Protein AF-A0A524LNR1-F1 (afdb_monomer)

Radius of gyration: 28.52 Å; Cα contacts (8 Å, |Δi|>4): 1617; chains: 1; bounding box: 68×61×90 Å

Solvent-accessible surface area (backbone atoms only — not comparable to full-atom values): 33304 Å² total; per-residue (Å²): 140,83,80,88,74,76,80,76,77,84,28,64,59,52,80,48,80,46,76,63,70,77,85,75,93,80,91,83,89,86,81,85,84,84,79,83,75,76,81,79,84,77,72,87,64,70,67,72,49,35,34,35,24,54,42,47,34,18,66,78,46,41,44,51,60,32,58,34,49,32,19,64,44,33,39,50,38,43,73,66,54,34,46,67,39,60,36,68,69,65,76,61,34,71,70,68,55,68,78,40,43,29,44,36,42,50,32,31,53,43,66,74,50,75,66,29,46,51,31,51,52,50,42,23,38,73,40,21,11,37,41,39,27,23,23,11,52,75,35,82,62,65,43,30,13,50,47,47,30,84,53,38,45,82,44,23,33,36,53,37,56,47,73,38,76,54,73,39,68,68,75,52,94,48,68,47,45,51,89,44,60,35,45,54,31,49,27,84,79,40,20,9,7,35,43,51,72,34,80,80,21,45,73,51,35,60,52,103,88,36,27,39,27,36,39,28,73,43,81,64,12,29,36,40,40,30,19,29,52,23,44,51,48,26,50,51,46,95,22,72,95,26,9,71,19,14,48,25,29,47,47,25,46,51,30,55,38,66,70,30,70,85,74,84,66,70,78,71,84,66,43,74,39,50,37,57,61,57,79,96,63,54,75,77,60,54,67,56,36,46,60,42,35,22,42,39,47,33,39,24,54,49,45,81,12,64,11,47,51,69,46,47,52,48,41,39,57,73,55,50,25,46,33,36,38,28,23,16,47,19,42,52,58,95,66,99,58,19,10,36,53,45,20,51,55,33,32,50,54,29,61,78,57,71,53,83,44,45,56,31,30,12,20,20,35,56,46,39,78,42,28,38,27,38,55,45,90,67,73,58,60,42,64,46,68,51,61,43,40,52,49,27,45,75,62,75,18,47,31,30,42,42,46,53,82,80,43,54,87,30,25,67,56,64,71,41,30,74,79,54,60,51,57,27,36,36,35,26,39,61,52,52,53,42,11,32,40,51,47,47,69,82,41,26,54,47,31,18,24,68,36,48,50,53,78,69,85,58,25,26,33,39,31,46,39,64,75,46,80,22,76,89,70,33,54,32,66,64,50,54,50,51,15,34,74,65,50,31,35,27,29,40,26,74,63,50,35,29,42,39,26,18,37,55,49,44,54,48,51,53,50,41,36,57,48,22,56,54,45,47,57,54,46,53,53,50,54,51,53,39,48,76,71,70,51,44,39,46,45,16,51,54,26,40,52,51,12,54,53,18,39,78,52,75,24,25,49,56,10,38,45,22,36,52,41,25,70,26,80,90,29,52,37,26,32,57,47,76,49,61,75,57,66,54,60,50,66,36,76,49,62,34,37,44,38,40,34,33,64,43,90,57,64,48,70,36,39,51,42,71,75,46,69,45,43,55,51,66,79,93,60,88,45,69,43,76,35,53,36,65,35,73,40,71,48,78,44,65,38,30,31,28,92,74,18,38,42,38,43,33,35,42,44,75

Mean predicted aligned error: 8.3 Å

pLDDT: mean 87.03, std 17.82, range [23.22, 98.88]

Nearest PDB structures (foldseek):
  2gk3-assembly1_C  TM=6.401E-01  e=1.946E-07  Salmonella enterica subsp. enterica serovar Typhimurium str. LT2
  7ad7-assembly1_A  TM=7.558E-01  e=9.650E-03  Homo sapiens
  7e1y-assembly1_H  TM=3.972E-01  e=3.000E-04  Staphylothermus marinus F1
  7s64-assembly1_A  TM=7.544E-01  e=1.860E-01  Xenopus laevis
  5mhl-assembly1_A  TM=6.922E-01  e=7.289E-01  Homo sapiens

Foldseek 3Di:
DDDDPPPPPFFFEDEAAFEDFQDDDDDDDDDDDDDDDPDPPPPPFDDAWEEEEEQLLAQLQCLLFGAACLAPLVLLSVQVRYHYHYDNHDQQALVVLVRGQEYEYELGQHAHDPRNLVRVLVSQLVAHFYEQEAWACPFQLNRGSQSCQVNVVVFQKGADNHFDADKFQDWADDLLQVPARIDGQDQDSTGFTAMGGDPPKDATTADPVHGQWIKGHHNNFIYIYGRHCNLRHPQFPPCPVRNLNSSLSSVSSVCVRVVGGRDRRDDDPAREGAQAQADDDDPVRLSLWFKFKEADAEEAPLAQAPHHLLLQLVVCSLLVGQEYEYAFEDEQDDDPGTAQVSLVVNVVLCVVQVHRYHRAGWYFHPLDQTKIKTNDPDDDHRNDLLSRQVVSVVRVIAIEREPCVPGSVSSVCVVCVVVSPHQFYECAEQNPHRSSSNRQNPHQYDHHPNHRYSDDDGKMKIAIARQAPDPSSGHDRVRVVVRRSSQRIWIQGPRNSYIYGHNSNSVVLVVLLVVLVVLLVVLVVVLVVCVVVVAAQQQLVVLSVVLVSNSVSSNSSSSVSSSCCSPDPQRGRKHWDWDDDRGDDAFDKDKIKIKIFAQAQAKDWWFFFKSDWDQKDWDRDGDIDIGGHRGMDMDITIMTGHRSRYIYIYTHTD

Sequence (654 aa):
MKQNTVLKYLALVFLTVLLIPAVSTIDYSAVEPVTQTLNRNEIAAFTPKSILFDESHCDGGSSLWAPGNASMFSWMLGENGYSSSTNFNESLDSGILADYDILVIFFPYDALTAGEISAVTTFVDNGGGLLLVGADGTNLWQFRGTNLNPIASTYGITFQTDALYDTVTTFGSHNITYGVTILNAQGDDLRSCSLSVSTPAISVVDTPSGSIVAVSESGLGRVVCVGGPGPFYMYRRNAGSAGSSHFQFSLNVIDWLAENPTRTANVPEEAIITVGPGPLLSPAEVENYGMFTGAIHEHTTMSDGGGTTAEMVDKGLRLGYEFFVMTDHSRNTAGSGGGVTAALLMQDIVNANNLDLPMIVGAEISAIKHTIGFPLTENVYTADQQEAVDGIHAQGAIAILSHPTIGSDYAQVYEDRDLYGYDGVEVNNDGFFFGGGEDGFFDNFIGAADTHTAISEGIRNAIFVENPSGPNGRVSEMDVVDAILNKKIVIIDPFNNMLYGQQVWVDRYIEIRDQAESAIEASQTLIQSLKDAGEDVRLSEFYLDEAMNSLDKLNPGRALKMVQNATSEAVLGIDISITTPTILDPLTEYESSIVLKNNHTYGLEINSTMFIHGGVTFNPKDYKLEIPGETTSAIIRDFTTNDYGLMVYSLNLY

Structure (mmCIF, N/CA/C/O backbone):
data_AF-A0A524LNR1-F1
#
_entry.id   AF-A0A524LNR1-F1
#
loop_
_atom_site.group_PDB
_atom_site.id
_atom_site.type_symbol
_atom_site.label_atom_id
_atom_site.label_alt_id
_atom_site.label_comp_id
_atom_site.label_asym_id
_atom_site.label_entity_id
_atom_site.label_seq_id
_atom_site.pdbx_PDB_ins_code
_atom_site.Cartn_x
_atom_site.Cartn_y
_atom_site.Cartn_z
_atom_site.occupancy
_atom_site.B_iso_or_equiv
_atom_site.auth_seq_id
_atom_site.auth_comp_id
_atom_site.auth_asym_id
_atom_site.auth_atom_id
_atom_site.pdbx_PDB_model_num
ATOM 1 N N . MET A 1 1 ? 28.137 12.453 56.097 1.00 32.25 1 MET A N 1
ATOM 2 C CA . MET A 1 1 ? 28.713 12.602 54.738 1.00 32.25 1 MET A CA 1
ATOM 3 C C . MET A 1 1 ? 29.427 11.297 54.415 1.00 32.25 1 MET A C 1
ATOM 5 O O . MET A 1 1 ? 30.350 10.987 55.145 1.00 32.25 1 MET A O 1
ATOM 9 N N . LYS A 1 2 ? 29.034 10.449 53.462 1.00 26.19 2 LYS A N 1
ATOM 10 C CA . LYS A 1 2 ? 28.236 10.610 52.233 1.00 26.19 2 LYS A CA 1
ATOM 11 C C . LYS A 1 2 ? 27.316 9.380 52.062 1.00 2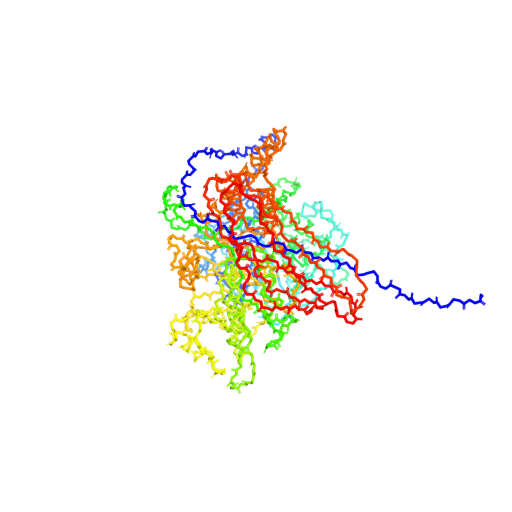6.19 2 LYS A C 1
ATOM 13 O O . LYS A 1 2 ? 27.770 8.263 52.249 1.00 26.19 2 LYS A O 1
ATOM 18 N N . GLN A 1 3 ? 26.007 9.626 52.001 1.00 25.97 3 GLN A N 1
ATOM 19 C CA . GLN A 1 3 ? 25.122 9.375 50.845 1.00 25.97 3 GLN A CA 1
ATOM 20 C C . GLN A 1 3 ? 24.756 7.898 50.623 1.00 25.97 3 GLN A C 1
ATOM 22 O O . GLN A 1 3 ? 25.295 7.221 49.757 1.00 25.97 3 GLN A O 1
ATOM 27 N N . ASN A 1 4 ? 23.748 7.465 51.392 1.00 29.19 4 ASN A N 1
ATOM 28 C CA . ASN A 1 4 ? 22.672 6.634 50.859 1.00 29.19 4 ASN A CA 1
ATOM 29 C C . ASN A 1 4 ? 22.013 7.424 49.725 1.00 29.19 4 AS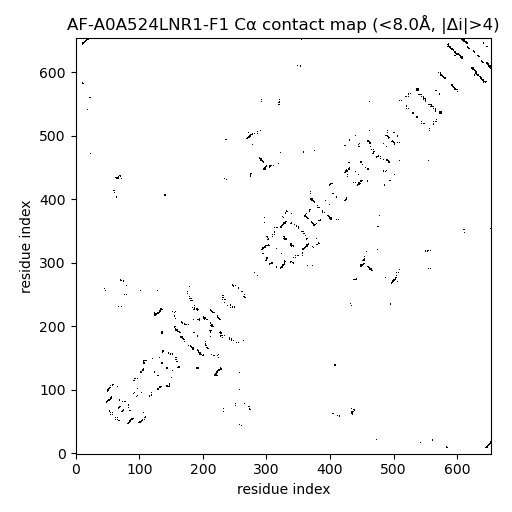N A C 1
ATOM 31 O O . ASN A 1 4 ? 21.298 8.390 49.992 1.00 29.19 4 ASN A O 1
ATOM 35 N N . THR A 1 5 ? 22.257 7.024 48.486 1.00 26.39 5 THR A N 1
ATOM 36 C CA . THR A 1 5 ? 21.402 7.414 47.367 1.00 26.39 5 THR A CA 1
ATOM 37 C C . THR A 1 5 ? 20.591 6.178 47.017 1.00 26.39 5 THR A C 1
ATOM 39 O O . THR A 1 5 ? 20.962 5.399 46.148 1.00 26.39 5 THR A O 1
ATOM 42 N N . VAL A 1 6 ? 19.504 5.962 47.764 1.00 28.20 6 VAL A N 1
ATOM 43 C CA . VAL A 1 6 ? 18.372 5.201 47.235 1.00 28.20 6 VAL A CA 1
ATOM 44 C C . VAL A 1 6 ? 17.903 6.026 46.045 1.00 28.20 6 VAL A C 1
ATOM 46 O O . VAL A 1 6 ? 17.429 7.149 46.228 1.00 28.20 6 VAL A O 1
ATOM 49 N N . LEU A 1 7 ? 18.142 5.528 44.834 1.00 24.89 7 LEU A N 1
ATOM 50 C CA . LEU A 1 7 ? 17.496 6.051 43.641 1.00 24.89 7 LEU A CA 1
ATOM 51 C C . LEU A 1 7 ? 15.993 5.836 43.873 1.00 24.89 7 LEU A C 1
ATOM 53 O O . LEU A 1 7 ? 15.496 4.720 43.762 1.00 24.89 7 LEU A O 1
ATOM 57 N N . LYS A 1 8 ? 15.293 6.881 44.322 1.00 26.45 8 LYS A N 1
ATOM 58 C CA . LYS A 1 8 ? 13.834 6.917 44.301 1.00 26.45 8 LYS A CA 1
ATOM 59 C C . LYS A 1 8 ? 13.447 6.968 42.829 1.00 26.45 8 LYS A C 1
ATOM 61 O O . LYS A 1 8 ? 13.590 8.015 42.202 1.00 26.45 8 LYS A O 1
ATOM 66 N N . TYR A 1 9 ? 13.052 5.830 42.275 1.00 25.80 9 TYR A N 1
ATOM 67 C CA . TYR A 1 9 ? 12.396 5.796 40.979 1.00 25.80 9 TYR A CA 1
ATOM 68 C C . TYR A 1 9 ? 11.065 6.543 41.135 1.00 25.80 9 TYR A C 1
ATOM 70 O O . TYR A 1 9 ? 10.229 6.161 41.948 1.00 25.80 9 TYR A O 1
ATOM 78 N N . LEU A 1 10 ? 10.926 7.674 40.439 1.00 23.22 10 LEU A N 1
ATOM 79 C CA . LEU A 1 10 ? 9.645 8.354 40.270 1.00 23.22 10 LEU A CA 1
ATOM 80 C C . LEU A 1 10 ? 8.788 7.443 39.381 1.00 23.22 10 LEU A C 1
ATOM 82 O O . LEU A 1 10 ? 9.123 7.257 38.213 1.00 23.22 10 LEU A O 1
ATOM 86 N N . ALA A 1 11 ? 7.728 6.856 39.928 1.00 24.38 11 ALA A N 1
ATOM 87 C CA . ALA A 1 11 ? 6.725 6.161 39.134 1.00 24.38 11 ALA A CA 1
ATOM 88 C C . ALA A 1 11 ? 5.738 7.186 38.550 1.00 24.38 11 ALA A C 1
ATOM 90 O O . ALA A 1 11 ? 5.270 8.068 39.272 1.00 24.38 11 ALA A O 1
ATOM 91 N N . LEU A 1 12 ? 5.462 7.084 37.248 1.00 23.62 12 LEU A N 1
ATOM 92 C CA . LEU A 1 12 ? 4.403 7.819 36.554 1.00 23.62 12 LEU A CA 1
ATOM 93 C C . LEU A 1 12 ? 3.154 6.934 36.490 1.00 23.62 12 LEU A C 1
ATOM 95 O O . LEU A 1 12 ? 3.256 5.763 36.129 1.00 23.62 12 LEU A O 1
ATOM 99 N N . VAL A 1 13 ? 1.986 7.504 36.781 1.00 27.06 13 VAL A N 1
ATOM 100 C CA . VAL A 1 13 ? 0.692 6.875 36.484 1.00 27.06 13 VAL A CA 1
ATOM 101 C C . VAL A 1 13 ? 0.245 7.298 35.089 1.00 27.06 13 VAL A C 1
ATOM 103 O O . VAL A 1 13 ? 0.068 8.488 34.833 1.00 27.06 13 VAL A O 1
ATOM 106 N N . PHE A 1 14 ? 0.044 6.320 34.207 1.00 26.53 14 PHE A N 1
ATOM 107 C CA . PHE A 1 14 ? -0.625 6.507 32.921 1.00 26.53 14 PHE A CA 1
ATOM 108 C C . PHE A 1 14 ? -2.038 5.929 33.024 1.00 26.53 14 PHE A C 1
ATOM 110 O O . PHE A 1 14 ? -2.212 4.713 33.085 1.00 26.53 14 PHE A O 1
ATOM 117 N N . LEU A 1 15 ? -3.036 6.813 33.073 1.00 34.59 15 LEU A N 1
ATOM 118 C CA . LEU A 1 15 ? -4.445 6.457 32.931 1.00 34.59 15 LEU A CA 1
ATOM 119 C C . LEU A 1 15 ? -4.831 6.635 31.462 1.00 34.59 15 LEU A C 1
ATOM 121 O O . LEU A 1 15 ? -4.717 7.738 30.933 1.00 34.59 15 LEU A O 1
ATOM 125 N N . THR A 1 16 ? -5.288 5.567 30.813 1.00 37.09 16 THR A N 1
ATOM 126 C CA . THR A 1 16 ? -5.926 5.648 29.492 1.00 37.09 16 THR A CA 1
ATOM 127 C C . THR A 1 16 ? -7.415 5.351 29.673 1.00 37.09 16 THR A C 1
ATOM 129 O O . THR A 1 16 ? -7.784 4.323 30.238 1.00 37.09 16 THR A O 1
ATOM 132 N N . VAL A 1 17 ? -8.279 6.278 29.266 1.00 39.03 17 VAL A N 1
ATOM 133 C CA . VAL A 1 17 ? -9.737 6.106 29.306 1.00 39.03 17 VAL A CA 1
ATOM 134 C C . VAL A 1 17 ? -10.179 5.757 27.893 1.00 39.03 17 VAL A C 1
ATOM 136 O O . VAL A 1 17 ? -9.938 6.543 26.988 1.00 39.03 17 VAL A O 1
ATOM 139 N N . LEU A 1 18 ? -10.783 4.585 27.702 1.00 35.81 18 LEU A N 1
ATOM 140 C CA . LEU A 1 18 ? -11.359 4.178 26.421 1.00 35.81 18 LEU A CA 1
ATOM 141 C C . LEU A 1 18 ? -12.869 4.347 26.486 1.00 35.81 18 LEU A C 1
ATOM 143 O O . LEU A 1 18 ? -13.520 3.795 27.375 1.00 35.81 18 LEU A O 1
ATOM 147 N N . LEU A 1 19 ? -13.401 5.112 25.541 1.00 37.69 19 LEU A N 1
ATOM 148 C CA . LEU A 1 19 ? -14.828 5.348 25.390 1.00 37.69 19 LEU A CA 1
ATOM 149 C C . LEU A 1 19 ? -15.348 4.566 24.181 1.00 37.69 19 LEU A C 1
ATOM 151 O O . LEU A 1 19 ? -14.720 4.556 23.118 1.00 37.69 19 LEU A O 1
ATOM 155 N N . ILE A 1 20 ? -16.490 3.906 24.353 1.00 38.81 20 ILE A N 1
ATOM 156 C CA . ILE A 1 20 ? -17.184 3.161 23.295 1.00 38.81 20 ILE A CA 1
ATOM 157 C C . ILE A 1 20 ? -18.302 4.047 22.736 1.00 38.81 20 ILE A C 1
ATOM 159 O O . ILE A 1 20 ? -19.012 4.680 23.517 1.00 38.81 20 ILE A O 1
ATOM 163 N N . PRO A 1 21 ? -18.508 4.103 21.410 1.00 29.20 21 PRO A N 1
ATOM 164 C CA . PRO A 1 21 ? -19.545 4.948 20.856 1.00 29.20 21 PRO A CA 1
ATOM 165 C C . PRO A 1 21 ? -20.960 4.390 21.057 1.00 29.20 21 PRO A C 1
ATOM 167 O O . PRO A 1 21 ? -21.195 3.190 20.920 1.00 29.20 21 PRO A O 1
ATOM 170 N N . ALA A 1 22 ? -21.929 5.272 21.318 1.00 29.75 22 ALA A N 1
ATOM 171 C CA . ALA A 1 22 ? -23.349 4.953 21.234 1.00 29.75 22 ALA A CA 1
ATOM 172 C C . ALA A 1 22 ? -23.780 5.021 19.760 1.00 29.75 22 ALA A C 1
ATOM 174 O O . ALA A 1 22 ? -23.762 6.077 19.132 1.00 29.75 22 ALA A O 1
ATOM 175 N N . VAL A 1 23 ? -24.141 3.876 19.177 1.00 29.28 23 VAL A N 1
ATOM 176 C CA . VAL A 1 23 ? -24.498 3.792 17.755 1.00 29.28 23 VAL A CA 1
ATOM 177 C C . VAL A 1 23 ? -25.828 4.494 17.485 1.00 29.28 23 VAL A C 1
ATOM 179 O O . VAL A 1 23 ? -26.876 4.075 17.975 1.00 29.28 23 VAL A O 1
ATOM 182 N N . SER A 1 24 ? -25.798 5.520 16.633 1.00 26.98 24 SER A N 1
ATOM 183 C CA . SER A 1 24 ? -26.977 5.998 15.911 1.00 26.98 24 SER A CA 1
ATOM 184 C C . SER A 1 24 ? -26.604 6.319 14.462 1.00 26.98 24 SER A C 1
ATOM 186 O O . SER A 1 24 ? -25.618 6.997 14.195 1.00 26.98 24 SER A O 1
ATOM 188 N N . THR A 1 25 ? -27.366 5.767 13.521 1.00 30.36 25 THR A N 1
ATOM 189 C CA . THR A 1 25 ? -27.224 5.973 12.074 1.00 30.36 25 THR A CA 1
ATOM 190 C C . THR A 1 25 ? -28.026 7.202 11.656 1.00 30.36 25 THR A C 1
ATOM 192 O O . THR A 1 25 ? -29.256 7.131 11.722 1.00 30.36 25 THR A O 1
ATOM 195 N N . ILE A 1 26 ? -27.393 8.302 11.226 1.00 30.48 26 ILE A N 1
ATOM 196 C CA . ILE A 1 26 ? -28.094 9.436 10.593 1.00 30.48 26 ILE A CA 1
ATOM 197 C C . ILE A 1 26 ? -27.243 10.088 9.486 1.00 30.48 26 ILE A C 1
ATOM 199 O O . ILE A 1 26 ? -26.034 10.254 9.616 1.00 30.48 26 ILE A O 1
ATOM 203 N N . ASP A 1 27 ? -27.971 10.432 8.424 1.00 31.38 27 ASP A N 1
ATOM 204 C CA . ASP A 1 27 ? -27.663 11.103 7.157 1.00 31.38 27 ASP A CA 1
ATOM 205 C C . ASP A 1 27 ? -27.121 12.543 7.321 1.00 31.38 27 ASP A C 1
ATOM 207 O O . ASP A 1 27 ? -27.719 13.367 8.023 1.00 31.38 27 ASP A O 1
ATOM 211 N N . TYR A 1 28 ? -26.008 12.845 6.640 1.00 32.16 28 TYR A N 1
ATOM 212 C CA . TYR A 1 28 ? -25.402 14.176 6.548 1.00 32.16 28 TYR A CA 1
ATOM 213 C C . TYR A 1 28 ? -25.244 14.595 5.086 1.00 32.16 28 TYR A C 1
ATOM 215 O O . TYR A 1 28 ? -24.163 14.534 4.508 1.00 32.16 28 TYR A O 1
ATOM 223 N N . SER A 1 29 ? -26.318 15.106 4.492 1.00 28.11 29 SER A N 1
ATOM 224 C CA . SER A 1 29 ? -26.225 15.760 3.191 1.00 28.11 29 SER A CA 1
ATOM 225 C C . SER A 1 29 ? -25.603 17.164 3.284 1.00 28.11 29 SER A C 1
ATOM 227 O O . SER A 1 29 ? -26.090 18.014 4.037 1.00 28.11 29 SER A O 1
ATOM 229 N N . ALA A 1 30 ? -24.657 17.405 2.368 1.00 29.66 30 ALA A N 1
ATOM 230 C CA . ALA A 1 30 ? -24.216 18.676 1.778 1.00 29.66 30 ALA A CA 1
ATOM 231 C C . ALA A 1 30 ? -22.970 19.372 2.361 1.00 29.66 30 ALA A C 1
ATOM 233 O O . ALA A 1 30 ? -23.071 20.350 3.103 1.00 29.66 30 ALA A O 1
ATOM 234 N N . VAL A 1 31 ? -21.803 18.993 1.824 1.00 27.50 31 VAL A N 1
ATOM 235 C CA . VAL A 1 31 ? -20.692 19.917 1.541 1.00 27.50 31 VAL A CA 1
ATOM 236 C C . VAL A 1 31 ? -20.150 19.592 0.145 1.00 27.50 31 VAL A C 1
ATOM 238 O O . VAL A 1 31 ? -19.848 18.443 -0.152 1.00 27.50 31 VAL A O 1
ATOM 241 N N . GLU A 1 32 ? -20.087 20.589 -0.741 1.00 25.52 32 GLU A N 1
ATOM 242 C CA . GLU A 1 32 ? -19.513 20.415 -2.081 1.00 25.52 32 GLU A CA 1
ATOM 243 C C . GLU A 1 32 ? -17.975 20.430 -2.034 1.00 25.52 32 GLU A C 1
ATOM 245 O O . GLU A 1 32 ? -17.402 21.261 -1.320 1.00 25.52 32 GLU A O 1
ATOM 250 N N . PRO A 1 33 ? -17.297 19.578 -2.825 1.00 26.73 33 PRO A N 1
ATOM 251 C CA . PRO A 1 33 ? -15.844 19.498 -2.842 1.00 26.73 33 PRO A CA 1
ATOM 252 C C . PRO A 1 33 ? -15.214 20.755 -3.454 1.00 26.73 33 PRO A C 1
ATOM 254 O O . PRO A 1 33 ? -15.590 21.232 -4.529 1.00 26.73 33 PRO A O 1
ATOM 257 N N . VAL A 1 34 ? -14.191 21.277 -2.779 1.00 23.66 34 VAL A N 1
ATOM 258 C CA . VAL A 1 34 ? -13.346 22.353 -3.298 1.00 23.66 34 VAL A CA 1
ATOM 259 C C . VAL A 1 34 ? -12.331 21.747 -4.265 1.00 23.66 34 VAL A C 1
ATOM 261 O O . VAL A 1 34 ? -11.296 21.228 -3.862 1.00 23.66 34 VAL A O 1
ATOM 264 N N . THR A 1 35 ? -12.586 21.848 -5.569 1.00 26.06 35 THR A N 1
ATOM 265 C CA . THR A 1 35 ? -11.572 21.538 -6.585 1.00 26.06 35 THR A CA 1
ATOM 266 C C . THR A 1 35 ? -10.464 22.592 -6.553 1.00 26.06 35 THR A C 1
ATOM 268 O O . THR A 1 35 ? -10.677 23.737 -6.975 1.00 26.06 35 THR A O 1
ATOM 271 N N . GLN A 1 36 ? -9.266 22.225 -6.090 1.00 25.72 36 GLN A N 1
ATOM 272 C CA . GLN A 1 36 ? -8.081 23.062 -6.270 1.00 25.72 36 GLN A CA 1
ATOM 273 C C . GLN A 1 36 ? -7.759 23.174 -7.761 1.00 25.72 36 GLN A C 1
ATOM 275 O O . GLN A 1 36 ? -7.369 22.222 -8.431 1.00 25.72 36 GLN A O 1
ATOM 280 N N . THR A 1 37 ? -7.922 24.380 -8.297 1.00 29.14 37 THR A N 1
ATOM 281 C CA . THR A 1 37 ? -7.458 24.707 -9.642 1.00 29.14 37 THR A CA 1
ATOM 282 C C . THR A 1 37 ? -5.972 25.041 -9.552 1.00 29.14 37 THR A C 1
ATOM 284 O O . THR A 1 37 ? -5.609 26.083 -9.004 1.00 29.14 37 THR A O 1
ATOM 287 N N . LEU A 1 38 ? -5.110 24.169 -10.083 1.00 34.81 38 LEU A N 1
ATOM 288 C CA . LEU A 1 38 ? -3.677 24.440 -10.215 1.00 34.81 38 LEU A CA 1
ATOM 289 C C . LEU A 1 38 ? -3.450 25.776 -10.944 1.00 34.81 38 LEU A C 1
ATOM 291 O O . LEU A 1 38 ? -4.067 26.066 -11.976 1.00 34.81 38 LEU A O 1
ATOM 295 N N . ASN A 1 39 ? -2.562 26.605 -10.389 1.00 30.95 39 ASN A N 1
ATOM 296 C CA . ASN A 1 39 ? -2.212 27.922 -10.918 1.00 30.95 39 ASN A CA 1
ATOM 297 C C . ASN A 1 39 ? -1.671 27.808 -12.356 1.00 30.95 39 ASN A C 1
ATOM 299 O O . ASN A 1 39 ? -0.541 27.400 -12.602 1.00 30.95 39 ASN A O 1
ATOM 303 N N . ARG A 1 40 ? -2.489 28.237 -13.320 1.00 40.34 40 ARG A N 1
ATOM 304 C CA . ARG A 1 40 ? -2.304 28.104 -14.777 1.00 40.34 40 ARG A CA 1
ATOM 305 C C . ARG A 1 40 ? -1.251 29.029 -15.412 1.00 40.34 40 ARG A C 1
ATOM 307 O O . ARG A 1 40 ? -1.319 29.279 -16.612 1.00 40.34 40 ARG A O 1
ATOM 314 N N . ASN A 1 41 ? -0.302 29.561 -14.642 1.00 34.66 41 ASN A N 1
ATOM 315 C CA . ASN A 1 41 ? 0.574 30.647 -15.109 1.00 34.66 41 ASN A CA 1
ATOM 316 C C . ASN A 1 41 ? 2.014 30.238 -15.483 1.00 34.66 41 ASN A C 1
ATOM 318 O O . ASN A 1 41 ? 2.767 31.107 -15.910 1.00 34.66 41 ASN A O 1
ATOM 322 N N . GLU A 1 42 ? 2.378 28.949 -15.438 1.00 44.34 42 GLU A N 1
ATOM 323 C CA . GLU A 1 42 ? 3.665 28.446 -15.982 1.00 44.34 42 GLU A CA 1
ATOM 324 C C . GLU A 1 42 ? 3.510 27.530 -17.226 1.00 44.34 42 GLU A C 1
ATOM 326 O O . GLU A 1 42 ? 4.492 27.097 -17.826 1.00 44.34 42 GLU A O 1
ATOM 331 N N . ILE A 1 43 ? 2.276 27.285 -17.690 1.00 50.50 43 ILE A N 1
ATOM 332 C CA . ILE A 1 43 ? 1.915 26.226 -18.660 1.00 50.50 43 ILE A CA 1
ATOM 333 C C . ILE A 1 43 ? 1.961 26.696 -20.129 1.00 50.50 43 ILE A C 1
ATOM 335 O O . ILE A 1 43 ? 1.007 26.520 -20.883 1.00 50.50 43 ILE A O 1
ATOM 339 N N . ALA A 1 44 ? 3.048 27.331 -20.566 1.00 48.25 44 ALA A N 1
ATOM 340 C CA . ALA A 1 44 ? 3.208 27.656 -21.993 1.00 48.25 44 ALA A CA 1
ATOM 341 C C . ALA A 1 44 ? 4.088 26.651 -22.762 1.00 48.25 44 ALA A C 1
ATOM 343 O O . ALA A 1 44 ? 4.070 26.666 -23.990 1.00 48.25 44 ALA A O 1
ATOM 344 N N . ALA A 1 45 ? 4.843 25.789 -22.066 1.00 69.62 45 ALA A N 1
ATOM 345 C CA . ALA A 1 45 ? 5.829 24.888 -22.679 1.00 69.62 45 ALA A CA 1
ATOM 346 C C . ALA A 1 45 ? 5.744 23.415 -22.227 1.00 69.62 45 ALA A C 1
ATOM 348 O O . ALA A 1 45 ? 6.489 22.594 -22.748 1.00 69.62 45 ALA A O 1
ATOM 349 N N . PHE A 1 46 ? 4.863 23.074 -21.281 1.00 85.38 46 PHE A N 1
ATOM 350 C CA . PHE A 1 46 ? 4.645 21.689 -20.856 1.00 85.38 46 PHE A CA 1
ATOM 351 C C . PHE A 1 46 ? 3.614 21.008 -21.760 1.00 85.38 46 PHE A C 1
ATOM 353 O O . PHE A 1 46 ? 2.515 21.534 -21.952 1.00 85.38 46 PHE A O 1
ATOM 360 N N . THR A 1 47 ? 3.963 19.837 -22.282 1.00 87.75 47 THR A N 1
ATOM 361 C CA . THR A 1 47 ? 3.079 18.975 -23.066 1.00 87.75 47 THR A CA 1
ATOM 362 C C . THR A 1 47 ? 2.804 17.704 -22.262 1.00 87.75 47 THR A C 1
ATOM 364 O O . THR A 1 47 ? 3.741 16.934 -22.044 1.00 87.75 47 THR A O 1
ATOM 367 N N . PRO A 1 48 ? 1.556 17.466 -21.819 1.00 89.31 48 PRO A N 1
ATOM 368 C CA . PRO A 1 48 ? 1.160 16.188 -21.231 1.00 89.31 48 PRO A CA 1
ATOM 369 C C . PRO A 1 48 ? 1.456 15.040 -22.197 1.00 89.31 48 PRO A C 1
ATOM 371 O O . PRO A 1 48 ? 1.191 15.175 -23.394 1.00 89.31 48 PRO A O 1
ATOM 374 N N . LYS A 1 49 ? 1.991 13.932 -21.680 1.00 95.62 49 LYS A N 1
ATOM 375 C CA . LYS A 1 49 ? 2.343 12.734 -22.453 1.00 95.62 49 LYS A CA 1
ATOM 376 C C . LYS A 1 49 ? 1.725 11.479 -21.847 1.00 95.62 49 LYS A C 1
ATOM 378 O O . LYS A 1 49 ? 1.480 11.420 -20.641 1.00 95.62 49 LYS A O 1
ATOM 383 N N . SER A 1 50 ? 1.498 10.498 -22.708 1.00 97.56 50 SER A N 1
ATOM 384 C CA . SER A 1 50 ? 0.997 9.171 -22.364 1.00 97.56 50 SER A CA 1
ATOM 385 C C . SER A 1 50 ? 2.149 8.168 -22.252 1.00 97.56 50 SER A C 1
ATOM 387 O O . SER A 1 50 ? 3.063 8.161 -23.079 1.00 97.56 50 SER A O 1
ATOM 389 N N . ILE A 1 51 ? 2.128 7.347 -21.203 1.00 98.56 51 ILE A N 1
ATOM 390 C CA . ILE A 1 51 ? 3.226 6.451 -20.826 1.00 98.56 51 ILE A CA 1
ATOM 391 C C . ILE A 1 51 ? 2.704 5.017 -20.749 1.00 98.56 51 ILE A C 1
ATOM 393 O O . ILE A 1 51 ? 1.706 4.760 -20.078 1.00 98.56 51 ILE A O 1
ATOM 397 N N . LEU A 1 52 ? 3.396 4.094 -21.409 1.00 98.50 52 LEU A N 1
ATOM 398 C CA . LEU A 1 52 ? 3.135 2.662 -21.323 1.00 98.50 52 LEU A CA 1
ATOM 399 C C . LEU A 1 52 ? 4.195 1.993 -20.449 1.00 98.50 52 LEU A C 1
ATOM 401 O O . LEU A 1 52 ? 5.379 2.022 -20.788 1.00 98.50 52 LEU A O 1
ATOM 405 N N . PHE A 1 53 ? 3.766 1.380 -19.351 1.00 97.88 53 PHE A N 1
ATOM 406 C CA . PHE A 1 53 ? 4.566 0.438 -18.575 1.00 97.88 53 PHE A CA 1
ATOM 407 C C . PHE A 1 53 ? 4.416 -0.952 -19.176 1.00 97.88 53 PHE A C 1
ATOM 409 O O . PHE A 1 53 ? 3.296 -1.414 -19.381 1.00 97.88 53 PHE A O 1
ATOM 416 N N . ASP A 1 54 ? 5.527 -1.611 -19.486 1.00 96.56 54 ASP A N 1
ATOM 417 C CA . ASP A 1 54 ? 5.498 -2.986 -19.962 1.00 96.56 54 ASP A CA 1
ATOM 418 C C . ASP A 1 54 ? 5.615 -3.982 -18.807 1.00 96.56 54 ASP A C 1
ATOM 420 O O . ASP A 1 54 ? 6.650 -4.056 -18.146 1.00 96.56 54 ASP A O 1
ATOM 424 N N . GLU A 1 55 ? 4.565 -4.780 -18.624 1.00 93.00 55 GLU A N 1
ATOM 425 C CA . GLU A 1 55 ? 4.547 -5.941 -17.732 1.00 93.00 55 GLU A CA 1
ATOM 426 C C . GLU A 1 55 ? 4.311 -7.259 -18.479 1.00 93.00 55 GLU A C 1
ATOM 428 O O . GLU A 1 55 ? 4.413 -8.332 -17.891 1.00 93.00 55 GLU A O 1
ATOM 433 N N . SER A 1 56 ? 4.100 -7.208 -19.797 1.00 93.00 56 SER A N 1
ATOM 434 C CA . SER A 1 56 ? 3.920 -8.401 -20.633 1.00 93.00 56 SER A CA 1
ATOM 435 C C . SER A 1 56 ? 5.141 -9.331 -20.652 1.00 93.00 56 SER A C 1
ATOM 437 O O . SER A 1 56 ? 5.011 -10.504 -20.991 1.00 93.00 56 SER A O 1
ATOM 439 N N . HIS A 1 57 ? 6.308 -8.827 -20.238 1.00 93.25 57 HIS A N 1
ATOM 440 C CA . HIS A 1 57 ? 7.559 -9.578 -20.109 1.00 93.25 57 HIS A CA 1
ATOM 441 C C . HIS A 1 57 ? 7.965 -9.829 -18.647 1.00 93.25 57 HIS A C 1
ATOM 443 O O . HIS A 1 57 ? 9.150 -10.042 -18.364 1.00 93.25 57 HIS A O 1
ATOM 449 N N . CYS A 1 58 ? 7.010 -9.759 -17.711 1.00 86.88 58 CYS A N 1
ATOM 450 C CA . CYS A 1 58 ? 7.263 -9.961 -16.284 1.00 86.88 58 CYS A CA 1
ATOM 451 C C . CYS A 1 58 ? 7.037 -11.393 -15.759 1.00 86.88 58 CYS A C 1
ATOM 453 O O . CYS A 1 58 ? 7.132 -11.605 -14.546 1.00 86.88 58 CYS A O 1
ATOM 455 N N . ASP A 1 59 ? 6.763 -12.356 -16.650 1.00 78.88 59 ASP A N 1
ATOM 456 C CA . ASP A 1 59 ? 6.620 -13.789 -16.335 1.00 78.88 59 ASP A CA 1
ATOM 457 C C . ASP A 1 59 ? 7.833 -14.278 -15.530 1.00 78.88 59 ASP A C 1
ATOM 459 O O . ASP A 1 59 ? 8.949 -13.991 -15.926 1.00 78.88 59 ASP A O 1
ATOM 463 N N . GLY A 1 60 ? 7.679 -14.942 -14.384 1.00 77.31 60 GLY A N 1
ATOM 464 C CA . GLY A 1 60 ? 8.793 -15.150 -13.436 1.00 77.31 60 GLY A CA 1
ATOM 465 C C . GLY A 1 60 ? 8.779 -14.217 -12.210 1.00 77.31 60 GLY A C 1
ATOM 466 O O . GLY A 1 60 ? 9.783 -14.103 -11.495 1.00 77.31 60 GLY A O 1
ATOM 467 N N . GLY A 1 61 ? 7.663 -13.518 -11.978 1.00 82.88 61 GLY A N 1
ATOM 468 C CA . GLY A 1 61 ? 7.394 -12.756 -10.760 1.00 82.88 61 GLY A CA 1
ATOM 469 C C . GLY A 1 61 ? 8.084 -11.397 -10.722 1.00 82.88 61 GLY A C 1
ATOM 470 O O . GLY A 1 61 ? 8.165 -10.788 -9.655 1.00 82.88 61 GLY A O 1
ATOM 471 N N . SER A 1 62 ? 8.591 -10.887 -11.852 1.00 87.06 62 SER A N 1
ATOM 472 C CA . SER A 1 62 ? 9.206 -9.554 -11.869 1.00 87.06 62 SER A CA 1
ATOM 473 C C . SER A 1 62 ? 8.192 -8.420 -11.750 1.00 87.06 62 SER A C 1
ATOM 475 O O . SER A 1 62 ? 8.584 -7.327 -11.346 1.00 87.06 62 SER A O 1
ATOM 477 N N . SER A 1 63 ? 6.900 -8.686 -11.977 1.00 88.12 63 SER A N 1
ATOM 478 C CA . SER A 1 63 ? 5.802 -7.752 -11.680 1.00 88.12 63 SER A CA 1
ATOM 479 C C . SER A 1 63 ? 5.736 -7.390 -10.192 1.00 88.12 63 SER A C 1
ATOM 481 O O . SER A 1 63 ? 5.359 -6.280 -9.847 1.00 88.12 63 SER A O 1
ATOM 483 N N . LEU A 1 64 ? 6.222 -8.258 -9.292 1.00 89.75 64 LEU A N 1
ATOM 484 C CA . LEU A 1 64 ? 6.337 -7.954 -7.857 1.00 89.75 64 LEU A CA 1
ATOM 485 C C . LEU A 1 64 ? 7.241 -6.739 -7.569 1.00 89.75 64 LEU A C 1
ATOM 487 O O . LEU A 1 64 ? 7.110 -6.093 -6.526 1.00 89.75 64 LEU A O 1
ATOM 491 N N . TRP A 1 65 ? 8.164 -6.433 -8.486 1.00 91.56 65 TRP A N 1
ATOM 492 C CA . TRP A 1 65 ? 9.203 -5.412 -8.328 1.00 91.56 65 TRP A CA 1
ATOM 493 C C . TRP A 1 65 ? 9.159 -4.305 -9.382 1.00 91.56 65 TRP A C 1
ATOM 495 O O . TRP A 1 65 ? 9.718 -3.228 -9.157 1.00 91.56 65 TRP A O 1
ATOM 505 N N . ALA A 1 66 ? 8.560 -4.566 -10.542 1.00 91.75 66 ALA A N 1
ATOM 506 C CA . ALA A 1 66 ? 8.418 -3.596 -11.612 1.00 91.75 66 ALA A CA 1
ATOM 507 C C . ALA A 1 66 ? 7.232 -2.658 -11.316 1.00 91.75 66 ALA A C 1
ATOM 509 O O . ALA A 1 66 ? 6.140 -3.132 -11.026 1.00 91.75 66 ALA A O 1
ATOM 510 N N . PRO A 1 67 ? 7.415 -1.328 -11.362 1.00 92.25 67 PRO A N 1
ATOM 511 C CA . PRO A 1 67 ? 6.312 -0.397 -11.193 1.00 92.25 67 PRO A CA 1
ATOM 512 C C . PRO A 1 67 ? 5.428 -0.351 -12.450 1.00 92.25 67 PRO A C 1
ATOM 514 O O . PRO A 1 67 ? 5.920 -0.021 -13.530 1.00 92.25 67 PRO A O 1
ATOM 517 N N . GLY A 1 68 ? 4.128 -0.588 -12.270 1.00 93.38 68 GLY A N 1
ATOM 518 C CA . GLY A 1 68 ? 3.072 -0.375 -13.265 1.00 93.38 68 GLY A CA 1
ATOM 519 C C . GLY A 1 68 ? 2.264 0.911 -13.049 1.00 93.38 68 GLY A C 1
ATOM 520 O O . GLY A 1 68 ? 2.742 1.891 -12.465 1.00 93.38 68 GLY A O 1
ATOM 521 N N . ASN A 1 69 ? 1.014 0.923 -13.506 1.00 93.44 69 ASN A N 1
ATOM 522 C CA . ASN A 1 69 ? 0.076 2.045 -13.419 1.00 93.44 69 ASN A CA 1
ATOM 523 C C . ASN A 1 69 ? -0.439 2.357 -11.992 1.00 93.44 69 ASN A C 1
ATOM 525 O O . ASN A 1 69 ? -0.743 3.506 -11.677 1.00 93.44 69 ASN A O 1
ATOM 529 N N . ALA A 1 70 ? -0.500 1.373 -11.110 1.00 95.94 70 ALA A N 1
ATOM 530 C CA . ALA A 1 70 ? -0.871 1.438 -9.704 1.00 95.94 70 ALA A CA 1
ATOM 531 C C . ALA A 1 70 ? 0.383 1.382 -8.814 1.00 95.94 70 ALA A C 1
ATOM 533 O O . ALA A 1 70 ? 0.444 0.663 -7.821 1.00 95.94 70 ALA A O 1
ATOM 534 N N . SER A 1 71 ? 1.402 2.167 -9.164 1.00 95.69 71 SER A N 1
ATOM 535 C CA . SER A 1 71 ? 2.670 2.258 -8.437 1.00 95.69 71 SER A CA 1
ATOM 536 C C . SER A 1 71 ? 2.944 3.676 -7.936 1.00 95.69 71 SER A C 1
ATOM 538 O O . SER A 1 71 ? 2.384 4.658 -8.432 1.00 95.69 71 SER A O 1
ATOM 540 N N . MET A 1 72 ? 3.886 3.800 -6.997 1.00 95.19 72 MET A N 1
ATOM 541 C CA . MET A 1 72 ? 4.437 5.097 -6.579 1.00 95.19 72 MET A CA 1
ATOM 542 C C . MET A 1 72 ? 4.961 5.913 -7.765 1.00 95.19 72 MET A C 1
ATOM 544 O O . MET A 1 72 ? 4.827 7.138 -7.783 1.00 95.19 72 MET A O 1
ATOM 548 N N . PHE A 1 73 ? 5.552 5.241 -8.759 1.00 96.25 73 PHE A N 1
ATOM 549 C CA . PHE A 1 73 ? 6.081 5.902 -9.943 1.00 96.25 73 PHE A CA 1
ATOM 550 C C . PHE A 1 73 ? 4.952 6.509 -10.773 1.00 96.25 73 PHE A C 1
ATOM 552 O O . PHE A 1 73 ? 4.973 7.703 -11.055 1.00 96.25 73 PHE A O 1
ATOM 559 N N . SER A 1 74 ? 3.935 5.714 -11.105 1.00 96.00 74 SER A N 1
ATOM 560 C CA . SER A 1 74 ? 2.778 6.173 -11.878 1.00 96.00 74 SER A CA 1
ATOM 561 C C . SER A 1 74 ? 2.007 7.289 -11.167 1.00 96.00 74 SER A C 1
ATOM 563 O O . SER A 1 74 ? 1.686 8.303 -11.789 1.00 96.00 74 SER A O 1
ATOM 565 N N . TRP A 1 75 ? 1.806 7.178 -9.849 1.00 95.62 75 TRP A N 1
ATOM 566 C CA . TRP A 1 75 ? 1.210 8.250 -9.049 1.00 95.62 75 TRP A CA 1
ATOM 567 C C . TRP A 1 75 ? 1.991 9.562 -9.174 1.00 95.62 75 TRP A C 1
ATOM 569 O O . TRP A 1 75 ? 1.417 10.595 -9.519 1.00 95.62 75 TRP A O 1
ATOM 579 N N . MET A 1 76 ? 3.315 9.520 -8.988 1.00 94.88 76 MET A N 1
ATOM 580 C CA . MET A 1 76 ? 4.166 10.699 -9.152 1.00 94.88 76 MET A CA 1
ATOM 581 C C . MET A 1 76 ? 4.018 11.332 -10.541 1.00 94.88 76 MET A C 1
ATOM 583 O O . MET A 1 76 ? 3.977 12.560 -10.669 1.00 94.88 76 MET A O 1
ATOM 587 N N . LEU A 1 77 ? 3.925 10.509 -11.585 1.00 95.44 77 LEU A N 1
ATOM 588 C CA . LEU A 1 77 ? 3.758 10.975 -12.958 1.00 95.44 77 LEU A CA 1
ATOM 589 C C . LEU A 1 77 ? 2.404 11.663 -13.163 1.00 95.44 77 LEU A C 1
ATOM 591 O O . LEU A 1 77 ? 2.369 12.752 -13.744 1.00 95.44 77 LEU A O 1
ATOM 595 N N . GLY A 1 78 ? 1.326 11.090 -12.621 1.00 94.81 78 GLY A N 1
ATOM 596 C CA . GLY A 1 78 ? -0.015 11.681 -12.617 1.00 94.81 78 GLY A CA 1
ATOM 597 C C . GLY A 1 78 ? -0.045 13.072 -11.983 1.00 94.81 78 GLY A C 1
ATOM 598 O O . GLY A 1 78 ? -0.480 14.043 -12.607 1.00 94.81 78 GLY A O 1
ATOM 599 N N . GLU A 1 79 ? 0.540 13.201 -10.792 1.00 93.06 79 GLU A N 1
ATOM 600 C CA . GLU A 1 79 ? 0.660 14.463 -10.041 1.00 93.06 79 GLU A CA 1
ATOM 601 C C . GLU A 1 79 ? 1.469 15.537 -10.777 1.00 93.06 79 GLU A C 1
ATOM 603 O O . GLU A 1 79 ? 1.344 16.739 -10.522 1.00 93.06 79 GLU A O 1
ATOM 608 N N . ASN A 1 80 ? 2.305 15.110 -11.724 1.00 93.31 80 ASN A N 1
ATOM 609 C CA . ASN A 1 80 ? 3.130 15.979 -12.546 1.00 93.31 80 ASN A CA 1
ATOM 610 C C . ASN A 1 80 ? 2.605 16.114 -13.989 1.00 93.31 80 ASN A C 1
ATOM 612 O O . ASN A 1 80 ? 3.297 16.691 -14.833 1.00 93.31 80 ASN A O 1
ATOM 616 N N . GLY A 1 81 ? 1.361 15.701 -14.259 1.00 93.50 81 GLY A N 1
ATOM 617 C CA . GLY A 1 81 ? 0.631 16.001 -15.495 1.00 93.50 81 GLY A CA 1
ATOM 618 C C . GLY A 1 81 ? 0.797 14.981 -16.622 1.00 93.50 81 GLY A C 1
ATOM 619 O O . GLY A 1 81 ? 0.508 15.313 -17.774 1.00 93.50 81 GLY A O 1
ATOM 620 N N . TYR A 1 82 ? 1.272 13.778 -16.311 1.00 95.62 82 TYR A N 1
ATOM 621 C CA . TYR A 1 82 ? 1.318 12.646 -17.236 1.00 95.62 82 TYR A CA 1
ATOM 622 C C . TYR A 1 82 ? 0.137 11.700 -17.019 1.00 95.62 82 TYR A C 1
ATOM 624 O O . TYR A 1 82 ? -0.553 11.764 -16.006 1.00 95.62 82 TYR A O 1
ATOM 632 N N . SER A 1 83 ? -0.091 10.811 -17.980 1.00 95.88 83 SER A N 1
ATOM 633 C CA . SER A 1 83 ? -1.016 9.689 -17.831 1.00 95.88 83 SER A CA 1
ATOM 634 C C . SER A 1 83 ? -0.306 8.392 -18.171 1.00 95.88 83 SER A C 1
ATOM 636 O O . SER A 1 83 ? 0.479 8.353 -19.119 1.00 95.88 83 SER A O 1
ATOM 638 N N . SER A 1 84 ? -0.624 7.332 -17.447 1.00 95.75 84 SER A N 1
ATOM 639 C CA . SER A 1 84 ? 0.035 6.035 -17.558 1.00 95.75 84 SER A CA 1
ATOM 640 C C . SER A 1 84 ? -0.962 4.906 -17.784 1.00 95.75 84 SER A C 1
ATOM 642 O O . SER A 1 84 ? -2.163 5.027 -17.536 1.00 95.75 84 SER A O 1
ATOM 644 N N . SER A 1 85 ? -0.465 3.806 -18.332 1.00 96.12 85 SER A N 1
ATOM 645 C CA . SER A 1 85 ? -1.181 2.541 -18.475 1.00 96.12 85 SER A CA 1
ATOM 646 C C . SER A 1 85 ? -0.183 1.393 -18.406 1.00 96.12 85 SER A C 1
ATOM 648 O O . SER A 1 85 ? 0.995 1.588 -18.710 1.00 96.12 85 SER A O 1
ATOM 650 N N . THR A 1 86 ? -0.661 0.206 -18.049 1.00 95.38 86 THR A N 1
ATOM 651 C CA . THR A 1 86 ? 0.144 -1.018 -18.026 1.00 95.38 86 THR A CA 1
ATOM 652 C C . THR A 1 86 ? -0.247 -1.909 -19.197 1.00 95.38 86 THR A C 1
ATOM 654 O O . THR A 1 86 ? -1.430 -2.175 -19.420 1.00 95.38 86 THR A O 1
ATOM 657 N N . ASN A 1 87 ? 0.746 -2.380 -19.942 1.00 95.81 87 ASN A N 1
ATOM 658 C CA . ASN A 1 87 ? 0.601 -3.489 -20.867 1.00 95.81 87 ASN A CA 1
ATOM 659 C C . ASN A 1 87 ? 0.837 -4.800 -20.112 1.00 95.81 87 ASN A C 1
ATOM 661 O O . ASN A 1 87 ? 1.983 -5.153 -19.846 1.00 95.81 87 ASN A O 1
ATOM 665 N N . PHE A 1 88 ? -0.233 -5.525 -19.797 1.00 91.62 88 PHE A N 1
ATOM 666 C CA . PHE A 1 88 ? -0.136 -6.776 -19.042 1.00 91.62 88 PHE A CA 1
ATOM 667 C C . PHE A 1 88 ? 0.233 -7.992 -19.895 1.00 91.62 88 PHE A C 1
ATOM 669 O O . PHE A 1 88 ? 0.744 -8.971 -19.364 1.00 91.62 88 PHE A O 1
ATOM 676 N N . ASN A 1 89 ? -0.089 -7.993 -21.193 1.00 91.44 89 ASN A N 1
ATOM 677 C CA . ASN A 1 89 ? -0.018 -9.220 -21.996 1.00 91.44 89 ASN A CA 1
ATOM 678 C C . ASN A 1 89 ? 0.042 -9.026 -23.520 1.00 91.44 89 ASN A C 1
ATOM 680 O O . ASN A 1 89 ? 0.152 -10.019 -24.245 1.00 91.44 89 ASN A O 1
ATOM 684 N N . GLU A 1 90 ? -0.064 -7.802 -24.036 1.00 93.50 90 GLU A N 1
ATOM 685 C CA . GLU A 1 90 ? 0.020 -7.563 -25.474 1.00 93.50 90 GLU A CA 1
ATOM 686 C C . GLU A 1 90 ? 1.482 -7.541 -25.925 1.00 93.50 90 GLU A C 1
ATOM 688 O O . GLU A 1 90 ? 2.370 -7.092 -25.205 1.00 93.50 90 GLU A O 1
ATOM 693 N N . SER A 1 91 ? 1.744 -8.010 -27.145 1.00 95.44 91 SER A N 1
ATOM 694 C CA . SER A 1 91 ? 3.081 -7.887 -27.728 1.00 95.44 91 SER A CA 1
ATOM 695 C C . SER A 1 91 ? 3.379 -6.420 -28.040 1.00 95.44 91 SER A C 1
ATOM 697 O O . SER A 1 91 ? 2.510 -5.693 -28.526 1.00 95.44 91 SER A O 1
ATOM 699 N N . LEU A 1 92 ? 4.620 -5.990 -27.811 1.00 97.69 92 LEU A N 1
ATOM 700 C CA . LEU A 1 92 ? 5.062 -4.620 -28.088 1.00 97.69 92 LEU A CA 1
ATOM 701 C C . LEU A 1 92 ? 5.208 -4.375 -29.599 1.00 97.69 92 LEU A C 1
ATOM 703 O O . LEU A 1 92 ? 6.308 -4.412 -30.154 1.00 97.69 92 LEU A O 1
ATOM 707 N N . ASP A 1 93 ? 4.096 -4.118 -30.283 1.00 97.25 93 ASP A N 1
ATOM 708 C CA . ASP A 1 93 ? 4.047 -3.856 -31.720 1.00 97.25 93 ASP A CA 1
ATOM 709 C C . ASP A 1 93 ? 3.614 -2.419 -32.070 1.00 97.25 93 ASP A C 1
ATOM 711 O O . ASP A 1 93 ? 3.356 -1.574 -31.215 1.00 97.25 93 ASP A O 1
ATOM 715 N N . SER A 1 94 ? 3.566 -2.100 -33.368 1.00 93.75 94 SER A N 1
ATOM 716 C CA . SER A 1 94 ? 3.177 -0.760 -33.831 1.00 93.75 94 SER A CA 1
ATOM 717 C C . SER A 1 94 ? 1.717 -0.394 -33.547 1.00 93.75 94 SER A C 1
ATOM 719 O O . SER A 1 94 ? 1.353 0.757 -33.754 1.00 93.75 94 SER A O 1
ATOM 721 N N . GLY A 1 95 ? 0.872 -1.365 -33.194 1.00 95.25 95 GLY A N 1
ATOM 722 C CA . GLY A 1 95 ? -0.508 -1.140 -32.792 1.00 95.25 95 GLY A CA 1
ATOM 723 C C . GLY A 1 95 ? -0.543 -0.483 -31.422 1.00 95.25 95 GLY A C 1
ATOM 724 O O . GLY A 1 95 ? -0.905 0.686 -31.336 1.00 95.25 95 GLY A O 1
ATOM 725 N N . ILE A 1 96 ? -0.092 -1.201 -30.389 1.00 96.69 96 ILE A N 1
ATOM 726 C CA . ILE A 1 96 ? -0.114 -0.683 -29.015 1.00 96.69 96 ILE A CA 1
ATOM 727 C C . ILE A 1 96 ? 0.776 0.557 -28.859 1.00 96.69 96 ILE A C 1
ATOM 729 O O . ILE A 1 96 ? 0.351 1.550 -28.281 1.00 96.69 96 ILE A O 1
ATOM 733 N N . LEU A 1 97 ? 1.977 0.568 -29.452 1.00 98.06 97 LEU A N 1
ATOM 734 C CA . LEU A 1 97 ? 2.924 1.682 -29.300 1.00 98.06 97 LEU A CA 1
ATOM 735 C C . LEU A 1 97 ? 2.469 2.987 -29.977 1.00 98.06 97 LEU A C 1
ATOM 737 O O . LEU A 1 97 ? 3.030 4.039 -29.685 1.00 98.06 97 LEU A O 1
ATOM 741 N N . ALA A 1 98 ? 1.494 2.948 -30.892 1.00 96.56 98 ALA A N 1
ATOM 742 C CA . ALA A 1 98 ? 1.014 4.151 -31.578 1.00 96.56 98 ALA A CA 1
ATOM 743 C C . ALA A 1 98 ? 0.180 5.076 -30.677 1.00 96.56 98 ALA A C 1
ATOM 745 O O . ALA A 1 98 ? 0.052 6.262 -30.991 1.00 96.56 98 ALA A O 1
ATOM 746 N N . ASP A 1 99 ? -0.367 4.543 -29.585 1.00 96.69 99 ASP A N 1
ATOM 747 C CA . ASP A 1 99 ? -1.229 5.277 -28.657 1.00 96.69 99 ASP A CA 1
ATOM 748 C C . ASP A 1 99 ? -0.453 5.925 -27.500 1.00 96.69 99 ASP A C 1
ATOM 750 O O . ASP A 1 99 ? -1.045 6.639 -26.690 1.00 96.69 99 ASP A O 1
ATOM 754 N N . TYR A 1 100 ? 0.866 5.710 -27.440 1.00 98.38 100 TYR A N 1
ATOM 755 C CA . TYR A 1 100 ? 1.723 6.188 -26.359 1.00 98.38 100 TYR A CA 1
ATOM 756 C C . TYR A 1 100 ? 2.849 7.084 -26.864 1.00 98.38 100 TYR A C 1
ATOM 758 O O . TYR A 1 100 ? 3.275 7.011 -28.014 1.00 98.38 100 TYR A O 1
ATOM 766 N N . ASP A 1 101 ? 3.355 7.943 -25.984 1.00 98.56 101 ASP A N 1
ATOM 767 C CA . ASP A 1 101 ? 4.496 8.812 -26.267 1.00 98.56 101 ASP A CA 1
ATOM 768 C C . ASP A 1 101 ? 5.798 8.275 -25.664 1.00 98.56 101 ASP A C 1
ATOM 770 O O . ASP A 1 101 ? 6.886 8.573 -26.162 1.00 98.56 101 ASP A O 1
ATOM 774 N N . ILE A 1 102 ? 5.701 7.508 -24.574 1.00 98.81 102 ILE A N 1
ATOM 775 C CA . ILE A 1 102 ? 6.845 6.950 -23.851 1.00 98.81 102 ILE A CA 1
ATOM 776 C C . ILE A 1 102 ? 6.575 5.483 -23.516 1.00 98.81 102 ILE A C 1
ATOM 778 O O . ILE A 1 102 ? 5.511 5.154 -23.000 1.00 98.81 102 ILE A O 1
ATOM 782 N N . LEU A 1 103 ? 7.564 4.623 -23.758 1.00 98.81 103 LEU A N 1
ATOM 783 C CA . LEU A 1 103 ? 7.588 3.231 -23.312 1.00 98.81 103 LEU A CA 1
ATOM 784 C C . LEU A 1 103 ? 8.575 3.067 -22.153 1.00 98.81 103 LEU A C 1
ATOM 786 O O . LEU A 1 103 ? 9.702 3.567 -22.208 1.00 98.81 103 LEU A O 1
ATOM 790 N N . VAL A 1 104 ? 8.161 2.333 -21.127 1.00 98.62 104 VAL A N 1
ATOM 791 C CA . VAL A 1 104 ? 8.939 2.046 -19.925 1.00 98.62 104 VAL A CA 1
ATOM 792 C C . VAL A 1 104 ? 9.050 0.534 -19.744 1.00 98.62 104 VAL A C 1
ATOM 794 O O . VAL A 1 104 ? 8.034 -0.147 -19.669 1.00 98.62 104 VAL A O 1
ATOM 797 N N . ILE A 1 105 ? 10.279 0.014 -19.656 1.00 97.88 105 ILE A N 1
ATOM 798 C CA . ILE A 1 105 ? 10.546 -1.422 -19.472 1.00 97.88 105 ILE A CA 1
ATOM 799 C C . ILE A 1 105 ? 11.517 -1.618 -18.304 1.00 97.88 105 ILE A C 1
ATOM 801 O O . ILE A 1 105 ? 12.656 -1.135 -18.341 1.00 97.88 105 ILE A O 1
ATOM 805 N N . PHE A 1 106 ? 11.077 -2.344 -17.277 1.00 96.00 106 PHE A N 1
ATOM 806 C CA . PHE A 1 106 ? 11.866 -2.675 -16.089 1.00 96.00 106 PHE A CA 1
ATOM 807 C C . PHE A 1 106 ? 12.314 -4.135 -16.147 1.00 96.00 106 PHE A C 1
ATOM 809 O O . PHE A 1 106 ? 11.480 -5.028 -16.184 1.00 96.00 106 PHE A O 1
ATOM 816 N N . PHE A 1 107 ? 13.636 -4.345 -16.179 1.00 94.31 107 PHE A N 1
ATOM 817 C CA . PHE A 1 107 ? 14.374 -5.611 -16.057 1.00 94.31 107 PHE A CA 1
ATOM 818 C C . PHE A 1 107 ? 13.569 -6.859 -16.464 1.00 94.31 107 PHE A C 1
ATOM 820 O O . PHE A 1 107 ? 13.443 -7.782 -15.661 1.00 94.31 107 PHE A O 1
ATOM 827 N N . PRO A 1 108 ? 13.063 -6.913 -17.711 1.00 93.12 108 PRO A N 1
ATOM 828 C CA . PRO A 1 108 ? 12.081 -7.902 -18.119 1.00 93.12 108 PRO A CA 1
ATOM 829 C C . PRO A 1 108 ? 12.659 -9.294 -17.910 1.00 93.12 108 PRO A C 1
ATOM 831 O O . PRO A 1 108 ? 13.834 -9.547 -18.215 1.00 93.12 108 PRO A O 1
ATOM 834 N N . TYR A 1 109 ? 11.854 -10.184 -17.347 1.00 91.44 109 TYR A N 1
ATOM 835 C CA . TYR A 1 109 ? 12.264 -11.559 -17.122 1.00 91.44 109 TYR A CA 1
ATOM 836 C C . TYR A 1 109 ? 12.337 -12.310 -18.451 1.00 91.44 109 TYR A C 1
ATOM 838 O O . TYR A 1 109 ? 13.334 -12.985 -18.733 1.00 91.44 109 TYR A O 1
ATOM 846 N N . ASP A 1 110 ? 11.342 -12.092 -19.310 1.00 90.81 110 ASP A N 1
ATOM 847 C CA . ASP A 1 110 ? 11.327 -12.604 -20.670 1.00 90.81 110 ASP A CA 1
ATOM 848 C C . ASP A 1 110 ? 12.069 -11.691 -21.643 1.00 90.81 110 ASP A C 1
ATOM 850 O O . ASP A 1 110 ? 12.072 -10.463 -21.556 1.00 90.81 110 ASP A O 1
ATOM 854 N N . ALA A 1 111 ? 12.733 -12.308 -22.618 1.00 91.12 111 ALA A N 1
ATOM 855 C CA . ALA A 1 111 ? 13.407 -11.565 -23.669 1.00 91.12 111 ALA A CA 1
ATOM 856 C C . ALA A 1 111 ? 12.404 -11.099 -24.731 1.00 91.12 111 ALA A C 1
ATOM 858 O O . ALA A 1 111 ? 11.674 -11.916 -25.291 1.00 91.12 111 ALA A O 1
ATOM 859 N N . LEU A 1 112 ? 12.472 -9.814 -25.094 1.00 94.94 112 LEU A N 1
ATOM 860 C CA . LEU A 1 112 ? 11.711 -9.268 -26.216 1.00 94.94 112 LEU A CA 1
ATOM 861 C C . LEU A 1 112 ? 12.047 -10.016 -27.512 1.00 94.94 112 LEU A C 1
ATOM 863 O O . LEU A 1 112 ? 13.209 -10.312 -27.826 1.00 94.94 112 LEU A O 1
ATOM 867 N N . THR A 1 113 ? 11.026 -10.265 -28.321 1.00 96.69 113 THR A N 1
ATOM 868 C CA . THR A 1 113 ? 11.184 -10.864 -29.642 1.00 96.69 113 THR A CA 1
ATOM 869 C C . THR A 1 113 ? 11.852 -9.896 -30.623 1.00 96.69 113 THR A C 1
ATOM 871 O O . THR A 1 113 ? 11.845 -8.674 -30.473 1.00 96.69 113 THR A O 1
ATOM 874 N N . ALA A 1 114 ? 12.396 -10.430 -31.720 1.00 97.19 114 ALA A N 1
ATOM 875 C CA . ALA A 1 114 ? 12.967 -9.597 -32.781 1.00 97.19 114 ALA A CA 1
ATOM 876 C C . ALA A 1 114 ? 11.940 -8.634 -33.417 1.00 97.19 114 ALA A C 1
ATOM 878 O O . ALA A 1 114 ? 12.321 -7.567 -33.899 1.00 97.19 114 ALA A O 1
ATOM 879 N N . GLY A 1 115 ? 10.655 -9.015 -33.432 1.00 98.00 115 GLY A N 1
ATOM 880 C CA . GLY A 1 115 ? 9.569 -8.161 -33.915 1.00 98.00 115 GLY A CA 1
ATOM 881 C C . GLY A 1 115 ? 9.352 -6.959 -33.001 1.00 98.00 115 GLY A C 1
ATOM 882 O O . GLY A 1 115 ? 9.327 -5.830 -33.485 1.00 98.00 115 GLY A O 1
ATOM 883 N N . GLU A 1 116 ? 9.308 -7.199 -31.693 1.00 98.38 116 GLU A N 1
ATOM 884 C CA . GLU A 1 116 ? 9.139 -6.157 -30.676 1.00 98.38 116 GLU A CA 1
ATOM 885 C C . GLU A 1 116 ? 10.323 -5.200 -30.650 1.00 98.38 116 GLU A C 1
ATOM 887 O O . GLU A 1 116 ? 10.143 -3.989 -30.714 1.00 98.38 116 GLU A O 1
ATOM 892 N N . ILE A 1 117 ? 11.554 -5.719 -30.696 1.00 98.44 117 ILE A N 1
ATOM 893 C CA . ILE A 1 117 ? 12.759 -4.878 -30.776 1.00 98.44 117 ILE A CA 1
ATOM 894 C C . ILE A 1 117 ? 12.691 -3.943 -31.995 1.00 98.44 117 ILE A C 1
ATOM 896 O O . ILE A 1 117 ? 13.022 -2.759 -31.895 1.00 98.44 117 ILE A O 1
ATOM 900 N N . SER A 1 118 ? 12.243 -4.451 -33.150 1.00 98.19 118 SER A N 1
ATOM 901 C CA . SER A 1 118 ? 12.075 -3.641 -34.361 1.00 98.19 118 SER A CA 1
ATOM 902 C C . SER A 1 118 ? 10.967 -2.595 -34.215 1.00 98.19 118 SER A C 1
ATOM 904 O O . SER A 1 118 ? 11.123 -1.477 -34.717 1.00 98.19 118 SER A O 1
ATOM 906 N N . ALA A 1 119 ? 9.855 -2.942 -33.567 1.00 98.50 119 ALA A N 1
ATOM 907 C CA . ALA A 1 119 ? 8.739 -2.033 -33.336 1.00 98.50 119 ALA A CA 1
ATOM 908 C C . ALA A 1 119 ? 9.131 -0.909 -32.370 1.00 98.50 119 ALA A C 1
ATOM 910 O O . ALA A 1 119 ? 8.965 0.260 -32.715 1.00 98.50 119 ALA A O 1
ATOM 911 N N . VAL A 1 120 ? 9.757 -1.238 -31.237 1.00 98.62 120 VAL A N 1
ATOM 912 C CA . VAL A 1 120 ? 10.230 -0.246 -30.262 1.00 98.62 120 VAL A CA 1
ATOM 913 C C . VAL A 1 120 ? 11.314 0.648 -30.868 1.00 98.62 120 VAL A C 1
ATOM 915 O O . VAL A 1 120 ? 11.281 1.862 -30.688 1.00 98.62 120 VAL A O 1
ATOM 918 N N . THR A 1 121 ? 12.233 0.092 -31.666 1.00 98.38 121 THR A N 1
ATOM 919 C CA . THR A 1 121 ? 13.247 0.910 -32.355 1.00 98.38 121 THR A CA 1
ATOM 920 C C . THR A 1 121 ? 12.596 1.906 -33.320 1.00 98.38 121 THR A C 1
ATOM 922 O O . THR A 1 121 ? 12.959 3.079 -33.336 1.00 98.38 121 THR A O 1
ATOM 925 N N . THR A 1 122 ? 11.583 1.464 -34.074 1.00 98.38 122 THR A N 1
ATOM 926 C CA . THR A 1 122 ? 10.812 2.331 -34.981 1.00 98.38 122 THR A CA 1
ATOM 927 C C . THR A 1 122 ? 10.029 3.401 -34.216 1.00 98.38 122 THR A C 1
ATOM 929 O O . THR A 1 122 ? 9.953 4.544 -34.662 1.00 98.38 122 THR A O 1
ATOM 932 N N . PHE A 1 123 ? 9.453 3.046 -33.067 1.00 98.62 123 PHE A N 1
ATOM 933 C CA . PHE A 1 123 ? 8.760 3.968 -32.172 1.00 98.62 123 PHE A CA 1
ATOM 934 C C . PHE A 1 123 ? 9.690 5.095 -31.697 1.00 98.62 123 PHE A C 1
ATOM 936 O O . PHE A 1 123 ? 9.356 6.268 -31.869 1.00 98.62 123 PHE A O 1
ATOM 943 N N . VAL A 1 124 ? 10.893 4.758 -31.217 1.00 98.62 124 VAL A N 1
ATOM 944 C CA . VAL A 1 124 ? 11.906 5.752 -30.821 1.00 98.62 124 VAL A CA 1
ATOM 945 C C . VAL A 1 124 ? 12.335 6.606 -32.013 1.00 98.62 124 VAL A C 1
ATOM 947 O O . VAL A 1 124 ? 12.313 7.830 -31.927 1.00 98.62 124 VAL A O 1
ATOM 950 N N . ASP A 1 125 ? 12.654 6.001 -33.159 1.00 98.19 125 ASP A N 1
ATOM 951 C CA . ASP A 1 125 ? 13.093 6.757 -34.340 1.00 98.19 125 ASP A CA 1
ATOM 952 C C . ASP A 1 125 ? 12.041 7.776 -34.818 1.00 98.19 125 ASP A C 1
ATOM 954 O O . ASP A 1 125 ? 12.394 8.832 -35.355 1.00 98.19 125 ASP A O 1
ATOM 958 N N . ASN A 1 126 ? 10.757 7.495 -34.576 1.00 97.88 126 ASN A N 1
ATOM 959 C CA . ASN A 1 126 ? 9.631 8.368 -34.908 1.00 97.88 126 ASN A CA 1
ATOM 960 C C . ASN A 1 126 ? 9.316 9.440 -33.848 1.00 97.88 126 ASN A C 1
ATOM 962 O O . ASN A 1 126 ? 8.403 10.236 -34.074 1.00 97.88 126 ASN A O 1
ATOM 966 N N . GLY A 1 127 ? 10.060 9.507 -32.741 1.00 97.75 127 GLY A N 1
ATOM 967 C CA . GLY A 1 127 ? 9.886 10.525 -31.697 1.00 97.75 127 GLY A CA 1
ATOM 968 C C . GLY A 1 127 ? 9.438 9.993 -30.339 1.00 97.75 127 GLY A C 1
ATOM 969 O O . GLY A 1 127 ? 9.241 10.789 -29.427 1.00 97.75 127 GLY A O 1
ATOM 970 N N . GLY A 1 128 ? 9.275 8.677 -30.192 1.00 98.44 128 GLY A N 1
ATOM 971 C CA . GLY A 1 128 ? 8.944 8.056 -28.915 1.00 98.44 128 GLY A CA 1
ATOM 972 C C . GLY A 1 128 ? 10.083 8.155 -27.897 1.00 98.44 128 GLY A C 1
ATOM 973 O O . GLY A 1 128 ? 11.268 8.086 -28.244 1.00 98.44 128 GLY A O 1
ATOM 974 N N . GLY A 1 129 ? 9.727 8.299 -26.623 1.00 98.75 129 GLY A N 1
ATOM 975 C CA . GLY A 1 129 ? 10.659 8.184 -25.505 1.00 98.75 129 GLY A CA 1
ATOM 976 C C . GLY A 1 129 ? 10.785 6.737 -25.025 1.00 98.75 129 GLY A C 1
ATOM 977 O O . GLY A 1 129 ? 9.786 6.038 -24.909 1.00 98.75 129 GLY A O 1
ATOM 978 N N . LEU A 1 130 ? 11.994 6.279 -24.703 1.00 98.88 130 LEU A N 1
ATOM 979 C CA . LEU A 1 130 ? 12.223 4.937 -24.160 1.00 98.88 130 LEU A CA 1
ATOM 980 C C . LEU A 1 130 ? 13.000 4.996 -22.845 1.00 98.88 130 LEU A C 1
ATOM 982 O O . LEU A 1 130 ? 14.141 5.461 -22.810 1.00 98.88 130 LEU A O 1
ATOM 986 N N . LEU A 1 131 ? 12.402 4.474 -21.777 1.00 98.88 131 LEU A N 1
ATOM 987 C CA . LEU A 1 131 ? 13.063 4.236 -20.498 1.00 98.88 131 LEU A CA 1
ATOM 988 C C . LEU A 1 131 ? 13.311 2.738 -20.316 1.00 98.88 131 LEU A C 1
ATOM 990 O O . LEU A 1 131 ? 12.370 1.952 -20.246 1.00 98.88 131 LEU A O 1
ATOM 994 N N . LEU A 1 132 ? 14.581 2.358 -20.196 1.00 98.81 132 LEU A N 1
ATOM 995 C CA . LEU A 1 132 ? 15.002 0.999 -19.865 1.00 98.81 132 LEU A CA 1
ATOM 996 C C . LEU A 1 132 ? 15.651 0.992 -18.481 1.00 98.81 132 LEU A C 1
ATOM 998 O O . LEU A 1 132 ? 16.635 1.703 -18.251 1.00 98.81 132 LEU A O 1
ATOM 1002 N N . VAL A 1 133 ? 15.135 0.179 -17.567 1.00 98.12 133 VAL A N 1
ATOM 1003 C CA . VAL A 1 133 ? 15.644 0.095 -16.194 1.00 98.12 133 VAL A CA 1
ATOM 1004 C C . VAL A 1 133 ? 16.142 -1.313 -15.921 1.00 98.12 133 VAL A C 1
ATOM 1006 O O . VAL A 1 133 ? 15.393 -2.270 -16.035 1.00 98.12 133 VAL A O 1
ATOM 1009 N N . GLY A 1 134 ? 17.423 -1.458 -15.604 1.00 96.44 134 GLY A N 1
ATOM 1010 C CA . GLY A 1 134 ? 18.053 -2.745 -15.334 1.00 96.44 134 GLY A CA 1
ATOM 1011 C C . GLY A 1 134 ? 17.914 -3.191 -13.882 1.00 96.44 134 GLY A C 1
ATOM 1012 O O . GLY A 1 134 ? 17.273 -2.540 -13.063 1.00 96.44 134 GLY A O 1
ATOM 1013 N N . ALA A 1 135 ? 18.568 -4.307 -13.582 1.00 95.19 135 ALA A N 1
ATOM 1014 C CA . ALA A 1 135 ? 18.861 -4.785 -12.239 1.00 95.19 135 ALA A CA 1
ATOM 1015 C C . ALA A 1 135 ? 20.177 -5.576 -12.293 1.00 95.19 135 ALA A C 1
ATOM 1017 O O . ALA A 1 135 ? 20.560 -6.089 -13.354 1.00 95.19 135 ALA A O 1
ATOM 1018 N N . ASP A 1 136 ? 20.870 -5.681 -11.164 1.00 95.00 136 ASP A N 1
ATOM 1019 C CA . ASP A 1 136 ? 22.125 -6.415 -11.048 1.00 95.00 136 ASP A CA 1
ATOM 1020 C C . ASP A 1 136 ? 21.962 -7.909 -11.350 1.00 95.00 136 ASP A C 1
ATOM 1022 O O . ASP A 1 136 ? 20.915 -8.498 -11.118 1.00 95.00 136 ASP A O 1
ATOM 1026 N N . GLY A 1 137 ? 23.015 -8.571 -11.829 1.00 92.75 137 GLY A N 1
ATOM 1027 C CA . GLY A 1 137 ? 22.957 -10.002 -12.156 1.00 92.75 137 GLY A CA 1
ATOM 1028 C C . GLY A 1 137 ? 23.047 -10.939 -10.947 1.00 92.75 137 GLY A C 1
ATOM 1029 O O . GLY A 1 137 ? 23.014 -12.157 -11.126 1.00 92.75 137 GLY A O 1
ATOM 1030 N N . THR A 1 138 ? 23.208 -10.400 -9.734 1.00 90.81 138 THR A N 1
ATOM 1031 C CA . THR A 1 138 ? 23.449 -11.176 -8.505 1.00 90.81 138 THR A CA 1
ATOM 1032 C C . THR A 1 138 ? 22.251 -11.225 -7.560 1.00 90.81 138 THR A C 1
ATOM 1034 O O . THR A 1 138 ? 22.335 -11.897 -6.531 1.00 90.81 138 THR A O 1
ATOM 1037 N N . ASN A 1 139 ? 21.152 -10.548 -7.906 1.00 92.19 139 ASN A N 1
ATOM 1038 C CA . ASN A 1 139 ? 19.914 -10.569 -7.138 1.00 92.19 139 ASN A CA 1
ATOM 1039 C C . ASN A 1 139 ? 19.359 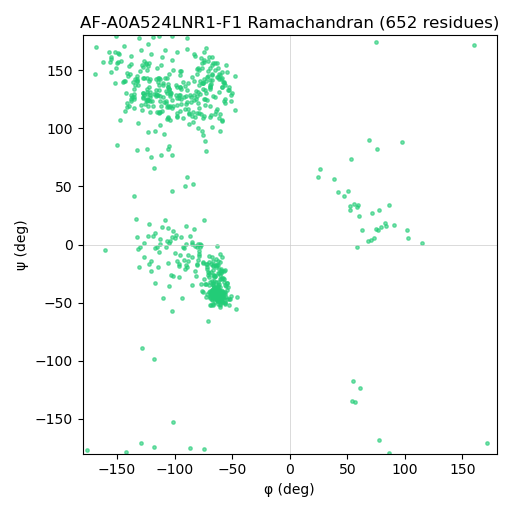-12.002 -7.007 1.00 92.19 139 ASN A C 1
ATOM 1041 O O . ASN A 1 139 ? 19.537 -12.848 -7.894 1.00 92.19 139 ASN A O 1
ATOM 1045 N N . LEU A 1 140 ? 18.685 -12.265 -5.886 1.00 90.56 140 LEU A N 1
ATOM 1046 C CA . LEU A 1 140 ? 18.122 -13.582 -5.567 1.00 90.56 140 LEU A CA 1
ATOM 1047 C C . LEU A 1 140 ? 16.918 -13.935 -6.453 1.00 90.56 140 LEU A C 1
ATOM 1049 O O . LEU A 1 140 ? 16.688 -15.109 -6.728 1.00 90.56 140 LEU A O 1
ATOM 1053 N N . TRP A 1 141 ? 16.225 -12.915 -6.961 1.00 89.62 141 TRP A N 1
ATOM 1054 C CA . TRP A 1 141 ? 15.056 -12.993 -7.844 1.00 89.62 141 TRP A CA 1
ATOM 1055 C C . TRP A 1 141 ? 15.362 -13.482 -9.258 1.00 89.62 141 TRP A C 1
ATOM 1057 O O . TRP A 1 141 ? 14.467 -13.798 -10.029 1.00 89.62 141 TRP A O 1
ATOM 1067 N N . GLN A 1 142 ? 16.646 -13.594 -9.596 1.00 87.94 142 GLN A N 1
ATOM 1068 C CA . GLN A 1 142 ? 17.133 -14.020 -10.902 1.00 87.94 142 GLN A CA 1
ATOM 1069 C C . GLN A 1 142 ? 16.739 -13.100 -12.063 1.00 87.94 142 GLN A C 1
ATOM 1071 O O . GLN A 1 142 ? 17.016 -13.452 -13.208 1.00 87.94 142 GLN A O 1
ATOM 1076 N N . PHE A 1 143 ? 16.224 -11.897 -11.790 1.00 90.38 143 PHE A N 1
ATOM 1077 C CA . PHE A 1 143 ? 15.960 -10.889 -12.815 1.00 90.38 143 PHE A CA 1
ATOM 1078 C C . PHE A 1 143 ? 17.254 -10.508 -13.528 1.00 90.38 143 PHE A C 1
ATOM 1080 O O . PHE A 1 143 ? 18.342 -10.514 -12.931 1.00 90.38 143 PHE A O 1
ATOM 1087 N N . ARG A 1 144 ? 17.164 -10.199 -14.822 1.00 86.81 144 ARG A N 1
ATOM 1088 C CA . ARG A 1 144 ? 18.336 -9.928 -15.659 1.00 86.81 144 ARG A CA 1
ATOM 1089 C C . ARG A 1 144 ? 18.139 -8.655 -16.463 1.00 86.81 144 ARG A C 1
ATOM 1091 O O . ARG A 1 144 ? 17.542 -8.673 -17.532 1.00 86.81 144 ARG A O 1
ATOM 1098 N N . GLY A 1 145 ? 18.809 -7.578 -16.045 1.00 89.94 145 GLY A N 1
ATOM 1099 C CA . GLY A 1 145 ? 18.923 -6.369 -16.868 1.00 89.94 145 GLY A CA 1
ATOM 1100 C C . GLY A 1 145 ? 19.518 -6.639 -18.259 1.00 89.94 145 GLY A C 1
ATOM 1101 O O . GLY A 1 145 ? 19.263 -5.899 -19.203 1.00 89.94 145 GLY A O 1
ATOM 1102 N N . THR A 1 146 ? 20.255 -7.741 -18.443 1.00 94.75 146 THR A N 1
ATOM 1103 C CA . THR A 1 146 ? 20.809 -8.128 -19.747 1.00 94.75 146 THR A CA 1
ATOM 1104 C C . THR A 1 146 ? 19.760 -8.505 -20.791 1.00 94.75 146 THR A C 1
ATOM 1106 O O . THR A 1 146 ? 20.087 -8.473 -21.977 1.00 94.75 146 THR A O 1
ATOM 1109 N N . ASN A 1 147 ? 18.519 -8.812 -20.398 1.00 95.00 147 ASN A N 1
ATOM 1110 C CA . ASN A 1 147 ? 17.415 -9.018 -21.343 1.00 95.00 147 ASN A CA 1
ATOM 1111 C C . ASN A 1 147 ? 17.056 -7.734 -22.109 1.00 95.00 147 ASN A C 1
ATOM 1113 O O . ASN A 1 147 ? 16.493 -7.803 -23.197 1.00 95.00 147 ASN A O 1
ATOM 1117 N N . LEU A 1 148 ? 17.489 -6.569 -21.614 1.00 97.69 148 LEU A N 1
ATOM 1118 C CA . LEU A 1 148 ? 17.378 -5.279 -22.296 1.00 97.69 148 LEU A CA 1
ATOM 1119 C C . LEU A 1 148 ? 18.477 -5.056 -23.346 1.00 97.69 148 LEU A C 1
ATOM 1121 O O . LEU A 1 148 ? 18.345 -4.188 -24.203 1.00 97.69 148 LEU A O 1
ATOM 1125 N N . ASN A 1 149 ? 19.582 -5.811 -23.321 1.00 98.00 149 ASN A N 1
ATOM 1126 C CA . ASN A 1 149 ? 20.722 -5.568 -24.217 1.00 98.00 149 ASN A CA 1
ATOM 1127 C C . ASN A 1 149 ? 20.411 -5.707 -25.719 1.00 98.00 149 ASN A C 1
ATOM 1129 O O . ASN A 1 149 ? 20.963 -4.914 -26.492 1.00 98.00 149 ASN A O 1
ATOM 1133 N N . PRO A 1 150 ? 19.551 -6.645 -26.172 1.00 97.56 150 PRO A N 1
ATOM 1134 C CA . PRO A 1 150 ? 19.142 -6.714 -27.573 1.00 97.56 150 PRO A CA 1
ATOM 1135 C C . PRO A 1 150 ? 18.564 -5.402 -28.116 1.00 97.56 150 PRO A C 1
ATOM 1137 O O . PRO A 1 150 ? 18.803 -5.088 -29.278 1.00 97.56 150 PRO A O 1
ATOM 1140 N N . ILE A 1 151 ? 17.876 -4.612 -27.282 1.00 97.81 151 ILE A N 1
ATOM 1141 C CA . ILE A 1 151 ? 17.364 -3.292 -27.663 1.00 97.81 151 ILE A CA 1
ATOM 1142 C C . ILE A 1 151 ? 18.332 -2.154 -27.307 1.00 97.81 151 ILE A C 1
ATOM 1144 O O . ILE A 1 151 ? 18.627 -1.310 -28.149 1.00 97.81 151 ILE A O 1
ATOM 1148 N N . ALA A 1 152 ? 18.897 -2.146 -26.097 1.00 98.31 152 ALA A N 1
ATOM 1149 C CA . ALA A 1 152 ? 19.756 -1.063 -25.610 1.00 98.31 152 ALA A CA 1
ATOM 1150 C C . ALA A 1 152 ? 21.041 -0.889 -26.441 1.00 98.31 152 ALA A C 1
ATOM 1152 O O . ALA A 1 152 ? 21.527 0.232 -26.626 1.00 98.31 152 ALA A O 1
ATOM 1153 N N . SER A 1 153 ? 21.575 -1.986 -26.993 1.00 97.62 153 SER A N 1
ATOM 1154 C CA . SER A 1 153 ? 22.802 -1.956 -27.799 1.00 97.62 153 SER A CA 1
ATOM 1155 C C . SER A 1 153 ? 22.650 -1.182 -29.112 1.00 97.62 153 SER A C 1
ATOM 1157 O O . SER A 1 153 ? 23.630 -0.590 -29.569 1.00 97.62 153 SER A O 1
ATOM 1159 N N . THR A 1 154 ? 21.432 -1.081 -29.661 1.00 96.88 154 THR A N 1
ATOM 1160 C CA . THR A 1 154 ? 21.103 -0.210 -30.808 1.00 96.88 154 THR A CA 1
ATOM 1161 C C . THR A 1 154 ? 21.439 1.253 -30.521 1.00 96.88 154 THR A C 1
ATOM 1163 O O . THR A 1 154 ? 21.826 1.997 -31.420 1.00 96.88 154 THR A O 1
ATOM 1166 N N . TYR A 1 155 ? 21.366 1.646 -29.251 1.00 98.38 155 TYR A N 1
ATOM 1167 C CA . TYR A 1 155 ? 21.604 3.008 -28.788 1.00 98.38 155 TYR A CA 1
ATOM 1168 C C . TYR A 1 155 ? 23.003 3.216 -28.205 1.00 98.38 155 TYR A C 1
ATOM 1170 O O . TYR A 1 155 ? 23.299 4.307 -27.724 1.00 98.38 155 TYR A O 1
ATOM 1178 N N . GLY A 1 156 ? 23.876 2.203 -28.273 1.00 98.44 156 GLY A N 1
ATOM 1179 C CA . GLY A 1 156 ? 25.247 2.262 -27.764 1.00 98.44 156 GLY A CA 1
ATOM 1180 C C . GLY A 1 156 ? 25.384 1.971 -26.267 1.00 98.44 156 GLY A C 1
ATOM 1181 O O . GLY A 1 156 ? 26.432 2.280 -25.698 1.00 98.44 156 GLY A O 1
ATOM 1182 N N . ILE A 1 157 ? 24.362 1.386 -25.632 1.00 98.75 157 ILE A N 1
ATOM 1183 C CA . ILE A 1 157 ? 24.321 1.111 -24.188 1.00 98.75 157 ILE A CA 1
ATOM 1184 C C . ILE A 1 157 ? 24.257 -0.403 -23.946 1.00 98.75 157 ILE A C 1
ATOM 1186 O O . ILE A 1 157 ? 23.628 -1.147 -24.696 1.00 98.75 157 ILE A O 1
ATOM 1190 N N . THR A 1 158 ? 24.936 -0.902 -22.915 1.00 98.56 158 THR A N 1
ATOM 1191 C CA . THR A 1 158 ? 24.885 -2.322 -22.530 1.00 98.56 158 THR A CA 1
ATOM 1192 C C . THR A 1 158 ? 24.886 -2.472 -21.013 1.00 98.56 158 THR A C 1
ATOM 1194 O O . THR A 1 158 ? 25.863 -2.107 -20.354 1.00 98.56 158 THR A O 1
ATOM 1197 N N . PHE A 1 159 ? 23.816 -3.059 -20.482 1.00 98.44 159 PHE A N 1
ATOM 1198 C CA . PHE A 1 159 ? 23.658 -3.458 -19.088 1.00 98.44 159 PHE A CA 1
ATOM 1199 C C . PHE A 1 159 ? 24.627 -4.594 -18.754 1.00 98.44 159 PHE A C 1
ATOM 1201 O O . PHE A 1 159 ? 24.694 -5.601 -19.471 1.00 98.44 159 PHE A O 1
ATOM 1208 N N . GLN A 1 160 ? 25.399 -4.409 -17.687 1.00 97.62 160 GLN A N 1
ATOM 1209 C CA . GLN A 1 160 ? 26.303 -5.421 -17.149 1.00 97.62 160 GLN A CA 1
ATOM 1210 C C . GLN A 1 160 ? 25.589 -6.306 -16.118 1.00 97.62 160 GLN A C 1
ATOM 1212 O O . GLN A 1 160 ? 24.411 -6.132 -15.826 1.00 97.62 160 GLN A O 1
ATOM 1217 N N . THR A 1 161 ? 26.298 -7.300 -15.586 1.00 96.31 161 THR A N 1
ATOM 1218 C CA . THR A 1 161 ? 25.769 -8.235 -14.576 1.00 96.31 161 THR A CA 1
ATOM 1219 C C . THR A 1 161 ? 26.334 -7.987 -13.178 1.00 96.31 161 THR A C 1
ATOM 1221 O O . THR A 1 161 ? 26.087 -8.778 -12.271 1.00 96.31 161 THR A O 1
ATOM 1224 N N . ASP A 1 162 ? 27.165 -6.961 -13.013 1.00 95.56 162 ASP A N 1
ATOM 1225 C CA . ASP A 1 162 ? 27.712 -6.563 -11.720 1.00 95.56 162 ASP A CA 1
ATOM 1226 C C . ASP A 1 162 ? 26.643 -5.904 -10.839 1.00 95.56 162 ASP A C 1
ATOM 1228 O O . ASP A 1 162 ? 25.534 -5.617 -11.285 1.00 95.56 162 ASP A O 1
ATOM 1232 N N . ALA A 1 163 ? 26.983 -5.708 -9.566 1.00 95.12 163 ALA A N 1
ATOM 1233 C CA . ALA A 1 163 ? 26.113 -5.108 -8.566 1.00 95.12 163 ALA A CA 1
ATOM 1234 C C . ALA A 1 163 ? 26.815 -3.914 -7.926 1.00 95.12 163 ALA A C 1
ATOM 1236 O O . ALA A 1 163 ? 27.916 -4.053 -7.381 1.00 95.12 163 ALA A O 1
ATOM 1237 N N . LEU A 1 164 ? 26.167 -2.756 -7.979 1.00 94.62 164 LEU A N 1
ATOM 1238 C CA . LEU A 1 164 ? 26.681 -1.508 -7.436 1.00 94.62 164 LEU A CA 1
ATOM 1239 C C . LEU A 1 164 ? 25.943 -1.123 -6.153 1.00 94.62 164 LEU A C 1
ATOM 1241 O O . LEU A 1 164 ? 24.737 -1.303 -6.025 1.00 94.62 164 LEU A O 1
ATOM 1245 N N . TYR A 1 165 ? 26.692 -0.561 -5.207 1.00 92.25 165 TYR A N 1
ATOM 1246 C CA . TYR A 1 165 ? 26.200 -0.140 -3.885 1.00 92.25 165 TYR A CA 1
ATOM 1247 C C . TYR A 1 165 ? 26.464 1.346 -3.629 1.00 92.25 165 TYR A C 1
ATOM 1249 O O . TYR A 1 165 ? 26.323 1.836 -2.511 1.00 92.25 165 TYR A O 1
ATOM 1257 N N . ASP A 1 166 ? 26.938 2.053 -4.652 1.00 92.19 166 ASP A N 1
ATOM 1258 C CA . ASP A 1 166 ? 27.383 3.429 -4.526 1.00 92.19 166 ASP A CA 1
ATOM 1259 C C . ASP A 1 166 ? 26.205 4.370 -4.228 1.00 92.19 166 ASP A C 1
ATOM 1261 O O . ASP A 1 166 ? 25.125 4.268 -4.813 1.00 92.19 166 ASP A O 1
ATOM 1265 N N . THR A 1 167 ? 26.453 5.355 -3.370 1.00 92.75 167 THR A N 1
ATOM 1266 C CA . THR A 1 167 ? 25.626 6.560 -3.271 1.00 92.75 167 THR A CA 1
ATOM 1267 C C . THR A 1 167 ? 26.297 7.665 -4.077 1.00 92.75 167 THR A C 1
ATOM 1269 O O . THR A 1 167 ? 27.429 8.064 -3.789 1.00 92.75 167 THR A O 1
ATOM 1272 N N . VAL A 1 168 ? 25.597 8.189 -5.079 1.00 94.44 168 VAL A N 1
ATOM 1273 C CA . VAL A 1 168 ? 26.086 9.272 -5.934 1.00 94.44 168 VAL A CA 1
ATOM 1274 C C . VAL A 1 16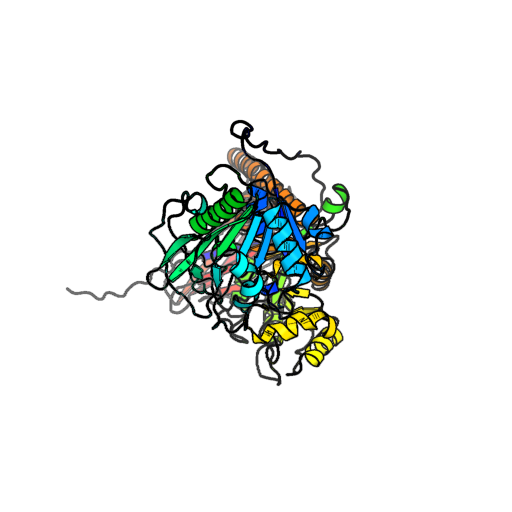8 ? 25.658 10.612 -5.364 1.00 94.44 168 VAL A C 1
ATOM 1276 O O . VAL A 1 168 ? 24.479 10.833 -5.125 1.00 94.44 168 VAL A O 1
ATOM 1279 N N . THR A 1 169 ? 26.614 11.520 -5.176 1.00 94.69 169 THR A N 1
ATOM 1280 C CA . THR A 1 169 ? 26.379 12.898 -4.691 1.00 94.69 169 THR A CA 1
ATOM 1281 C C . THR A 1 169 ? 26.985 13.964 -5.605 1.00 94.69 169 THR A C 1
ATOM 1283 O O . THR A 1 169 ? 26.922 15.157 -5.321 1.00 94.69 169 THR A O 1
ATOM 1286 N N . THR A 1 170 ? 27.609 13.548 -6.707 1.00 90.50 170 THR A N 1
ATOM 1287 C CA . THR A 1 170 ? 28.199 14.437 -7.711 1.00 90.50 170 THR A CA 1
ATOM 1288 C C . THR A 1 170 ? 27.651 14.048 -9.071 1.00 90.50 170 THR A C 1
ATOM 1290 O O . THR A 1 170 ? 27.738 12.888 -9.457 1.00 90.50 170 THR A O 1
ATOM 1293 N N . PHE A 1 171 ? 27.099 15.021 -9.791 1.00 93.75 171 PHE A N 1
ATOM 1294 C CA . PHE A 1 171 ? 26.380 14.787 -11.039 1.00 93.75 171 PHE A CA 1
ATOM 1295 C C . PHE A 1 171 ? 26.986 15.600 -12.179 1.00 93.75 171 PHE A C 1
ATOM 1297 O O . PHE A 1 171 ? 27.396 16.750 -11.990 1.00 93.75 171 PHE A O 1
ATOM 1304 N N . GLY A 1 172 ? 27.013 15.007 -13.374 1.00 87.31 172 GLY A N 1
ATOM 1305 C CA . GLY A 1 172 ? 27.237 15.755 -14.604 1.00 87.31 172 GLY A CA 1
ATOM 1306 C C . GLY A 1 172 ? 26.089 16.734 -14.862 1.00 87.31 172 GLY A C 1
ATOM 1307 O O . GLY A 1 172 ? 24.970 16.543 -14.382 1.00 87.31 172 GLY A O 1
ATOM 1308 N N . SER A 1 173 ? 26.354 17.795 -15.626 1.00 91.94 173 SER A N 1
ATOM 1309 C CA . SER A 1 173 ? 25.303 18.728 -16.041 1.00 91.94 173 SER A CA 1
ATOM 1310 C C . SER A 1 173 ? 24.486 18.111 -17.175 1.00 91.94 173 SER A C 1
ATOM 1312 O O . SER A 1 173 ? 24.999 17.925 -18.276 1.00 91.94 173 SER A O 1
ATOM 1314 N N . HIS A 1 174 ? 23.223 17.793 -16.897 1.00 96.69 174 HIS A N 1
ATOM 1315 C CA . HIS A 1 174 ? 22.246 17.311 -17.868 1.00 96.69 174 HIS A CA 1
ATOM 1316 C C . HIS A 1 174 ? 20.828 17.626 -17.369 1.00 96.69 174 HIS A C 1
ATOM 1318 O O . HIS A 1 174 ? 20.621 17.801 -16.170 1.00 96.69 174 HIS A O 1
ATOM 1324 N N . ASN A 1 175 ? 19.831 17.657 -18.258 1.00 96.94 175 ASN A N 1
ATOM 1325 C CA . ASN A 1 175 ? 18.445 17.918 -17.847 1.00 96.94 175 ASN A CA 1
ATOM 1326 C C . ASN A 1 175 ? 17.936 16.859 -16.854 1.00 96.94 175 ASN A C 1
ATOM 1328 O O . ASN A 1 175 ? 17.267 17.208 -15.889 1.00 96.94 175 ASN A O 1
ATOM 1332 N N . ILE A 1 176 ? 18.335 15.592 -17.030 1.00 97.69 176 ILE A N 1
ATOM 1333 C CA . ILE A 1 176 ? 17.928 14.493 -16.134 1.00 97.69 176 ILE A CA 1
ATOM 1334 C C . ILE A 1 176 ? 18.500 14.608 -14.706 1.00 97.69 176 ILE A C 1
ATOM 1336 O O . ILE A 1 176 ? 17.984 13.987 -13.782 1.00 97.69 176 ILE A O 1
ATOM 1340 N N . THR A 1 177 ? 19.554 15.405 -14.497 1.00 97.81 177 THR A N 1
ATOM 1341 C CA . THR A 1 177 ? 20.194 15.606 -13.182 1.00 97.81 177 THR A CA 1
ATOM 1342 C C . THR A 1 177 ? 19.805 16.933 -12.528 1.00 97.81 177 THR A C 1
ATOM 1344 O O . THR A 1 177 ? 20.340 17.289 -11.477 1.00 97.81 177 THR A O 1
ATOM 1347 N N . TYR A 1 178 ? 18.860 17.677 -13.113 1.00 97.19 178 TYR A N 1
ATOM 1348 C CA . TYR A 1 178 ? 18.374 18.940 -12.565 1.00 97.19 178 TYR A CA 1
ATOM 1349 C C . TYR A 1 178 ? 17.825 18.769 -11.138 1.00 97.19 178 TYR A C 1
ATOM 1351 O O . TYR A 1 178 ? 16.939 17.958 -10.897 1.00 97.19 178 TYR A O 1
ATOM 1359 N N . GLY A 1 179 ? 18.358 19.523 -10.172 1.00 95.62 179 GLY A N 1
ATOM 1360 C CA . GLY A 1 179 ? 17.888 19.481 -8.780 1.00 95.62 179 GLY A CA 1
ATOM 1361 C C . GLY A 1 179 ? 18.165 18.169 -8.028 1.00 95.62 179 GLY A C 1
ATOM 1362 O O . GLY A 1 179 ? 17.788 18.053 -6.865 1.00 95.62 179 GLY A O 1
ATOM 1363 N N . VAL A 1 180 ? 18.845 17.200 -8.648 1.00 97.56 180 VAL A N 1
ATOM 1364 C CA . VAL A 1 180 ? 19.199 15.918 -8.026 1.00 97.56 180 VAL A CA 1
ATOM 1365 C C . VAL A 1 180 ? 20.467 16.105 -7.198 1.00 97.56 180 VAL A C 1
ATOM 1367 O O . VAL A 1 180 ? 21.491 16.567 -7.701 1.00 97.56 180 VAL A O 1
ATOM 1370 N N . THR A 1 181 ? 20.402 15.760 -5.911 1.00 96.00 181 THR A N 1
ATOM 1371 C CA . THR A 1 181 ? 21.533 15.937 -4.976 1.00 96.00 181 THR A CA 1
ATOM 1372 C C . THR A 1 181 ? 22.096 14.623 -4.455 1.00 96.00 181 THR A C 1
ATOM 1374 O O . THR A 1 181 ? 23.243 14.577 -4.008 1.00 96.00 181 THR A O 1
ATOM 1377 N N . ILE A 1 182 ? 21.318 13.548 -4.554 1.00 96.19 182 ILE A N 1
ATOM 1378 C CA . ILE A 1 182 ? 21.709 12.205 -4.150 1.00 96.19 182 ILE A CA 1
ATOM 1379 C C . ILE A 1 182 ? 20.949 11.167 -4.987 1.00 96.19 182 ILE A C 1
ATOM 1381 O O . ILE A 1 182 ? 19.761 11.332 -5.238 1.00 96.19 182 ILE A O 1
ATOM 1385 N N . LEU A 1 183 ? 21.625 10.102 -5.415 1.00 95.50 183 LEU A N 1
ATOM 1386 C CA . LEU A 1 183 ? 21.005 8.903 -5.988 1.00 95.50 183 LEU A CA 1
ATOM 1387 C C . LEU A 1 183 ? 21.640 7.669 -5.359 1.00 95.50 183 LEU A C 1
ATOM 1389 O O . LEU A 1 183 ? 22.865 7.607 -5.235 1.00 95.50 183 LEU A O 1
ATOM 1393 N N . ASN A 1 184 ? 20.827 6.680 -5.006 1.00 92.88 184 ASN A N 1
ATOM 1394 C CA . ASN A 1 184 ? 21.317 5.399 -4.512 1.00 92.88 184 ASN A CA 1
ATOM 1395 C C . ASN A 1 184 ? 21.326 4.367 -5.642 1.00 92.88 184 ASN A C 1
ATOM 1397 O O . ASN A 1 184 ? 20.316 4.162 -6.311 1.00 92.88 184 ASN A O 1
ATOM 1401 N N . ALA A 1 185 ? 22.463 3.696 -5.833 1.00 91.62 185 ALA A N 1
ATOM 1402 C CA . ALA A 1 185 ? 22.555 2.540 -6.721 1.00 91.62 185 ALA A CA 1
ATOM 1403 C C . ALA A 1 185 ? 21.929 1.277 -6.104 1.00 91.62 185 ALA A C 1
ATOM 1405 O O . ALA A 1 185 ? 21.676 0.312 -6.810 1.00 91.62 185 ALA A O 1
ATOM 1406 N N . GLN A 1 186 ? 21.676 1.265 -4.795 1.00 88.88 186 GLN A N 1
ATOM 1407 C CA . GLN A 1 186 ? 20.991 0.168 -4.121 1.00 88.88 186 GLN A CA 1
ATOM 1408 C C . GLN A 1 186 ? 19.490 0.463 -4.005 1.00 88.88 186 GLN A C 1
ATOM 1410 O O . GLN A 1 186 ? 19.109 1.498 -3.455 1.00 88.88 186 GLN A O 1
ATOM 1415 N N . GLY A 1 187 ? 18.670 -0.464 -4.502 1.00 84.75 187 GLY A N 1
ATOM 1416 C CA . GLY A 1 187 ? 17.212 -0.427 -4.513 1.00 84.75 187 GLY A CA 1
ATOM 1417 C C . GLY A 1 187 ? 16.596 -1.583 -3.719 1.00 84.75 187 GLY A C 1
ATOM 1418 O O . GLY A 1 187 ? 15.954 -2.452 -4.303 1.00 84.75 187 GLY A O 1
ATOM 1419 N N . ASP A 1 188 ? 16.804 -1.610 -2.403 1.00 87.38 188 ASP A N 1
ATOM 1420 C CA . ASP A 1 188 ? 16.430 -2.752 -1.554 1.00 87.38 188 ASP A CA 1
ATOM 1421 C C . ASP A 1 188 ? 17.174 -4.046 -1.976 1.00 87.38 188 ASP A C 1
ATOM 1423 O O . ASP A 1 188 ? 18.415 -4.029 -2.037 1.00 87.38 188 ASP A O 1
ATOM 1427 N N . ASP A 1 189 ? 16.458 -5.127 -2.304 1.00 89.38 189 ASP A N 1
ATOM 1428 C CA . ASP A 1 189 ? 17.006 -6.383 -2.840 1.00 89.38 189 ASP A CA 1
ATOM 1429 C C . ASP A 1 189 ? 17.512 -6.288 -4.287 1.00 89.38 189 ASP A C 1
ATOM 1431 O O . ASP A 1 189 ? 18.282 -7.152 -4.725 1.00 89.38 189 ASP A O 1
ATOM 1435 N N . LEU A 1 190 ? 17.118 -5.250 -5.033 1.00 92.12 190 LEU A N 1
ATOM 1436 C CA . LEU A 1 190 ? 17.560 -5.023 -6.408 1.00 92.12 190 LEU A CA 1
ATOM 1437 C C . LEU A 1 190 ? 18.593 -3.903 -6.455 1.00 92.12 190 LEU A C 1
ATOM 1439 O O . LEU A 1 190 ? 18.377 -2.800 -5.959 1.00 92.12 190 LEU A O 1
ATOM 1443 N N . ARG A 1 191 ? 19.743 -4.148 -7.076 1.00 94.00 191 ARG A N 1
ATOM 1444 C CA . ARG A 1 191 ? 20.805 -3.140 -7.200 1.00 94.00 191 ARG A CA 1
ATOM 1445 C C . ARG A 1 191 ? 20.942 -2.696 -8.641 1.00 94.00 191 ARG A C 1
ATOM 1447 O O . ARG A 1 191 ? 20.541 -3.394 -9.569 1.00 94.00 191 ARG A O 1
ATOM 1454 N N . SER A 1 192 ? 21.570 -1.548 -8.835 1.00 95.88 192 SER A N 1
ATOM 1455 C CA . SER A 1 192 ? 22.003 -1.122 -10.153 1.00 95.88 192 SER A CA 1
ATOM 1456 C C . SER A 1 192 ? 23.150 -1.995 -10.638 1.00 95.88 192 SER A C 1
ATOM 1458 O O . SER A 1 192 ? 24.116 -2.226 -9.905 1.00 95.88 192 SER A O 1
ATOM 1460 N N . CYS A 1 193 ? 23.090 -2.412 -11.897 1.00 96.69 193 CYS A N 1
ATOM 1461 C CA . CYS A 1 193 ? 24.282 -2.821 -12.630 1.00 96.69 193 CYS A CA 1
ATOM 1462 C C . CYS A 1 193 ? 25.011 -1.599 -13.203 1.00 96.69 193 CYS A C 1
ATOM 1464 O O . CYS A 1 193 ? 24.427 -0.519 -13.349 1.00 96.69 193 CYS A O 1
ATOM 1466 N N . SER A 1 194 ? 26.278 -1.763 -13.583 1.00 97.19 194 SER A N 1
ATOM 1467 C CA . SER A 1 194 ? 26.953 -0.760 -14.402 1.00 97.19 194 SER A CA 1
ATOM 1468 C C . SER A 1 194 ? 26.471 -0.804 -15.857 1.00 97.19 194 SER A C 1
ATOM 1470 O O . SER A 1 194 ? 25.924 -1.799 -16.348 1.00 97.19 194 SER A O 1
ATOM 1472 N N . LEU A 1 195 ? 26.678 0.304 -16.566 1.00 98.38 195 LEU A N 1
ATOM 1473 C CA . LEU A 1 195 ? 26.396 0.471 -17.985 1.00 98.38 195 LEU A CA 1
ATOM 1474 C C . LEU A 1 195 ? 27.713 0.639 -18.749 1.00 98.38 195 LEU A C 1
ATOM 1476 O O . LEU A 1 195 ? 28.527 1.513 -18.446 1.00 98.38 195 LEU A O 1
ATOM 1480 N N . SER A 1 196 ? 27.909 -0.170 -19.789 1.00 98.19 196 SER A N 1
ATOM 1481 C CA . SER A 1 196 ? 28.909 0.124 -20.818 1.00 98.19 196 SER A CA 1
ATOM 1482 C C . SER A 1 196 ? 28.303 1.081 -21.833 1.00 98.19 196 SER A C 1
ATOM 1484 O O . SER A 1 196 ? 27.224 0.814 -22.361 1.00 98.19 196 SER A O 1
ATOM 1486 N N . VAL A 1 197 ? 29.003 2.181 -22.110 1.00 98.31 197 VAL A N 1
ATOM 1487 C CA . VAL A 1 197 ? 28.500 3.268 -22.955 1.00 98.31 197 VAL A CA 1
ATOM 1488 C C . VAL A 1 197 ? 29.453 3.523 -24.117 1.00 98.31 197 VAL A C 1
ATOM 1490 O O . VAL A 1 197 ? 30.663 3.667 -23.938 1.00 98.31 197 VAL A O 1
ATOM 1493 N N . SER A 1 198 ? 28.896 3.590 -25.321 1.00 97.75 198 SER A N 1
ATOM 1494 C CA . SER A 1 198 ? 29.594 3.902 -26.564 1.00 97.75 198 SER A CA 1
ATOM 1495 C C . SER A 1 198 ? 28.760 4.859 -27.415 1.00 97.75 198 SER A C 1
ATOM 1497 O O . SER A 1 198 ? 27.540 4.909 -27.293 1.00 97.75 198 SER A O 1
ATOM 1499 N N . THR A 1 199 ? 29.419 5.625 -28.285 1.00 95.38 199 THR A N 1
ATOM 1500 C CA . THR A 1 199 ? 28.746 6.560 -29.199 1.00 95.38 199 THR A CA 1
ATOM 1501 C C . THR A 1 199 ? 27.662 5.836 -30.018 1.00 95.38 199 THR A C 1
ATOM 1503 O O . THR A 1 199 ? 27.967 4.786 -30.587 1.00 95.38 199 THR A O 1
ATOM 1506 N N . PRO A 1 200 ? 26.436 6.387 -30.132 1.00 95.62 200 PRO A N 1
ATOM 1507 C CA . PRO A 1 200 ? 26.058 7.776 -29.835 1.00 95.62 200 PRO A CA 1
ATOM 1508 C C . PRO A 1 200 ? 25.710 8.095 -28.374 1.00 95.62 200 PRO A C 1
ATOM 1510 O O . PRO A 1 200 ? 25.639 9.278 -28.049 1.00 95.62 200 PRO A O 1
ATOM 1513 N N . ALA A 1 201 ? 25.551 7.101 -27.498 1.00 98.19 201 ALA A N 1
ATOM 1514 C CA . ALA A 1 201 ? 25.188 7.347 -26.107 1.00 98.19 201 ALA A CA 1
ATOM 1515 C C . ALA A 1 201 ? 26.276 8.077 -25.307 1.00 98.19 201 ALA A C 1
ATOM 1517 O O . ALA A 1 201 ? 27.476 8.005 -25.602 1.00 98.19 201 ALA A O 1
ATOM 1518 N N . ILE A 1 202 ? 25.833 8.744 -24.241 1.00 97.12 202 ILE A N 1
ATOM 1519 C CA . ILE A 1 202 ? 26.679 9.411 -23.251 1.00 97.12 202 ILE A CA 1
ATOM 1520 C C . ILE A 1 202 ? 26.311 8.947 -21.839 1.00 97.12 202 ILE A C 1
ATOM 1522 O O . ILE A 1 202 ? 25.140 8.724 -21.532 1.00 97.12 202 ILE A O 1
ATOM 1526 N N . SER A 1 203 ? 27.317 8.815 -20.973 1.00 96.94 203 SER A N 1
ATOM 1527 C CA . SER A 1 203 ? 27.087 8.639 -19.536 1.00 96.94 203 SER A CA 1
ATOM 1528 C C . SER A 1 203 ? 26.696 9.979 -18.918 1.00 96.94 203 SER A C 1
ATOM 1530 O O . SER A 1 203 ? 27.276 11.013 -19.260 1.00 96.94 203 SER A O 1
ATOM 1532 N N . VAL A 1 204 ? 25.717 9.961 -18.017 1.00 96.44 204 VAL A N 1
ATOM 1533 C CA . VAL A 1 204 ? 25.233 11.155 -17.311 1.00 96.44 204 VAL A CA 1
ATOM 1534 C C . VAL A 1 204 ? 25.466 11.063 -15.806 1.00 96.44 204 VAL A C 1
ATOM 1536 O O . VAL A 1 204 ? 25.722 12.080 -15.153 1.00 96.44 204 VAL A O 1
ATOM 1539 N N . VAL A 1 205 ? 25.398 9.851 -15.253 1.00 96.50 205 VAL A N 1
ATOM 1540 C CA . VAL A 1 205 ? 25.664 9.592 -13.839 1.00 96.50 205 VAL A CA 1
ATOM 1541 C C . VAL A 1 205 ? 26.689 8.473 -13.737 1.00 96.50 205 VAL A C 1
ATOM 1543 O O . VAL A 1 205 ? 26.418 7.335 -14.120 1.00 96.50 205 VAL A O 1
ATOM 1546 N N . ASP A 1 206 ? 27.859 8.814 -13.201 1.00 94.25 206 ASP A N 1
ATOM 1547 C CA . ASP A 1 206 ? 28.978 7.901 -12.991 1.00 94.25 206 ASP A CA 1
ATOM 1548 C C . ASP A 1 206 ? 29.228 7.687 -11.496 1.00 94.25 206 ASP A C 1
ATOM 1550 O O . ASP A 1 206 ? 29.168 8.621 -10.691 1.00 94.25 206 ASP A O 1
ATOM 1554 N N . THR A 1 207 ? 29.577 6.457 -11.133 1.00 89.62 207 THR A N 1
ATOM 1555 C CA . THR A 1 207 ? 30.150 6.097 -9.836 1.00 89.62 207 THR A CA 1
ATOM 1556 C C . THR A 1 207 ? 31.632 5.742 -10.019 1.00 89.62 207 THR A C 1
ATOM 1558 O O . THR A 1 207 ? 32.089 5.526 -11.146 1.00 89.62 207 THR A O 1
ATOM 1561 N N . PRO A 1 208 ? 32.422 5.626 -8.935 1.00 86.44 208 PRO A N 1
ATOM 1562 C CA . PRO A 1 208 ? 33.771 5.062 -9.020 1.00 86.44 208 PRO A CA 1
ATOM 1563 C C . PRO A 1 208 ? 33.813 3.642 -9.612 1.00 86.44 208 PRO A C 1
ATOM 1565 O O . PRO A 1 208 ? 34.859 3.217 -10.103 1.00 86.44 208 PRO A O 1
ATOM 1568 N N . SER A 1 209 ? 32.692 2.922 -9.545 1.00 87.56 209 SER A N 1
ATOM 1569 C CA . SER A 1 209 ? 32.538 1.525 -9.949 1.00 87.56 209 SER A CA 1
ATOM 1570 C C . SER A 1 209 ? 31.979 1.364 -11.371 1.00 87.56 209 SER A C 1
ATOM 1572 O O . SER A 1 209 ? 32.149 0.301 -11.960 1.00 87.56 209 SER A O 1
ATOM 1574 N N . GLY A 1 210 ? 31.356 2.398 -11.948 1.00 90.44 210 GLY A N 1
ATOM 1575 C CA . GLY A 1 210 ? 30.849 2.386 -13.323 1.00 90.44 210 GLY A CA 1
ATOM 1576 C C . GLY A 1 210 ? 29.788 3.454 -13.600 1.00 90.44 210 GLY A C 1
ATOM 1577 O O . GLY A 1 210 ? 29.304 4.121 -12.688 1.00 90.44 210 GLY A O 1
ATOM 1578 N N . SER A 1 211 ? 29.412 3.618 -14.871 1.00 95.94 211 SER A N 1
ATOM 1579 C CA . SER A 1 211 ? 28.248 4.434 -15.250 1.00 95.94 211 SER A CA 1
ATOM 1580 C C . SER A 1 211 ? 26.964 3.747 -14.788 1.00 95.94 211 SER A C 1
ATOM 1582 O O . SER A 1 211 ? 26.848 2.533 -14.934 1.00 95.94 211 SER A O 1
ATOM 1584 N N . ILE A 1 212 ? 26.005 4.499 -14.247 1.00 96.06 212 ILE A N 1
ATOM 1585 C CA . ILE A 1 212 ? 24.703 3.969 -13.798 1.00 96.06 212 ILE A CA 1
ATOM 1586 C C . ILE A 1 212 ? 23.509 4.598 -14.510 1.00 96.06 212 ILE A C 1
ATOM 1588 O O . ILE A 1 212 ? 22.405 4.064 -14.432 1.00 96.06 212 ILE A O 1
ATOM 1592 N N . VAL A 1 213 ? 23.718 5.711 -15.214 1.00 98.19 213 VAL A N 1
ATOM 1593 C CA . VAL A 1 213 ? 22.707 6.334 -16.071 1.00 98.19 213 VAL A CA 1
ATOM 1594 C C . VAL A 1 213 ? 23.369 6.765 -17.366 1.00 98.19 213 VAL A C 1
ATOM 1596 O O . VAL A 1 213 ? 24.343 7.525 -17.349 1.00 98.19 213 VAL A O 1
ATOM 1599 N N . ALA A 1 214 ? 22.801 6.326 -18.481 1.00 98.44 214 ALA A N 1
ATOM 1600 C CA . ALA A 1 214 ? 23.225 6.712 -19.814 1.00 98.44 214 ALA A CA 1
ATOM 1601 C C . ALA A 1 214 ? 22.026 7.168 -20.640 1.00 98.44 214 ALA A C 1
ATOM 1603 O O . ALA A 1 214 ? 20.905 6.692 -20.451 1.00 98.44 214 ALA A O 1
ATOM 1604 N N . VAL A 1 215 ? 22.275 8.087 -21.566 1.00 98.62 215 VAL A N 1
ATOM 1605 C CA . VAL A 1 215 ? 21.257 8.581 -22.492 1.00 98.62 215 VAL A CA 1
ATOM 1606 C C . VAL A 1 215 ? 21.734 8.493 -23.928 1.00 98.62 215 VAL A C 1
ATOM 1608 O O . VAL A 1 215 ? 22.936 8.522 -24.194 1.00 98.62 215 VAL A O 1
ATOM 1611 N N . SER A 1 216 ? 20.785 8.402 -24.850 1.00 98.50 216 SER A N 1
ATOM 1612 C CA . SER A 1 216 ? 21.026 8.395 -26.288 1.00 98.50 216 SER A CA 1
ATOM 1613 C C . SER A 1 216 ? 19.876 9.085 -27.016 1.00 98.50 216 SER A C 1
ATOM 1615 O O . SER A 1 216 ? 18.764 9.174 -26.496 1.00 98.50 216 SER A O 1
ATOM 1617 N N . GLU A 1 217 ? 20.139 9.555 -28.227 1.00 97.81 217 GLU A N 1
ATOM 1618 C CA . GLU A 1 217 ? 19.128 10.100 -29.134 1.00 97.81 217 GLU A CA 1
ATOM 1619 C C . GLU A 1 217 ? 19.171 9.286 -30.431 1.00 97.81 217 GLU A C 1
ATOM 1621 O O . GLU A 1 217 ? 20.255 8.983 -30.941 1.00 97.81 217 GLU A O 1
ATOM 1626 N N . SER A 1 218 ? 18.004 8.917 -30.961 1.00 95.25 218 SER A N 1
ATOM 1627 C CA . SER A 1 218 ? 17.882 8.174 -32.221 1.00 95.25 218 SER A CA 1
ATOM 1628 C C . SER A 1 218 ? 16.674 8.663 -32.999 1.00 95.25 218 SER A C 1
ATOM 1630 O O . SER A 1 218 ? 15.586 8.793 -32.443 1.00 95.25 218 SER A O 1
ATOM 1632 N N . GLY A 1 219 ? 16.869 8.960 -34.285 1.00 95.38 219 GLY A N 1
ATOM 1633 C CA . GLY A 1 219 ? 15.839 9.597 -35.102 1.00 95.38 219 GLY A CA 1
ATOM 1634 C C . GLY A 1 219 ? 15.352 10.899 -34.462 1.00 95.38 219 GLY A C 1
ATOM 1635 O O . GLY A 1 219 ? 16.131 11.843 -34.320 1.00 95.38 219 GLY A O 1
ATOM 1636 N N . LEU A 1 220 ? 14.066 10.945 -34.114 1.00 96.56 220 LEU A N 1
ATOM 1637 C CA . LEU A 1 220 ? 13.434 12.059 -33.401 1.00 96.56 220 LEU A CA 1
ATOM 1638 C C . LEU A 1 220 ? 13.261 11.802 -31.894 1.00 96.56 220 LEU A C 1
ATOM 1640 O O . LEU A 1 220 ? 12.831 12.707 -31.188 1.00 96.56 220 LEU A O 1
ATOM 1644 N N . GLY A 1 221 ? 13.539 10.589 -31.412 1.00 98.12 221 GLY A N 1
ATOM 1645 C CA . GLY A 1 221 ? 13.265 10.174 -30.039 1.00 98.12 221 GLY A CA 1
ATOM 1646 C C . GLY A 1 221 ? 14.488 10.153 -29.133 1.00 98.12 221 GLY A C 1
ATOM 1647 O O . GLY A 1 221 ? 15.628 10.438 -29.523 1.00 98.12 221 GLY A O 1
ATOM 1648 N N . ARG A 1 222 ? 14.226 9.789 -27.878 1.00 98.62 222 ARG A N 1
ATOM 1649 C CA . ARG A 1 222 ? 15.194 9.814 -26.778 1.00 98.62 222 ARG A CA 1
ATOM 1650 C C . ARG A 1 222 ? 15.151 8.514 -25.995 1.00 98.62 222 ARG A C 1
ATOM 1652 O O . ARG A 1 222 ? 14.090 7.932 -25.799 1.00 98.62 222 ARG A O 1
ATOM 1659 N N . VAL A 1 223 ? 16.314 8.082 -25.522 1.00 98.81 223 VAL A N 1
ATOM 1660 C CA . VAL A 1 223 ? 16.475 6.849 -24.750 1.00 98.81 223 VAL A CA 1
ATOM 1661 C C . VAL A 1 223 ? 17.217 7.151 -23.461 1.00 98.81 223 VAL A C 1
ATOM 1663 O O . VAL A 1 223 ? 18.285 7.764 -23.489 1.00 98.81 223 VAL A O 1
ATOM 1666 N N . VAL A 1 224 ? 16.679 6.683 -22.339 1.00 98.88 224 VAL A N 1
ATOM 1667 C CA . VAL A 1 224 ? 17.349 6.676 -21.036 1.00 98.88 224 VAL A CA 1
ATOM 1668 C C . VAL A 1 224 ? 17.500 5.230 -20.585 1.00 98.88 224 VAL A C 1
ATOM 1670 O O . VAL A 1 224 ? 16.539 4.467 -20.574 1.00 98.88 224 VAL A O 1
ATOM 1673 N N . CYS A 1 225 ? 18.714 4.855 -20.197 1.00 98.81 225 CYS A N 1
ATOM 1674 C CA . CYS A 1 225 ? 18.991 3.592 -19.526 1.00 98.81 225 CYS A CA 1
ATOM 1675 C C . CYS A 1 225 ? 19.466 3.876 -18.102 1.00 98.81 225 CYS A C 1
ATOM 1677 O O . CYS A 1 225 ? 20.410 4.649 -17.911 1.00 98.81 225 CYS A O 1
ATOM 1679 N N . VAL A 1 226 ? 18.843 3.235 -17.115 1.00 98.44 226 VAL A N 1
ATOM 1680 C CA . VAL A 1 226 ? 19.229 3.319 -15.700 1.00 98.44 226 VAL A CA 1
ATOM 1681 C C . VAL A 1 226 ? 19.557 1.924 -15.199 1.00 98.44 226 VAL A C 1
ATOM 1683 O O . VAL A 1 226 ? 18.773 1.004 -15.385 1.00 98.44 226 VAL A O 1
ATOM 1686 N N . GLY A 1 227 ? 20.715 1.745 -14.570 1.00 97.50 227 GLY A N 1
ATOM 1687 C CA . GLY A 1 227 ? 21.210 0.420 -14.190 1.00 97.50 227 GLY A CA 1
ATOM 1688 C C . GLY A 1 227 ? 20.360 -0.325 -13.157 1.00 97.50 227 GLY A C 1
ATOM 1689 O O . GLY A 1 227 ? 20.499 -1.540 -13.054 1.00 97.50 227 GLY A O 1
ATOM 1690 N N . GLY A 1 228 ? 19.512 0.378 -12.401 1.00 95.25 228 GLY A N 1
ATOM 1691 C CA . GLY A 1 228 ? 18.718 -0.177 -11.306 1.00 95.25 228 GLY A CA 1
ATOM 1692 C C . GLY A 1 228 ? 17.449 0.627 -11.017 1.00 95.25 228 GLY A C 1
ATOM 1693 O O . GLY A 1 228 ? 17.369 1.802 -11.391 1.00 95.25 228 GLY A O 1
ATOM 1694 N N . PRO A 1 229 ? 16.468 0.029 -10.326 1.00 94.19 229 PRO A N 1
ATOM 1695 C CA . PRO A 1 229 ? 15.131 0.608 -10.211 1.00 94.19 229 PRO A CA 1
ATOM 1696 C C . PRO A 1 229 ? 14.875 1.440 -8.952 1.00 94.19 229 PRO A C 1
ATOM 1698 O O . PRO A 1 229 ? 13.867 2.137 -8.891 1.00 94.19 229 PRO A O 1
ATOM 1701 N N . GLY A 1 230 ? 15.792 1.433 -7.978 1.00 92.81 230 GLY A N 1
ATOM 1702 C CA . GLY A 1 230 ? 15.639 2.146 -6.703 1.00 92.81 230 GLY A CA 1
ATOM 1703 C C . GLY A 1 230 ? 15.138 3.597 -6.827 1.00 92.81 230 GLY A C 1
ATOM 1704 O O . GLY A 1 230 ? 14.204 3.963 -6.110 1.00 92.81 230 GLY A O 1
ATOM 1705 N N . PRO A 1 231 ? 15.663 4.424 -7.758 1.00 94.25 231 PRO A N 1
ATOM 1706 C CA . PRO A 1 231 ? 15.177 5.788 -7.953 1.00 94.25 231 PRO A CA 1
ATOM 1707 C C . PRO A 1 231 ? 13.716 5.924 -8.383 1.00 94.25 231 PRO A C 1
ATOM 1709 O O . PRO A 1 231 ? 13.213 7.039 -8.317 1.00 94.25 231 PRO A O 1
ATOM 1712 N N . PHE A 1 232 ? 13.056 4.851 -8.823 1.00 95.00 232 PHE A N 1
ATOM 1713 C CA . PHE A 1 232 ? 11.702 4.874 -9.379 1.00 95.00 232 PHE A CA 1
ATOM 1714 C C . PHE A 1 232 ? 10.626 4.318 -8.440 1.00 95.00 232 PHE A C 1
ATOM 1716 O O . PHE A 1 232 ? 9.456 4.597 -8.655 1.00 95.00 232 PHE A O 1
ATOM 1723 N N . TYR A 1 233 ? 10.983 3.581 -7.385 1.00 89.38 233 TYR A N 1
ATOM 1724 C CA . TYR A 1 233 ? 9.998 3.108 -6.398 1.00 89.38 233 TYR A CA 1
ATOM 1725 C C . TYR A 1 233 ? 10.347 3.460 -4.943 1.00 89.38 233 TYR A C 1
ATOM 1727 O O . TYR A 1 233 ? 9.497 3.347 -4.066 1.00 89.38 233 TYR A O 1
ATOM 1735 N N . MET A 1 234 ? 11.560 3.953 -4.652 1.00 90.44 234 MET A N 1
ATOM 1736 C CA . MET A 1 234 ? 11.965 4.352 -3.295 1.00 90.44 234 MET A CA 1
ATOM 1737 C C . MET A 1 234 ? 11.921 5.872 -3.132 1.00 90.44 234 MET A C 1
ATOM 1739 O O . MET A 1 234 ? 12.960 6.539 -3.146 1.00 90.44 234 MET A O 1
ATOM 1743 N N . TYR A 1 235 ? 10.722 6.432 -2.968 1.00 93.19 235 TYR A N 1
ATOM 1744 C CA . TYR A 1 235 ? 10.539 7.869 -2.705 1.00 93.19 235 TYR A CA 1
ATOM 1745 C C . TYR A 1 235 ? 10.386 8.209 -1.226 1.00 93.19 235 TYR A C 1
ATOM 1747 O O . TYR A 1 235 ? 10.719 9.319 -0.811 1.00 93.19 235 TYR A O 1
ATOM 1755 N N . ARG A 1 236 ? 9.863 7.267 -0.440 1.00 92.19 236 ARG A N 1
ATOM 1756 C CA . ARG A 1 236 ? 9.538 7.455 0.974 1.00 92.19 236 ARG A CA 1
ATOM 1757 C C . ARG A 1 236 ? 10.186 6.338 1.779 1.00 92.19 236 ARG A C 1
ATOM 1759 O O . ARG A 1 236 ? 11.350 6.482 2.165 1.00 92.19 236 ARG A O 1
ATOM 1766 N N . ARG A 1 237 ? 9.508 5.202 1.963 1.00 89.12 237 ARG A N 1
ATOM 1767 C CA . ARG A 1 237 ? 10.087 4.067 2.683 1.00 89.12 237 ARG A CA 1
ATOM 1768 C C . ARG A 1 237 ? 11.370 3.572 2.005 1.00 89.12 237 ARG A C 1
ATOM 1770 O O . ARG A 1 237 ? 11.513 3.615 0.785 1.00 89.12 237 ARG A O 1
ATOM 1777 N N . ASN A 1 238 ? 12.345 3.181 2.829 1.00 86.88 238 ASN A N 1
ATOM 1778 C CA . ASN A 1 238 ? 13.686 2.707 2.457 1.00 86.88 238 ASN A CA 1
ATOM 1779 C C . ASN A 1 238 ? 14.547 3.693 1.631 1.00 86.88 238 ASN A C 1
ATOM 1781 O O . ASN A 1 238 ? 15.728 3.436 1.411 1.00 86.88 238 ASN A O 1
ATOM 1785 N N . ALA A 1 239 ? 14.035 4.871 1.259 1.00 88.62 239 ALA A N 1
ATOM 1786 C CA . ALA A 1 239 ? 14.754 5.856 0.449 1.00 88.62 239 ALA A CA 1
ATOM 1787 C C . ALA A 1 239 ? 15.843 6.631 1.217 1.00 88.62 239 ALA A C 1
ATOM 1789 O O . ALA A 1 239 ? 16.693 7.293 0.611 1.00 88.62 239 ALA A O 1
ATOM 1790 N N . GLY A 1 240 ? 15.823 6.591 2.554 1.00 88.00 240 GLY A N 1
ATOM 1791 C CA . GLY A 1 240 ? 16.716 7.384 3.400 1.00 88.00 240 GLY A CA 1
ATOM 1792 C C . GLY A 1 240 ? 16.635 8.877 3.062 1.00 88.00 240 GLY A C 1
ATOM 1793 O O . GLY A 1 240 ? 15.556 9.421 2.846 1.00 88.00 240 GLY A O 1
ATOM 1794 N N . SER A 1 241 ? 17.781 9.554 2.957 1.00 91.44 241 SER A N 1
ATOM 1795 C CA . SER A 1 241 ? 17.824 10.963 2.532 1.00 91.44 241 SER A CA 1
ATOM 1796 C C . SER A 1 241 ? 17.662 11.165 1.019 1.00 91.44 241 SER A C 1
ATOM 1798 O O . SER A 1 241 ? 17.751 12.302 0.558 1.00 91.44 241 SER A O 1
ATOM 1800 N N . ALA A 1 242 ? 17.490 10.094 0.235 1.00 94.38 242 ALA A N 1
ATOM 1801 C CA . ALA A 1 242 ? 17.449 10.176 -1.220 1.00 94.38 242 ALA A CA 1
ATOM 1802 C C . ALA A 1 242 ? 16.048 10.362 -1.805 1.00 94.38 242 ALA A C 1
ATOM 1804 O O . ALA A 1 242 ? 15.950 10.770 -2.959 1.00 94.38 242 ALA A O 1
ATOM 1805 N N . GLY A 1 243 ? 14.987 10.170 -1.016 1.00 94.12 243 GLY A N 1
ATOM 1806 C CA . GLY A 1 243 ? 13.595 10.176 -1.480 1.00 94.12 243 GLY A CA 1
ATOM 1807 C C . GLY A 1 243 ? 13.219 11.344 -2.396 1.00 94.12 243 GLY A C 1
ATOM 1808 O O . GLY A 1 243 ? 12.835 11.134 -3.545 1.00 94.12 243 GLY A O 1
ATOM 1809 N N . SER A 1 244 ? 13.429 12.590 -1.958 1.00 94.12 244 SER A N 1
ATOM 1810 C CA . SER A 1 244 ? 13.126 13.770 -2.786 1.00 94.12 244 SER A CA 1
ATOM 1811 C C . SER A 1 244 ? 13.989 13.864 -4.052 1.00 94.12 244 SER A C 1
ATOM 1813 O O . SER A 1 244 ? 13.526 14.359 -5.075 1.00 94.12 244 SER A O 1
ATOM 1815 N N . SER A 1 245 ? 15.239 13.387 -4.010 1.00 96.38 245 SER A N 1
ATOM 1816 C CA . SER A 1 245 ? 16.108 13.372 -5.196 1.00 96.38 245 SER A CA 1
ATOM 1817 C C . SER A 1 245 ? 15.757 12.237 -6.160 1.00 96.38 245 SER A C 1
ATOM 1819 O O . SER A 1 245 ? 15.846 12.444 -7.364 1.00 96.38 245 SER A O 1
ATOM 1821 N N . HIS A 1 246 ? 15.316 11.078 -5.664 1.00 96.50 246 HIS A N 1
ATOM 1822 C CA . HIS A 1 246 ? 14.759 9.990 -6.471 1.00 96.50 246 HIS A CA 1
ATOM 1823 C C . HIS A 1 246 ? 13.496 10.448 -7.208 1.00 96.50 246 HIS A C 1
ATOM 1825 O O . HIS A 1 246 ? 13.372 10.244 -8.415 1.00 96.50 246 HIS A O 1
ATOM 1831 N N . PHE A 1 247 ? 12.611 11.157 -6.503 1.00 96.38 247 PHE A N 1
ATOM 1832 C CA . PHE A 1 247 ? 11.404 11.749 -7.072 1.00 96.38 247 PHE A CA 1
ATOM 1833 C C . PHE A 1 247 ? 11.750 12.762 -8.176 1.00 96.38 247 PHE A C 1
ATOM 1835 O O . PHE A 1 247 ? 11.278 12.647 -9.306 1.00 96.38 247 PHE A O 1
ATOM 1842 N N . GLN A 1 248 ? 12.645 13.714 -7.884 1.00 97.81 248 GLN A N 1
ATOM 1843 C CA . GLN A 1 248 ? 13.101 14.703 -8.865 1.00 97.81 248 GLN A CA 1
ATOM 1844 C C . GLN A 1 248 ? 13.786 14.049 -10.074 1.00 97.81 248 GLN A C 1
ATOM 1846 O O . GLN A 1 248 ? 13.544 14.454 -11.207 1.00 97.81 248 GLN A O 1
ATOM 1851 N N . PHE A 1 249 ? 14.628 13.037 -9.853 1.00 98.25 249 PHE A N 1
ATOM 1852 C CA . PHE A 1 249 ? 15.303 12.309 -10.925 1.00 98.25 249 PHE A CA 1
ATOM 1853 C C . PHE A 1 249 ? 14.308 11.576 -11.825 1.00 98.25 249 PHE A C 1
ATOM 1855 O O . PHE A 1 249 ? 14.381 11.724 -13.043 1.00 98.25 249 PHE A O 1
ATOM 1862 N N . SER A 1 250 ? 13.355 10.851 -11.233 1.00 97.88 250 SER A N 1
ATOM 1863 C CA . SER A 1 250 ? 12.291 10.161 -11.967 1.00 97.88 250 SER A CA 1
ATOM 1864 C C . SER A 1 250 ? 11.514 11.125 -12.861 1.00 97.88 250 SER A C 1
ATOM 1866 O O . SER A 1 250 ? 11.324 10.848 -14.046 1.00 97.88 250 SER A O 1
ATOM 1868 N N . LEU A 1 251 ? 11.143 12.297 -12.331 1.00 97.94 251 LEU A N 1
ATOM 1869 C CA . LEU A 1 251 ? 10.472 13.321 -13.122 1.00 97.94 251 LEU A CA 1
ATOM 1870 C C . LEU A 1 251 ? 11.363 13.859 -14.243 1.00 97.94 251 LEU A C 1
ATOM 1872 O O . LEU A 1 251 ? 10.909 13.962 -15.378 1.00 97.94 251 LEU A O 1
ATOM 1876 N N . ASN A 1 252 ? 12.628 14.178 -13.960 1.00 98.44 252 ASN A N 1
ATOM 1877 C CA . ASN A 1 252 ? 13.515 14.717 -14.988 1.00 98.44 252 ASN A CA 1
ATOM 1878 C C . ASN A 1 252 ? 13.746 13.726 -16.138 1.00 98.44 252 ASN A C 1
ATOM 1880 O O . ASN A 1 252 ? 13.925 14.149 -17.280 1.00 98.44 252 ASN A O 1
ATOM 1884 N N . VAL A 1 253 ? 13.794 12.423 -15.836 1.00 98.69 253 VAL A N 1
ATOM 1885 C CA . VAL A 1 253 ? 13.905 11.360 -16.842 1.00 98.69 253 VAL A CA 1
ATOM 1886 C C . VAL A 1 253 ? 12.704 11.417 -17.780 1.00 98.69 253 VAL A C 1
ATOM 1888 O O . VAL A 1 253 ? 12.896 11.518 -18.992 1.00 98.69 253 VAL A O 1
ATOM 1891 N N . ILE A 1 254 ? 11.485 11.432 -17.237 1.00 98.44 254 ILE A N 1
ATOM 1892 C CA . ILE A 1 254 ? 10.270 11.479 -18.055 1.00 98.44 254 ILE A CA 1
ATOM 1893 C C . ILE A 1 254 ? 10.119 12.824 -18.774 1.00 98.44 254 ILE A C 1
ATOM 1895 O O . ILE A 1 254 ? 9.839 12.828 -19.968 1.00 98.44 254 ILE A O 1
ATOM 1899 N N . ASP A 1 255 ? 10.384 13.957 -18.119 1.00 98.12 255 ASP A N 1
ATOM 1900 C CA . ASP A 1 255 ? 10.354 15.276 -18.761 1.00 98.12 255 ASP A CA 1
ATOM 1901 C C . ASP A 1 255 ? 11.347 15.345 -19.936 1.00 98.12 255 ASP A C 1
ATOM 1903 O O . ASP A 1 255 ? 11.016 15.877 -20.995 1.00 98.12 255 ASP A O 1
ATOM 1907 N N . TRP A 1 256 ? 12.545 14.765 -19.802 1.00 98.06 256 TRP A N 1
ATOM 1908 C CA . TRP A 1 256 ? 13.517 14.738 -20.895 1.00 98.06 256 TRP A CA 1
ATOM 1909 C C . TRP A 1 256 ? 13.069 13.840 -22.052 1.00 98.06 256 TRP A C 1
ATOM 1911 O O . TRP A 1 256 ? 13.197 14.255 -23.206 1.00 98.06 256 TRP A O 1
ATOM 1921 N N . LEU A 1 257 ? 12.512 12.661 -21.758 1.00 98.56 257 LEU A N 1
ATOM 1922 C CA . LEU A 1 257 ? 11.924 11.763 -22.760 1.00 98.56 257 LEU A CA 1
ATOM 1923 C C . LEU A 1 257 ? 10.725 12.402 -23.480 1.00 98.56 257 LEU A C 1
ATOM 1925 O O . LEU A 1 257 ? 10.573 12.222 -24.681 1.00 98.56 257 LEU A O 1
ATOM 1929 N N . ALA A 1 258 ? 9.927 13.198 -22.766 1.00 97.19 258 ALA A N 1
ATOM 1930 C CA . ALA A 1 258 ? 8.765 13.928 -23.276 1.00 97.19 258 ALA A CA 1
ATOM 1931 C C . ALA A 1 258 ? 9.108 15.214 -24.050 1.00 97.19 258 ALA A C 1
ATOM 1933 O O . ALA A 1 258 ? 8.208 15.881 -24.562 1.00 97.19 258 ALA A O 1
ATOM 1934 N N . GLU A 1 259 ? 10.385 15.603 -24.084 1.00 96.00 259 GLU A N 1
ATOM 1935 C CA . GLU A 1 259 ? 10.853 16.905 -24.572 1.00 96.00 259 GLU A CA 1
ATOM 1936 C C . GLU A 1 259 ? 10.301 18.127 -23.823 1.00 96.00 259 GLU A C 1
ATOM 1938 O O . GLU A 1 259 ? 10.288 19.248 -24.338 1.00 96.00 259 GLU A O 1
ATOM 1943 N N . ASN A 1 260 ? 9.902 17.927 -22.572 1.00 95.69 260 ASN A N 1
ATOM 1944 C CA . ASN A 1 260 ? 9.437 18.983 -21.694 1.00 95.69 260 ASN A CA 1
ATOM 1945 C C . ASN A 1 260 ? 10.610 19.781 -21.084 1.00 95.69 260 ASN A C 1
ATOM 1947 O O . ASN A 1 260 ? 11.727 19.271 -20.930 1.00 95.69 260 ASN A O 1
ATOM 1951 N N . PRO A 1 261 ? 10.393 21.066 -20.744 1.00 93.25 261 PRO A N 1
ATOM 1952 C CA . PRO A 1 261 ? 11.394 21.870 -20.053 1.00 93.25 261 PRO A CA 1
ATOM 1953 C C . PRO A 1 261 ? 11.672 21.322 -18.648 1.00 93.25 261 PRO A C 1
ATOM 1955 O O . PRO A 1 261 ? 10.783 20.794 -17.988 1.00 93.25 261 PRO A O 1
ATOM 1958 N N . THR A 1 262 ? 12.899 21.524 -18.161 1.00 93.31 262 THR A N 1
ATOM 1959 C CA . THR A 1 262 ? 13.271 21.192 -16.778 1.00 93.31 262 THR A CA 1
ATOM 1960 C C . THR A 1 262 ? 12.399 21.949 -15.781 1.00 93.31 262 THR A C 1
ATOM 1962 O O . THR A 1 262 ? 12.240 23.168 -15.911 1.00 93.31 262 THR A O 1
ATOM 1965 N N . ARG A 1 263 ? 11.923 21.258 -14.746 1.00 93.69 263 ARG A N 1
ATOM 1966 C CA . ARG A 1 263 ? 11.116 21.825 -13.661 1.00 93.69 263 ARG A CA 1
ATOM 1967 C C . ARG A 1 263 ? 11.370 21.099 -12.344 1.00 93.69 263 ARG A C 1
ATOM 1969 O O . ARG A 1 263 ? 11.920 20.001 -12.316 1.00 93.69 263 ARG A O 1
ATOM 1976 N N . THR A 1 264 ? 10.957 21.725 -11.251 1.00 93.12 264 THR A N 1
ATOM 1977 C CA . THR A 1 264 ? 10.966 21.094 -9.928 1.00 93.12 264 THR A CA 1
ATOM 1978 C C . THR A 1 264 ? 9.770 20.162 -9.797 1.00 93.12 264 THR A C 1
ATOM 1980 O O . THR A 1 264 ? 8.664 20.526 -10.197 1.00 93.12 264 THR A O 1
ATOM 1983 N N . ALA A 1 265 ? 9.989 18.983 -9.226 1.00 87.94 265 ALA A N 1
ATOM 1984 C CA . ALA A 1 265 ? 8.927 18.023 -9.004 1.00 87.94 265 ALA A CA 1
ATOM 1985 C C . ALA A 1 265 ? 7.939 18.496 -7.935 1.00 87.94 265 ALA A C 1
ATOM 1987 O O . ALA A 1 265 ? 8.342 18.974 -6.871 1.00 87.94 265 ALA A O 1
ATOM 1988 N N . ASN A 1 266 ? 6.645 18.339 -8.216 1.00 88.38 266 ASN A N 1
ATOM 1989 C CA . ASN A 1 266 ? 5.616 18.445 -7.194 1.00 88.38 266 ASN A CA 1
ATOM 1990 C C . ASN A 1 266 ? 5.589 17.131 -6.413 1.00 88.38 266 ASN A C 1
ATOM 1992 O O . ASN A 1 266 ? 5.325 16.089 -7.010 1.00 88.38 266 ASN A O 1
ATOM 1996 N N . VAL A 1 267 ? 5.875 17.188 -5.112 1.00 86.25 267 VAL A N 1
ATOM 1997 C CA . VAL A 1 267 ? 5.823 16.038 -4.202 1.00 86.25 267 VAL A CA 1
ATOM 1998 C C . VAL A 1 267 ? 4.628 16.251 -3.278 1.00 86.25 267 VAL A C 1
ATOM 2000 O O . VAL A 1 267 ? 4.773 16.974 -2.287 1.00 86.25 267 VAL A O 1
ATOM 2003 N N . PRO A 1 268 ? 3.447 15.685 -3.583 1.00 88.75 268 PRO A N 1
ATOM 2004 C CA . PRO A 1 268 ? 2.322 15.781 -2.667 1.00 88.75 268 PRO A CA 1
ATOM 2005 C C . PRO A 1 268 ? 2.647 15.077 -1.352 1.00 88.75 268 PRO A C 1
ATOM 2007 O O . PRO A 1 268 ? 3.516 14.202 -1.295 1.00 88.75 268 PRO A O 1
ATOM 2010 N N . GLU A 1 269 ? 1.959 15.475 -0.287 1.00 90.50 269 GLU A N 1
ATOM 2011 C CA . GLU A 1 269 ? 2.153 14.897 1.041 1.00 90.50 269 GLU A CA 1
ATOM 2012 C C . GLU A 1 269 ? 1.652 13.453 1.089 1.00 90.50 269 GLU A C 1
ATOM 2014 O O . GLU A 1 269 ? 2.390 12.574 1.523 1.00 90.50 269 GLU A O 1
ATOM 2019 N N . GLU A 1 270 ? 0.463 13.184 0.555 1.00 94.88 270 GLU A N 1
ATOM 2020 C CA . GLU A 1 270 ? -0.178 11.867 0.526 1.00 94.88 270 GLU A CA 1
ATOM 2021 C C . GLU A 1 270 ? -0.120 11.270 -0.886 1.00 94.88 270 GLU A C 1
ATOM 2023 O O . GLU A 1 270 ? -0.290 11.984 -1.873 1.00 94.88 270 GLU A O 1
ATOM 2028 N N . ALA A 1 271 ? 0.168 9.972 -0.984 1.00 96.06 271 ALA A N 1
ATOM 2029 C CA . ALA A 1 271 ? 0.148 9.242 -2.244 1.00 96.06 271 ALA A CA 1
ATOM 2030 C C . ALA A 1 271 ? -1.199 8.543 -2.410 1.00 96.06 271 ALA A C 1
ATOM 2032 O O . ALA A 1 271 ? -1.525 7.652 -1.633 1.00 96.06 271 ALA A O 1
ATOM 2033 N N . ILE A 1 272 ? -1.979 8.947 -3.411 1.00 97.56 272 ILE A N 1
ATOM 2034 C CA . ILE A 1 272 ? -3.306 8.383 -3.674 1.00 97.56 272 ILE A CA 1
ATOM 2035 C C . ILE A 1 272 ? -3.203 7.499 -4.912 1.00 97.56 272 ILE A C 1
ATOM 2037 O O . ILE A 1 272 ? -3.050 7.992 -6.029 1.00 97.56 272 ILE A O 1
ATOM 2041 N N . ILE A 1 273 ? -3.272 6.186 -4.706 1.00 97.62 273 ILE A N 1
ATOM 2042 C CA . ILE A 1 273 ? -3.134 5.183 -5.762 1.00 97.62 273 ILE A CA 1
ATOM 2043 C C . ILE A 1 273 ? -4.449 4.424 -5.883 1.00 97.62 273 ILE A C 1
ATOM 2045 O O . ILE A 1 273 ? -4.978 3.923 -4.894 1.00 97.62 273 ILE A O 1
ATOM 2049 N N . THR A 1 274 ? -4.994 4.339 -7.098 1.00 97.31 274 THR A N 1
ATOM 2050 C CA . THR A 1 274 ? -6.280 3.669 -7.324 1.00 97.31 274 THR A CA 1
ATOM 2051 C C . THR A 1 274 ? -6.175 2.516 -8.311 1.00 97.31 274 THR A C 1
ATOM 2053 O O . THR A 1 274 ? -5.461 2.602 -9.309 1.00 97.31 274 THR A O 1
ATOM 2056 N N . VAL A 1 275 ? -6.928 1.447 -8.045 1.00 95.75 275 VAL A N 1
ATOM 2057 C CA . VAL A 1 275 ? -7.062 0.268 -8.914 1.00 95.75 275 VAL A CA 1
ATOM 2058 C C . VAL A 1 275 ? -8.471 0.187 -9.490 1.00 95.75 275 VAL A C 1
ATOM 2060 O O . VAL A 1 275 ? -9.344 -0.560 -9.046 1.00 95.75 275 VAL A O 1
ATOM 2063 N N . GLY A 1 276 ? -8.699 1.029 -10.495 1.00 93.81 276 GLY A N 1
ATOM 2064 C CA . GLY A 1 276 ? -9.978 1.142 -11.186 1.00 93.81 276 GLY A CA 1
ATOM 2065 C C . GLY A 1 276 ? -11.057 1.887 -10.386 1.00 93.81 276 GLY A C 1
ATOM 2066 O O . GLY A 1 276 ? -10.858 2.258 -9.227 1.00 93.81 276 GLY A O 1
ATOM 2067 N N . PRO A 1 277 ? -12.226 2.124 -11.008 1.00 95.56 277 PRO A N 1
ATOM 2068 C CA . PRO A 1 277 ? -13.280 2.948 -10.416 1.00 95.56 277 PRO A CA 1
ATOM 2069 C C . PRO A 1 277 ? -13.990 2.276 -9.229 1.00 95.56 277 PRO A C 1
ATOM 2071 O O . PRO A 1 277 ? -14.555 2.961 -8.381 1.00 95.56 277 PRO A O 1
ATOM 2074 N N . GLY A 1 278 ? -13.960 0.942 -9.159 1.00 95.88 278 GLY A N 1
ATOM 2075 C CA . GLY A 1 278 ? -14.791 0.154 -8.250 1.00 95.88 278 GLY A CA 1
ATOM 2076 C C . GLY A 1 278 ? -16.242 0.009 -8.723 1.00 95.88 278 GLY A C 1
ATOM 2077 O O . GLY A 1 278 ? -16.539 0.272 -9.896 1.00 95.88 278 GLY A O 1
ATOM 2078 N N . PRO A 1 279 ? -17.154 -0.478 -7.861 1.00 95.69 279 PRO A N 1
ATOM 2079 C CA . PRO A 1 279 ? -18.563 -0.621 -8.211 1.00 95.69 279 PRO A CA 1
ATOM 2080 C C . PRO A 1 279 ? -19.209 0.728 -8.558 1.00 95.69 279 PRO A C 1
ATOM 2082 O O . PRO A 1 279 ? -18.951 1.750 -7.928 1.00 95.69 279 PRO A O 1
ATOM 2085 N N . LEU A 1 280 ? -20.103 0.719 -9.551 1.00 95.19 280 LEU A N 1
ATOM 2086 C CA . LEU A 1 280 ? -20.903 1.889 -9.917 1.00 95.19 280 LEU A CA 1
ATOM 2087 C C . LEU A 1 280 ? -22.017 2.103 -8.884 1.00 95.19 280 LEU A C 1
ATOM 2089 O O . LEU A 1 280 ? -23.090 1.512 -9.002 1.00 95.19 280 LEU A O 1
ATOM 2093 N N . LEU A 1 281 ? -21.749 2.953 -7.897 1.00 94.88 281 LEU A N 1
ATOM 2094 C CA . LEU A 1 281 ? -22.683 3.359 -6.848 1.00 94.88 281 LEU A CA 1
ATOM 2095 C C . LEU A 1 281 ? -23.000 4.853 -6.984 1.00 94.88 281 LEU A C 1
ATOM 2097 O O . LEU A 1 281 ? -22.140 5.660 -7.339 1.00 94.88 281 LEU A O 1
ATOM 2101 N N . SER A 1 282 ? -24.243 5.240 -6.715 1.00 95.19 282 SER A N 1
ATOM 2102 C CA . SER A 1 282 ? -24.603 6.647 -6.529 1.00 95.19 282 SER A CA 1
ATOM 2103 C C . SER A 1 282 ? -24.043 7.178 -5.202 1.00 95.19 282 SER A C 1
ATOM 2105 O O . SER A 1 282 ? -23.831 6.389 -4.282 1.00 95.19 282 SER A O 1
ATOM 2107 N N . PRO A 1 283 ? -23.858 8.504 -5.046 1.00 92.00 283 PRO A N 1
ATOM 2108 C CA . PRO A 1 283 ? -23.385 9.078 -3.783 1.00 92.00 283 PRO A CA 1
ATOM 2109 C C . PRO A 1 283 ? -24.191 8.609 -2.559 1.00 92.00 283 PRO A C 1
ATOM 2111 O O . PRO A 1 283 ? -23.617 8.150 -1.580 1.00 92.00 283 PRO A O 1
ATOM 2114 N N . ALA A 1 284 ? -25.524 8.581 -2.671 1.00 93.19 284 ALA A N 1
ATOM 2115 C CA . ALA A 1 284 ? -26.406 8.107 -1.602 1.00 93.19 284 ALA A CA 1
ATOM 2116 C C . ALA A 1 284 ? -26.257 6.603 -1.296 1.00 93.19 284 ALA A C 1
ATOM 2118 O O . ALA A 1 284 ? -26.520 6.171 -0.180 1.00 93.19 284 ALA A O 1
ATOM 2119 N N . GLU A 1 285 ? -25.865 5.781 -2.276 1.00 95.69 285 GLU A N 1
ATOM 2120 C CA . GLU A 1 285 ? -25.583 4.361 -2.034 1.00 95.69 285 GLU A CA 1
ATOM 2121 C C . GLU A 1 285 ? -24.246 4.176 -1.318 1.00 95.69 285 GLU A C 1
ATOM 2123 O O . GLU A 1 285 ? -24.172 3.361 -0.404 1.00 95.69 285 GLU A O 1
ATOM 2128 N N . VAL A 1 286 ? -23.211 4.941 -1.687 1.00 94.31 286 VAL A N 1
ATOM 2129 C CA . VAL A 1 286 ? -21.899 4.904 -1.017 1.00 94.31 286 VAL A CA 1
ATOM 2130 C C . VAL A 1 286 ? -22.019 5.344 0.447 1.00 94.31 286 VAL A C 1
ATOM 2132 O O . VAL A 1 286 ? -21.394 4.749 1.324 1.00 94.31 286 VAL A O 1
ATOM 2135 N N . GLU A 1 287 ? -22.866 6.332 0.736 1.00 93.19 287 GLU A N 1
ATOM 2136 C CA . GLU A 1 287 ? -23.114 6.825 2.097 1.00 93.19 287 GLU A CA 1
ATOM 2137 C C . GLU A 1 287 ? -23.699 5.764 3.049 1.00 93.19 287 GLU A C 1
ATOM 2139 O O . GLU A 1 287 ? -23.477 5.852 4.258 1.00 93.19 287 GLU A O 1
ATOM 2144 N N . ASN A 1 288 ? -24.372 4.726 2.531 1.00 94.06 288 ASN A N 1
ATOM 2145 C CA . ASN A 1 288 ? -24.896 3.620 3.347 1.00 94.06 288 ASN A CA 1
ATOM 2146 C C . ASN A 1 288 ? -23.794 2.716 3.923 1.00 94.06 288 ASN A C 1
ATOM 2148 O O . ASN A 1 288 ? -24.058 1.920 4.831 1.00 94.06 288 ASN A O 1
ATOM 2152 N N . TYR A 1 289 ? -22.570 2.811 3.402 1.00 96.25 289 TYR A N 1
ATOM 2153 C CA . TYR A 1 289 ? -21.447 2.013 3.865 1.00 96.25 289 TYR A CA 1
ATOM 2154 C C . TYR A 1 289 ? -20.738 2.717 5.022 1.00 96.25 289 TYR A C 1
ATOM 2156 O O . TYR A 1 289 ? -20.153 3.793 4.873 1.00 96.25 289 TYR A O 1
ATOM 2164 N N . GLY A 1 290 ? -20.763 2.072 6.188 1.00 93.94 290 GLY A N 1
ATOM 2165 C CA . GLY A 1 290 ? -19.970 2.481 7.338 1.00 93.94 290 GLY A CA 1
ATOM 2166 C C . GLY A 1 290 ? -18.507 2.096 7.144 1.00 93.94 290 GLY A C 1
ATOM 2167 O O . GLY A 1 290 ? -18.212 0.996 6.674 1.00 93.94 290 GLY A O 1
ATOM 2168 N N . MET A 1 291 ? -17.599 2.989 7.534 1.00 97.06 291 MET A N 1
ATOM 2169 C CA . MET A 1 291 ? -16.165 2.719 7.524 1.00 97.06 291 MET A CA 1
ATOM 2170 C C . MET A 1 291 ? -15.708 2.147 8.868 1.00 97.06 291 MET A C 1
ATOM 2172 O O . MET A 1 291 ? -16.104 2.649 9.928 1.00 97.06 291 MET A O 1
ATOM 2176 N N . PHE A 1 292 ? -14.867 1.117 8.806 1.00 97.44 292 PHE A N 1
ATOM 2177 C CA . PHE A 1 292 ? -14.246 0.474 9.961 1.00 97.44 292 PHE A CA 1
ATOM 2178 C C . PHE A 1 292 ? -12.768 0.244 9.671 1.00 97.44 292 PHE A C 1
ATOM 2180 O O . PHE A 1 292 ? -12.436 -0.366 8.658 1.00 97.44 292 PHE A O 1
ATOM 2187 N N . THR A 1 293 ? -11.881 0.702 10.550 1.00 97.50 293 THR A N 1
ATOM 2188 C CA . THR A 1 293 ? -10.432 0.525 10.357 1.00 97.50 293 THR A CA 1
ATOM 2189 C C . THR A 1 293 ? -9.893 -0.562 11.274 1.00 97.50 293 THR A C 1
ATOM 2191 O O . THR A 1 293 ? -10.176 -0.558 12.469 1.00 97.50 293 THR A O 1
ATOM 2194 N N . GLY A 1 294 ? -9.074 -1.470 10.752 1.00 96.12 294 GLY A N 1
ATOM 2195 C CA . GLY A 1 294 ? -8.469 -2.547 11.535 1.00 96.12 294 GLY A CA 1
ATOM 2196 C C . GLY A 1 294 ? -7.122 -3.010 10.997 1.00 96.12 294 GLY A C 1
ATOM 2197 O O . GLY A 1 294 ? -6.626 -2.500 9.988 1.00 96.12 294 GLY A O 1
ATOM 2198 N N . ALA A 1 295 ? -6.533 -3.977 11.697 1.00 95.50 295 ALA A N 1
ATOM 2199 C CA . ALA A 1 295 ? -5.290 -4.634 11.303 1.00 95.50 295 ALA A CA 1
ATOM 2200 C C . ALA A 1 295 ? -5.551 -6.066 10.832 1.00 95.50 295 ALA A C 1
ATOM 2202 O O . ALA A 1 295 ? -6.411 -6.773 11.369 1.00 95.50 295 ALA A O 1
ATOM 2203 N N . ILE A 1 296 ? -4.780 -6.466 9.824 1.00 96.44 296 ILE A N 1
ATOM 2204 C CA . ILE A 1 296 ? -4.736 -7.816 9.273 1.00 96.44 296 ILE A CA 1
ATOM 2205 C C . ILE A 1 296 ? -3.261 -8.190 9.178 1.00 96.44 296 ILE A C 1
ATOM 2207 O O . ILE A 1 296 ? -2.455 -7.360 8.762 1.00 96.44 296 ILE A O 1
ATOM 2211 N N . HIS A 1 297 ? -2.945 -9.423 9.565 1.00 96.56 297 HIS A N 1
ATOM 2212 C CA . HIS A 1 297 ? -1.600 -9.987 9.570 1.00 96.56 297 HIS A CA 1
ATOM 2213 C C . HIS A 1 297 ? -0.654 -9.370 10.619 1.00 96.56 297 HIS A C 1
ATOM 2215 O O . HIS A 1 297 ? 0.026 -8.367 10.393 1.00 96.56 297 HIS A O 1
ATOM 2221 N N . GLU A 1 298 ? -0.651 -9.975 11.806 1.00 95.00 298 GLU A N 1
ATOM 2222 C CA . GLU A 1 298 ? 0.022 -9.498 13.017 1.00 95.00 298 GLU A CA 1
ATOM 2223 C C . GLU A 1 298 ? 0.425 -10.694 13.900 1.00 95.00 298 GLU A C 1
ATOM 2225 O O . GLU A 1 298 ? -0.268 -11.717 13.905 1.00 95.00 298 GLU A O 1
ATOM 2230 N N . HIS A 1 299 ? 1.499 -10.539 14.687 1.00 95.44 299 HIS A N 1
ATOM 2231 C CA . HIS A 1 299 ? 2.128 -11.635 15.435 1.00 95.44 299 HIS A CA 1
ATOM 2232 C C . HIS A 1 299 ? 2.222 -11.340 16.934 1.00 95.44 299 HIS A C 1
ATOM 2234 O O . HIS A 1 299 ? 2.387 -10.202 17.382 1.00 95.44 299 HIS A O 1
ATOM 2240 N N . THR A 1 300 ? 2.171 -12.398 17.739 1.00 94.62 300 THR A N 1
ATOM 2241 C CA . THR A 1 300 ? 2.332 -12.364 19.194 1.00 94.62 300 THR A CA 1
ATOM 2242 C C . THR A 1 300 ? 3.466 -13.270 19.663 1.00 94.62 300 THR A C 1
ATOM 2244 O O . THR A 1 300 ? 3.989 -14.109 18.931 1.00 94.62 300 THR A O 1
ATOM 2247 N N . THR A 1 301 ? 3.786 -13.188 20.954 1.00 93.44 301 THR A N 1
ATOM 2248 C CA . THR A 1 301 ? 4.724 -14.098 21.632 1.00 93.44 301 THR A CA 1
ATOM 2249 C C . THR A 1 301 ? 4.303 -15.571 21.620 1.00 93.44 301 THR A C 1
ATOM 2251 O O . THR A 1 301 ? 5.065 -16.418 22.085 1.00 93.44 301 THR A O 1
ATOM 2254 N N . MET A 1 302 ? 3.089 -15.903 21.164 1.00 92.62 302 MET A N 1
ATOM 2255 C CA . MET A 1 302 ? 2.674 -17.297 20.987 1.00 92.62 302 MET A CA 1
ATOM 2256 C C . MET A 1 302 ? 3.228 -17.912 19.695 1.00 92.62 302 MET A C 1
ATOM 2258 O O . MET A 1 302 ? 3.206 -19.141 19.586 1.00 92.62 302 MET A O 1
ATOM 2262 N N . SER A 1 303 ? 3.761 -17.107 18.769 1.00 93.56 303 SER A N 1
ATOM 2263 C CA . SER A 1 303 ? 4.626 -17.561 17.680 1.00 93.56 303 SER A CA 1
ATOM 2264 C C . SER A 1 303 ? 6.023 -16.925 17.782 1.00 93.56 303 SER A C 1
ATOM 2266 O O . SER A 1 303 ? 6.845 -17.421 18.558 1.00 93.56 303 SER A O 1
ATOM 2268 N N . ASP A 1 304 ? 6.312 -15.858 17.047 1.00 93.12 304 ASP A N 1
ATOM 2269 C CA . ASP A 1 304 ? 7.595 -15.144 17.032 1.00 93.12 304 ASP A CA 1
ATOM 2270 C C . ASP A 1 304 ? 7.470 -13.612 17.139 1.00 93.12 304 ASP A C 1
ATOM 2272 O O . ASP A 1 304 ? 8.480 -12.902 17.117 1.00 93.12 304 ASP A O 1
ATOM 2276 N N . GLY A 1 305 ? 6.259 -13.104 17.364 1.00 92.56 305 GLY A N 1
ATOM 2277 C CA . GLY A 1 305 ? 6.039 -11.713 17.723 1.00 92.56 305 GLY A CA 1
ATOM 2278 C C . GLY A 1 305 ? 6.585 -11.373 19.114 1.00 92.56 305 GLY A C 1
ATOM 2279 O O . GLY A 1 305 ? 6.707 -12.206 20.013 1.00 92.56 305 GLY A O 1
ATOM 2280 N N . GLY A 1 306 ? 6.907 -10.100 19.321 1.00 89.38 306 GLY A N 1
ATOM 2281 C CA . GLY A 1 306 ? 7.431 -9.575 20.581 1.00 89.38 306 GLY A CA 1
ATOM 2282 C C . GLY A 1 306 ? 6.362 -9.121 21.577 1.00 89.38 306 GLY A C 1
ATOM 2283 O O . GLY A 1 306 ? 6.695 -8.899 22.739 1.00 89.38 306 GLY A O 1
ATOM 2284 N N . GLY A 1 307 ? 5.107 -8.958 21.142 1.00 89.81 307 GLY A N 1
ATOM 2285 C CA . GLY A 1 307 ? 3.986 -8.542 21.992 1.00 89.81 307 GLY A CA 1
ATOM 2286 C C . GLY A 1 307 ? 3.178 -9.719 22.522 1.00 89.81 307 GLY A C 1
ATOM 2287 O O . GLY A 1 307 ? 2.849 -10.645 21.787 1.00 89.81 307 GLY A O 1
ATOM 2288 N N . THR A 1 308 ? 2.840 -9.701 23.807 1.00 91.44 308 THR A N 1
ATOM 2289 C CA . THR A 1 308 ? 1.898 -10.665 24.390 1.00 91.44 308 THR A CA 1
ATOM 2290 C C . THR A 1 308 ? 0.487 -10.453 23.844 1.00 91.44 308 THR A C 1
ATOM 2292 O O . THR A 1 308 ? 0.143 -9.372 23.370 1.00 91.44 308 THR A O 1
ATOM 2295 N N . THR A 1 309 ? -0.385 -11.454 23.968 1.00 91.50 309 THR A N 1
ATOM 2296 C CA . THR A 1 309 ? -1.796 -11.336 23.555 1.00 91.50 309 THR A CA 1
ATOM 2297 C C . THR A 1 309 ? -2.500 -10.138 24.204 1.00 91.50 309 THR A C 1
ATOM 2299 O O . THR A 1 309 ? -3.243 -9.423 23.538 1.00 91.50 309 THR A O 1
ATOM 2302 N N . ALA A 1 310 ? -2.224 -9.857 25.481 1.00 87.50 310 ALA A N 1
ATOM 2303 C CA . ALA A 1 310 ? -2.773 -8.695 26.179 1.00 87.50 310 ALA A CA 1
ATOM 2304 C C . ALA A 1 310 ? -2.224 -7.359 25.644 1.00 87.50 310 ALA A C 1
ATOM 2306 O O . ALA A 1 310 ? -2.987 -6.408 25.486 1.00 87.50 310 ALA A O 1
ATOM 2307 N N . GLU A 1 311 ? -0.925 -7.286 25.337 1.00 87.81 311 GLU A N 1
ATOM 2308 C CA . GLU A 1 311 ? -0.313 -6.091 24.738 1.00 87.81 311 GLU A CA 1
ATOM 2309 C C . GLU A 1 311 ? -0.833 -5.837 23.321 1.00 87.81 311 GLU A C 1
ATOM 2311 O O . GLU A 1 311 ? -1.032 -4.686 22.950 1.00 87.81 311 GLU A O 1
ATOM 2316 N N . MET A 1 312 ? -1.128 -6.882 22.545 1.00 90.62 312 MET A N 1
ATOM 2317 C CA . MET A 1 312 ? -1.693 -6.724 21.201 1.00 90.62 312 MET A CA 1
ATOM 2318 C C . MET A 1 312 ? -3.169 -6.295 21.234 1.00 90.62 312 MET A C 1
ATOM 2320 O O . MET A 1 312 ? -3.587 -5.485 20.407 1.00 90.62 312 MET A O 1
ATOM 2324 N N . VAL A 1 313 ? -3.953 -6.742 22.226 1.00 90.25 313 VAL A N 1
ATOM 2325 C CA . VAL A 1 313 ? -5.294 -6.174 22.481 1.00 90.25 313 VAL A CA 1
ATOM 2326 C C . VAL A 1 313 ? -5.185 -4.689 22.851 1.00 90.25 313 VAL A C 1
ATOM 2328 O O . VAL A 1 313 ? -5.939 -3.873 22.321 1.00 90.25 313 VAL A O 1
ATOM 2331 N N . ASP A 1 314 ? -4.228 -4.318 23.711 1.00 85.31 314 ASP A N 1
ATOM 2332 C CA . ASP A 1 314 ? -3.962 -2.912 24.051 1.00 85.31 314 ASP A CA 1
ATOM 2333 C C . ASP A 1 314 ? -3.560 -2.099 22.818 1.00 85.31 314 ASP A C 1
ATOM 2335 O O . ASP A 1 314 ? -4.117 -1.027 22.593 1.00 85.31 314 ASP A O 1
ATOM 2339 N N . LYS A 1 315 ? -2.655 -2.621 21.977 1.00 87.62 315 LYS A N 1
ATOM 2340 C CA . LYS A 1 315 ? -2.275 -2.009 20.695 1.00 87.62 315 LYS A CA 1
ATOM 2341 C C . LYS A 1 315 ? -3.519 -1.721 19.862 1.00 87.62 315 LYS A C 1
ATOM 2343 O O . LYS A 1 315 ? -3.700 -0.581 19.446 1.00 87.62 315 LYS A O 1
ATOM 2348 N N . GLY A 1 316 ? -4.396 -2.707 19.663 1.00 89.69 316 GLY A N 1
ATOM 2349 C CA . GLY A 1 316 ? -5.598 -2.525 18.849 1.00 89.69 316 GLY A CA 1
ATOM 2350 C C . GLY A 1 316 ? -6.518 -1.422 19.372 1.00 89.69 316 GLY A C 1
ATOM 2351 O O . GLY A 1 316 ? -6.940 -0.551 18.615 1.00 89.69 316 GLY A O 1
ATOM 2352 N N . LEU A 1 317 ? -6.752 -1.394 20.684 1.00 86.81 317 LEU A N 1
ATOM 2353 C CA . LEU A 1 317 ? -7.571 -0.361 21.318 1.00 86.81 317 LEU A CA 1
ATOM 2354 C C . LEU A 1 317 ? -6.913 1.018 21.251 1.00 86.81 317 LEU A C 1
ATOM 2356 O O . LEU A 1 317 ? -7.568 1.995 20.895 1.00 86.81 317 LEU A O 1
ATOM 2360 N N . ARG A 1 318 ? -5.608 1.105 21.540 1.00 82.94 318 ARG A N 1
ATOM 2361 C CA . ARG A 1 318 ? -4.851 2.355 21.432 1.00 82.94 318 ARG A CA 1
ATOM 2362 C C . ARG A 1 318 ? -4.860 2.868 20.012 1.00 82.94 318 ARG A C 1
ATOM 2364 O O . ARG A 1 318 ? -5.044 4.058 19.838 1.00 82.94 318 ARG A O 1
ATOM 2371 N N . LEU A 1 319 ? -4.675 2.024 19.007 1.00 85.75 319 LEU A N 1
ATOM 2372 C CA . LEU A 1 319 ? -4.653 2.446 17.609 1.00 85.75 319 LEU A CA 1
ATOM 2373 C C . LEU A 1 319 ? -6.051 2.726 17.042 1.00 85.75 319 LEU A C 1
ATOM 2375 O O . LEU A 1 319 ? -6.147 3.154 15.893 1.00 85.75 319 LEU A O 1
ATOM 2379 N N . GLY A 1 320 ? -7.103 2.555 17.851 1.00 87.19 320 GLY A N 1
ATOM 2380 C CA . GLY A 1 320 ? -8.481 2.834 17.471 1.00 87.19 320 GLY A CA 1
ATOM 2381 C C . GLY A 1 320 ? -9.033 1.822 16.473 1.00 87.19 320 GLY A C 1
ATOM 2382 O O . GLY A 1 320 ? -9.902 2.185 15.684 1.00 87.19 320 GLY A O 1
ATOM 2383 N N . TYR A 1 321 ? -8.524 0.588 16.469 1.00 92.88 321 TYR A N 1
ATOM 2384 C CA . TYR A 1 321 ? -9.027 -0.460 15.590 1.00 92.88 321 TYR A CA 1
ATOM 2385 C C . TYR A 1 321 ? -10.452 -0.874 15.967 1.00 92.88 321 TYR A C 1
ATOM 2387 O O . TYR A 1 321 ? -10.843 -0.874 17.133 1.00 92.88 321 TYR A O 1
ATOM 2395 N N . GLU A 1 322 ? -11.220 -1.233 14.947 1.00 94.50 322 GLU A N 1
ATOM 2396 C CA . GLU A 1 322 ? -12.615 -1.672 15.020 1.00 94.50 322 GLU A CA 1
ATOM 2397 C C . GLU A 1 322 ? -12.781 -3.131 14.574 1.00 94.50 322 GLU A C 1
ATOM 2399 O O . GLU A 1 322 ? -13.877 -3.681 14.643 1.00 94.50 322 GLU A O 1
ATOM 2404 N N . PHE A 1 323 ? -11.687 -3.765 14.152 1.00 97.00 323 PHE A N 1
ATOM 2405 C CA . PHE A 1 323 ? -11.507 -5.207 14.037 1.00 97.00 323 PHE A CA 1
ATOM 2406 C C . PHE A 1 323 ? -10.009 -5.532 14.092 1.00 97.00 323 PHE A C 1
ATOM 2408 O O . PHE A 1 323 ? -9.163 -4.681 13.801 1.00 97.00 323 PHE A O 1
ATOM 2415 N N . PHE A 1 324 ? -9.675 -6.762 14.467 1.00 96.69 324 PHE A N 1
ATOM 2416 C CA . PHE A 1 324 ? -8.295 -7.232 14.515 1.00 96.69 324 PHE A CA 1
ATOM 2417 C C . PHE A 1 324 ? -8.250 -8.700 14.081 1.00 96.69 324 PHE A C 1
ATOM 2419 O O . PHE A 1 324 ? -8.799 -9.560 14.769 1.00 96.69 324 PHE A O 1
ATOM 2426 N N . VAL A 1 325 ? -7.594 -8.988 12.953 1.00 97.69 325 VAL A N 1
ATOM 2427 C CA . VAL A 1 325 ? -7.289 -10.361 12.524 1.00 97.69 325 VAL A CA 1
ATOM 2428 C C . VAL A 1 325 ? -5.905 -10.742 13.044 1.00 97.69 325 VAL A C 1
ATOM 2430 O O . VAL A 1 325 ? -4.899 -10.210 12.581 1.00 97.69 325 VAL A O 1
ATOM 2433 N N . MET A 1 326 ? -5.854 -11.636 14.031 1.00 96.81 326 MET A N 1
ATOM 2434 C CA . MET A 1 326 ? -4.599 -12.110 14.623 1.00 96.81 326 MET A CA 1
ATOM 2435 C C . MET A 1 326 ? -4.162 -13.415 13.953 1.00 96.81 326 MET A C 1
ATOM 2437 O O . MET A 1 326 ? -4.966 -14.343 13.875 1.00 96.81 326 MET A O 1
ATOM 2441 N N . THR A 1 327 ? -2.913 -13.498 13.484 1.00 97.12 327 THR A N 1
ATOM 2442 C CA . THR A 1 327 ? -2.472 -14.525 12.520 1.00 97.12 327 THR A CA 1
ATOM 2443 C C . THR A 1 327 ? -1.131 -15.158 12.881 1.00 97.12 327 THR A C 1
ATOM 2445 O O . THR A 1 327 ? -0.311 -15.408 12.009 1.00 97.12 327 THR A O 1
ATOM 2448 N N . ASP A 1 328 ? -0.904 -15.465 14.156 1.00 96.62 328 ASP A N 1
ATOM 2449 C CA . ASP A 1 328 ? 0.332 -16.127 14.587 1.00 96.62 328 ASP A CA 1
ATOM 2450 C C . ASP A 1 328 ? 0.712 -17.340 13.718 1.00 96.62 328 ASP A C 1
ATOM 2452 O O . ASP A 1 328 ? -0.157 -18.115 13.299 1.00 96.62 328 ASP A O 1
ATOM 2456 N N . HIS A 1 329 ? 2.016 -17.563 13.516 1.00 95.94 329 HIS A N 1
ATOM 2457 C CA . HIS A 1 329 ? 2.491 -18.649 12.655 1.00 95.94 329 HIS A CA 1
ATOM 2458 C C . HIS A 1 329 ? 1.954 -20.021 13.097 1.00 95.94 329 HIS A C 1
ATOM 2460 O O . HIS A 1 329 ? 2.179 -20.472 14.229 1.00 95.94 329 HIS A O 1
ATOM 2466 N N . SER A 1 330 ? 1.316 -20.740 12.173 1.00 92.75 330 SER A N 1
ATOM 2467 C CA . SER A 1 330 ? 1.064 -22.182 12.231 1.00 92.75 330 SER A CA 1
ATOM 2468 C C . SER A 1 330 ? 2.150 -22.943 11.460 1.00 92.75 330 SER A C 1
ATOM 2470 O O . SER A 1 330 ? 2.717 -22.454 10.484 1.00 92.75 330 SER A O 1
ATOM 2472 N N . ARG A 1 331 ? 2.466 -24.170 11.891 1.00 85.94 331 ARG A N 1
ATOM 2473 C CA . ARG A 1 331 ? 3.516 -25.026 11.295 1.00 85.94 331 ARG A CA 1
ATOM 2474 C C . ARG A 1 331 ? 2.917 -26.318 10.732 1.00 85.94 331 ARG A C 1
ATOM 2476 O O . ARG A 1 331 ? 1.714 -26.504 10.751 1.00 85.94 331 ARG A O 1
ATOM 2483 N N . ASN A 1 332 ? 3.739 -27.253 10.259 1.00 79.81 332 ASN A N 1
ATOM 2484 C CA . ASN A 1 332 ? 3.269 -28.518 9.669 1.00 79.81 332 ASN A CA 1
ATOM 2485 C C . ASN A 1 332 ? 2.926 -29.625 10.685 1.00 79.81 332 ASN A C 1
ATOM 2487 O O . ASN A 1 332 ? 2.533 -30.723 10.297 1.00 79.81 332 ASN A O 1
ATOM 2491 N N . THR A 1 333 ? 3.098 -29.380 11.984 1.00 79.38 333 THR A N 1
ATOM 2492 C CA . THR A 1 333 ? 2.749 -30.332 13.046 1.00 79.38 333 THR A CA 1
ATOM 2493 C C . THR A 1 333 ? 2.132 -29.606 14.225 1.00 79.38 333 THR A C 1
ATOM 2495 O O . THR A 1 333 ? 2.590 -28.519 14.578 1.00 79.38 333 THR A O 1
ATOM 2498 N N . ALA A 1 334 ? 1.172 -30.250 14.890 1.00 78.62 334 ALA A N 1
ATOM 2499 C CA . ALA A 1 334 ? 0.583 -29.734 16.118 1.00 78.62 334 ALA A CA 1
ATOM 2500 C C . ALA A 1 334 ? 1.658 -29.464 17.189 1.00 78.62 334 ALA A C 1
ATOM 2502 O O . ALA A 1 334 ? 2.403 -30.363 17.587 1.00 78.62 334 ALA A O 1
ATOM 2503 N N . GLY A 1 335 ? 1.730 -28.212 17.639 1.00 71.06 335 GLY A N 1
ATOM 2504 C CA . GLY A 1 335 ? 2.594 -27.735 18.718 1.00 71.06 335 GLY A CA 1
ATOM 2505 C C . GLY A 1 335 ? 1.780 -27.167 19.882 1.00 71.06 335 GLY A C 1
ATOM 2506 O O . GLY A 1 335 ? 0.554 -27.133 19.840 1.00 71.06 335 GLY A O 1
ATOM 2507 N N . SER A 1 336 ? 2.461 -26.720 20.940 1.00 61.06 336 SER A N 1
ATOM 2508 C CA . SER A 1 336 ? 1.823 -26.148 22.138 1.00 61.06 336 SER A CA 1
ATOM 2509 C C . SER A 1 336 ? 1.524 -24.640 22.047 1.00 61.06 336 SER A C 1
ATOM 2511 O O . SER A 1 336 ? 1.164 -24.048 23.060 1.00 61.06 336 SER A O 1
ATOM 2513 N N . GLY A 1 337 ? 1.712 -24.014 20.882 1.00 73.88 337 GLY A N 1
ATOM 2514 C CA . GLY A 1 337 ? 1.520 -22.579 20.636 1.00 73.88 337 GLY A CA 1
ATOM 2515 C C . GLY A 1 337 ? 1.540 -22.257 19.136 1.00 73.88 337 GLY A C 1
ATOM 2516 O O . GLY A 1 337 ? 1.869 -23.135 18.334 1.00 73.88 337 GLY A O 1
ATOM 2517 N N . GLY A 1 338 ? 1.176 -21.025 18.779 1.00 85.56 338 GLY A N 1
ATOM 2518 C CA . GLY A 1 338 ? 1.058 -20.546 17.399 1.00 85.56 338 GLY A CA 1
ATOM 2519 C C . GLY A 1 338 ? -0.305 -20.819 16.755 1.00 85.56 338 GLY A C 1
ATOM 2520 O O . GLY A 1 338 ? -1.217 -21.377 17.387 1.00 85.56 338 GLY A O 1
ATOM 2521 N N . GLY A 1 339 ? -0.440 -20.411 15.495 1.00 92.88 339 GLY A N 1
ATOM 2522 C CA . GLY A 1 339 ? -1.682 -20.484 14.736 1.00 92.88 339 GLY A CA 1
ATOM 2523 C C . GLY A 1 339 ? -2.835 -19.753 15.431 1.00 92.88 339 GLY A C 1
ATOM 2524 O O . GLY A 1 339 ? -2.646 -18.699 16.034 1.00 92.88 339 GLY A O 1
ATOM 2525 N N . VAL A 1 340 ? -4.019 -20.368 15.470 1.00 95.88 340 VAL A N 1
ATOM 2526 C CA . VAL A 1 340 ? -5.236 -19.774 16.057 1.00 95.88 340 VAL A CA 1
ATOM 2527 C C . VAL A 1 340 ? -5.157 -19.518 17.570 1.00 95.88 340 VAL A C 1
ATOM 2529 O O . VAL A 1 340 ? -6.015 -18.841 18.135 1.00 95.88 340 VAL A O 1
ATOM 2532 N N . THR A 1 341 ? -4.144 -20.057 18.263 1.00 94.38 341 THR A N 1
ATOM 2533 C CA . THR A 1 341 ? -4.058 -20.033 19.734 1.00 94.38 341 THR A CA 1
ATOM 2534 C C . THR A 1 341 ? -4.073 -18.611 20.297 1.00 94.38 341 THR A C 1
ATOM 2536 O O . THR A 1 341 ? -4.784 -18.344 21.266 1.00 94.38 341 THR A O 1
ATOM 2539 N N . ALA A 1 342 ? -3.298 -17.691 19.714 1.00 92.94 342 ALA A N 1
ATOM 2540 C CA . ALA A 1 342 ? -3.253 -16.313 20.198 1.00 92.94 342 ALA A CA 1
ATOM 2541 C C . ALA A 1 342 ? -4.557 -15.570 19.950 1.00 92.94 342 ALA A C 1
ATOM 2543 O O . ALA A 1 342 ? -5.043 -14.895 20.854 1.00 92.94 342 ALA A O 1
ATOM 2544 N N . ALA A 1 343 ? -5.147 -15.737 18.768 1.00 96.06 343 ALA A N 1
ATOM 2545 C CA . ALA A 1 343 ? -6.403 -15.088 18.433 1.00 96.06 343 ALA A CA 1
ATOM 2546 C C . ALA A 1 343 ? -7.533 -15.515 19.386 1.00 96.06 343 ALA A C 1
ATOM 2548 O O . ALA A 1 343 ? -8.281 -14.665 19.865 1.00 96.06 343 ALA A O 1
ATOM 2549 N N . LEU A 1 344 ? -7.597 -16.801 19.758 1.00 96.31 344 LEU A N 1
ATOM 2550 C CA . LEU A 1 344 ? -8.543 -17.306 20.761 1.00 96.31 344 LEU A CA 1
ATOM 2551 C C . LEU A 1 344 ? -8.302 -16.694 22.152 1.00 96.31 344 LEU A C 1
ATOM 2553 O O . LEU A 1 344 ? -9.245 -16.246 22.798 1.00 96.31 344 LEU A O 1
ATOM 2557 N N . LEU A 1 345 ? -7.044 -16.601 22.601 1.00 94.69 345 LEU A N 1
ATOM 2558 C CA . LEU A 1 345 ? -6.707 -15.955 23.879 1.00 94.69 345 LEU A CA 1
ATOM 2559 C C . LEU A 1 345 ? -7.044 -14.456 23.882 1.00 94.69 345 LEU A C 1
ATOM 2561 O O . LEU A 1 345 ? -7.506 -13.922 24.889 1.00 94.69 345 LEU A O 1
ATOM 2565 N N . MET A 1 3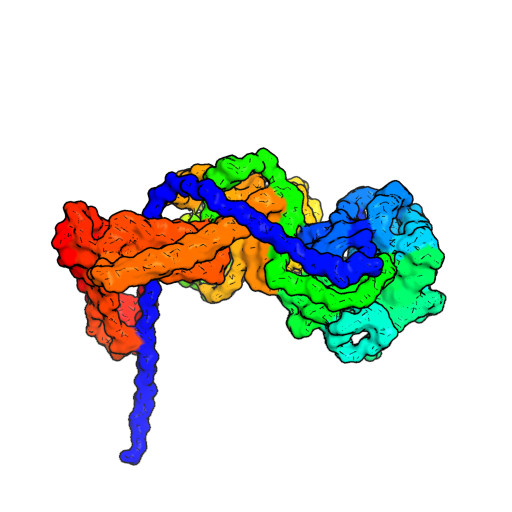46 ? -6.813 -13.763 22.769 1.00 94.25 346 MET A N 1
ATOM 2566 C CA . MET A 1 346 ? -7.180 -12.356 22.612 1.00 94.25 346 MET A CA 1
ATOM 2567 C C . MET A 1 346 ? -8.699 -12.180 22.599 1.00 94.25 346 MET A C 1
ATOM 2569 O O . MET A 1 346 ? -9.207 -11.257 23.234 1.00 94.25 346 MET A O 1
ATOM 2573 N N . GLN A 1 347 ? -9.430 -13.091 21.955 1.00 94.88 347 GLN A N 1
ATOM 2574 C CA . GLN A 1 347 ? -10.889 -13.109 21.964 1.00 94.88 347 GLN A CA 1
ATOM 2575 C C . GLN A 1 347 ? -11.435 -13.332 23.383 1.00 94.88 347 GLN A C 1
ATOM 2577 O O . GLN A 1 347 ? -12.359 -12.629 23.791 1.00 94.88 347 GLN A O 1
ATOM 2582 N N . ASP A 1 348 ? -10.826 -14.222 24.174 1.00 92.75 348 ASP A N 1
ATOM 2583 C CA . ASP A 1 348 ? -11.166 -14.409 25.590 1.00 92.75 348 ASP A CA 1
ATOM 2584 C C . ASP A 1 348 ? -10.950 -13.123 26.402 1.00 92.75 348 ASP A C 1
ATOM 2586 O O . ASP A 1 348 ? -11.817 -12.744 27.191 1.00 92.75 348 ASP A O 1
ATOM 2590 N N . ILE A 1 349 ? -9.834 -12.410 26.189 1.00 88.12 349 ILE A N 1
ATOM 2591 C CA . ILE A 1 349 ? -9.561 -11.120 26.847 1.00 88.12 349 ILE A CA 1
ATOM 2592 C C . ILE A 1 349 ? -10.622 -10.082 26.463 1.00 88.12 349 ILE A C 1
ATOM 2594 O O . ILE A 1 349 ? -11.177 -9.423 27.346 1.00 88.12 349 ILE A O 1
ATOM 2598 N N . VAL A 1 350 ? -10.923 -9.942 25.170 1.00 87.94 350 VAL A N 1
ATOM 2599 C CA . VAL A 1 350 ? -11.931 -9.002 24.658 1.00 87.94 350 VAL A CA 1
ATOM 2600 C C . VAL A 1 350 ? -13.309 -9.305 25.244 1.00 87.94 350 VAL A C 1
ATOM 2602 O O . VAL A 1 350 ? -13.961 -8.401 25.769 1.00 87.94 350 VAL A O 1
ATOM 2605 N N . ASN A 1 351 ? -13.732 -10.570 25.220 1.00 87.31 351 ASN A N 1
ATOM 2606 C CA . ASN A 1 351 ? -15.047 -10.998 25.691 1.00 87.31 351 ASN A CA 1
ATOM 2607 C C . ASN A 1 351 ? -15.185 -10.875 27.211 1.00 87.31 351 ASN A C 1
ATOM 2609 O O . ASN A 1 351 ? -16.189 -10.353 27.694 1.00 87.31 351 ASN A O 1
ATOM 2613 N N . ALA A 1 352 ? -14.172 -11.303 27.971 1.00 83.25 352 ALA A N 1
ATOM 2614 C CA . ALA A 1 352 ? -14.185 -11.229 29.432 1.00 83.25 352 ALA A CA 1
ATOM 2615 C C . ALA A 1 352 ? -14.261 -9.785 29.953 1.00 83.25 352 ALA A C 1
ATOM 2617 O O . ALA A 1 352 ? -14.730 -9.563 31.066 1.00 83.25 352 ALA A O 1
ATOM 2618 N N . ASN A 1 353 ? -13.817 -8.813 29.152 1.00 75.44 353 ASN A N 1
ATOM 2619 C CA . ASN A 1 353 ? -13.772 -7.400 29.524 1.00 75.44 353 ASN A CA 1
ATOM 2620 C C . ASN A 1 353 ? -14.750 -6.514 28.729 1.00 75.44 353 ASN A C 1
ATOM 2622 O O . ASN A 1 353 ? -14.741 -5.292 28.899 1.00 75.44 353 ASN A O 1
ATOM 2626 N N . ASN A 1 354 ? -15.595 -7.112 27.879 1.00 76.62 354 ASN A N 1
ATOM 2627 C CA . ASN A 1 354 ? -16.552 -6.417 27.014 1.00 76.62 354 ASN A CA 1
ATOM 2628 C C . ASN A 1 354 ? -15.912 -5.275 26.193 1.00 76.62 354 ASN A C 1
ATOM 2630 O O . ASN A 1 354 ? -16.424 -4.153 26.156 1.00 76.62 354 ASN A O 1
ATOM 2634 N N . LEU A 1 355 ? -14.756 -5.544 25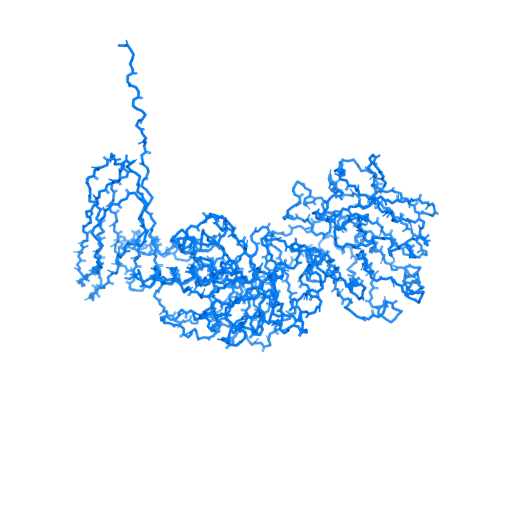.578 1.00 80.62 355 LEU A N 1
ATOM 2635 C CA . LEU A 1 355 ? -13.985 -4.546 24.829 1.00 80.62 355 LEU A CA 1
ATOM 2636 C C . LEU A 1 355 ? -14.556 -4.331 23.422 1.00 80.62 355 LEU A C 1
ATOM 2638 O O . LEU A 1 355 ? -15.163 -5.222 22.822 1.00 80.62 355 LEU A O 1
ATOM 2642 N N . ASP A 1 356 ? -14.368 -3.122 22.898 1.00 80.81 356 ASP A N 1
ATOM 2643 C CA . ASP A 1 356 ? -14.827 -2.699 21.570 1.00 80.81 356 ASP A CA 1
ATOM 2644 C C . ASP A 1 356 ? -13.785 -2.980 20.488 1.00 80.81 356 ASP A C 1
ATOM 2646 O O . ASP A 1 356 ? -13.280 -2.073 19.836 1.00 80.81 356 ASP A O 1
ATOM 2650 N N . LEU A 1 357 ? -13.415 -4.255 20.364 1.00 89.56 357 LEU A N 1
ATOM 2651 C CA . LEU A 1 357 ? -12.426 -4.722 19.398 1.00 89.56 357 LEU A CA 1
ATOM 2652 C C . LEU A 1 357 ? -12.750 -6.163 18.976 1.00 89.56 357 LEU A C 1
ATOM 2654 O O . LEU A 1 357 ? -12.240 -7.100 19.592 1.00 89.56 357 LEU A O 1
ATOM 2658 N N . PRO A 1 358 ? -13.622 -6.368 17.972 1.00 92.25 358 PRO A N 1
ATOM 2659 C CA . PRO A 1 358 ? -13.854 -7.676 17.368 1.00 92.25 358 PRO A CA 1
ATOM 2660 C C . PRO A 1 358 ? -12.532 -8.380 17.032 1.00 92.25 358 PRO A C 1
ATOM 2662 O O . PRO A 1 358 ? -11.748 -7.895 16.215 1.00 92.25 358 PRO A O 1
ATOM 2665 N N . MET A 1 359 ? -12.288 -9.513 17.694 1.00 95.56 359 MET A N 1
ATOM 2666 C CA . MET A 1 359 ? -11.100 -10.338 17.490 1.00 95.56 359 MET A CA 1
ATOM 2667 C C . MET A 1 359 ? -11.435 -11.490 16.548 1.00 95.56 359 MET A C 1
ATOM 2669 O O . MET A 1 359 ? -12.224 -12.371 16.907 1.00 95.56 359 MET A O 1
ATOM 2673 N N . ILE A 1 360 ? -10.838 -11.466 15.359 1.00 97.56 360 ILE A N 1
ATOM 2674 C CA . ILE A 1 360 ? -11.057 -12.441 14.293 1.00 97.56 360 ILE A CA 1
ATOM 2675 C C . ILE A 1 360 ? -9.953 -13.489 14.364 1.00 97.56 360 ILE A C 1
ATOM 2677 O O . ILE A 1 360 ? -8.762 -13.168 14.416 1.00 97.56 360 ILE A O 1
ATOM 2681 N N . VAL A 1 361 ? -10.367 -14.754 14.390 1.00 98.19 361 VAL A N 1
ATOM 2682 C CA . VAL A 1 361 ? -9.458 -15.888 14.532 1.00 98.19 361 VAL A CA 1
ATOM 2683 C C . VAL A 1 361 ? -8.790 -16.176 13.196 1.00 98.19 361 VAL A C 1
ATOM 2685 O O . VAL A 1 361 ? -9.450 -16.600 12.254 1.00 98.19 361 VAL A O 1
ATOM 2688 N N . GLY A 1 362 ? -7.482 -15.959 13.116 1.00 98.12 362 GLY A N 1
ATOM 2689 C CA . GLY A 1 362 ? -6.677 -16.307 11.955 1.00 98.12 362 GLY A CA 1
ATOM 2690 C C . GLY A 1 362 ? -5.414 -17.072 12.332 1.00 98.12 362 GLY A C 1
ATOM 2691 O O . GLY A 1 362 ? -5.132 -17.332 13.505 1.00 98.12 362 GLY A O 1
ATOM 2692 N N . ALA A 1 363 ? -4.665 -17.463 11.310 1.00 97.69 363 ALA A N 1
ATOM 2693 C CA . ALA A 1 363 ? -3.333 -18.040 11.426 1.00 97.69 363 ALA A CA 1
ATOM 2694 C C . ALA A 1 363 ? -2.569 -17.801 10.126 1.00 97.69 363 ALA A C 1
ATOM 2696 O O . ALA A 1 363 ? -3.171 -17.841 9.054 1.00 97.69 363 ALA A O 1
ATOM 2697 N N . GLU A 1 364 ? -1.256 -17.641 10.216 1.00 97.81 364 GLU A N 1
ATOM 2698 C CA . GLU A 1 364 ? -0.374 -17.670 9.055 1.00 97.81 364 GLU A CA 1
ATOM 2699 C C . GLU A 1 364 ? 0.263 -19.059 8.926 1.00 97.81 364 GLU A C 1
ATOM 2701 O O . GLU A 1 364 ? 1.096 -19.483 9.730 1.00 97.81 364 GLU A O 1
ATOM 2706 N N . ILE A 1 365 ? -0.129 -19.833 7.921 1.00 97.06 365 ILE A N 1
ATOM 2707 C CA . ILE A 1 365 ? 0.444 -21.152 7.672 1.00 97.06 365 ILE A CA 1
ATOM 2708 C C . ILE A 1 365 ? 1.842 -20.951 7.077 1.00 97.06 365 ILE A C 1
ATOM 2710 O O . ILE A 1 365 ? 1.998 -20.512 5.943 1.00 97.06 365 ILE A O 1
ATOM 2714 N N . SER A 1 366 ? 2.866 -21.299 7.856 1.00 95.31 366 SER A N 1
ATOM 2715 C CA . SER A 1 366 ? 4.253 -20.860 7.617 1.00 95.31 366 SER A CA 1
ATOM 2716 C C . SER A 1 366 ? 5.230 -22.009 7.363 1.00 95.31 366 SER A C 1
ATOM 2718 O O . SER A 1 366 ? 6.443 -21.833 7.300 1.00 95.31 366 SER A O 1
ATOM 2720 N N . ALA A 1 367 ? 4.715 -23.235 7.234 1.00 93.62 367 ALA A N 1
ATOM 2721 C CA . ALA A 1 367 ? 5.489 -24.370 6.722 1.00 93.62 367 ALA A CA 1
ATOM 2722 C C . ALA A 1 367 ? 5.489 -24.452 5.181 1.00 93.62 367 ALA A C 1
ATOM 2724 O O . ALA A 1 367 ? 6.073 -25.375 4.614 1.00 93.62 367 ALA A O 1
ATOM 2725 N N . ILE A 1 368 ? 4.836 -23.486 4.541 1.00 95.56 368 ILE A N 1
ATOM 2726 C CA . ILE A 1 368 ? 4.680 -23.275 3.100 1.00 95.56 368 ILE A CA 1
ATOM 2727 C C . ILE A 1 368 ? 5.060 -21.821 2.780 1.00 95.56 368 ILE A C 1
ATOM 2729 O O . ILE A 1 368 ? 5.581 -21.121 3.653 1.00 95.56 368 ILE A O 1
ATOM 2733 N N . LYS A 1 369 ? 4.810 -21.347 1.552 1.00 96.88 369 LYS A N 1
ATOM 2734 C CA . LYS A 1 369 ? 4.835 -19.903 1.307 1.00 96.88 369 LYS A CA 1
ATOM 2735 C C . LYS A 1 369 ? 3.712 -19.269 2.099 1.00 96.88 369 LYS A C 1
ATOM 2737 O O . LYS A 1 369 ? 2.583 -19.753 2.065 1.00 96.88 369 LYS A O 1
ATOM 2742 N N . HIS A 1 370 ? 4.087 -18.269 2.880 1.00 97.75 370 HIS A N 1
ATOM 2743 C CA . HIS A 1 370 ? 3.264 -17.715 3.931 1.00 97.75 370 HIS A CA 1
ATOM 2744 C C . HIS A 1 370 ? 1.874 -17.379 3.405 1.00 97.75 370 HIS A C 1
ATOM 2746 O O . HIS A 1 370 ? 1.707 -16.710 2.386 1.00 97.75 370 HIS A O 1
ATOM 2752 N N . THR A 1 371 ? 0.884 -17.961 4.066 1.00 98.38 371 THR A N 1
ATOM 2753 C CA . THR A 1 371 ? -0.519 -17.875 3.686 1.00 98.38 371 THR A CA 1
ATOM 2754 C C . THR A 1 371 ? -1.305 -17.599 4.942 1.00 98.38 371 THR A C 1
ATOM 2756 O O . THR A 1 371 ? -1.321 -18.444 5.840 1.00 98.38 371 THR A O 1
ATOM 2759 N N . ILE A 1 372 ? -1.977 -16.458 5.018 1.00 98.25 372 ILE A N 1
ATOM 2760 C CA . ILE A 1 372 ? -2.934 -16.231 6.096 1.00 98.25 372 ILE A CA 1
ATOM 2761 C C . ILE A 1 372 ? -4.279 -16.864 5.745 1.00 98.25 372 ILE A C 1
ATOM 2763 O O . ILE A 1 372 ? -4.737 -16.819 4.602 1.00 98.25 372 ILE A O 1
ATOM 2767 N N . GLY A 1 373 ? -4.918 -17.450 6.754 1.00 98.44 373 GLY A N 1
ATOM 2768 C CA . GLY A 1 373 ? -6.293 -17.930 6.687 1.00 98.44 373 GLY A CA 1
ATOM 2769 C C . GLY A 1 373 ? -7.144 -17.303 7.783 1.00 98.44 373 GLY A C 1
ATOM 2770 O O . GLY A 1 373 ? -6.715 -17.280 8.939 1.00 98.44 373 GLY A O 1
ATOM 2771 N N . PHE A 1 374 ? -8.342 -16.815 7.448 1.00 98.62 374 PHE A N 1
ATOM 2772 C CA . PHE A 1 374 ? -9.351 -16.369 8.422 1.00 98.62 374 PHE A CA 1
ATOM 2773 C C . PHE A 1 374 ? -10.765 -16.271 7.805 1.00 98.62 374 PHE A C 1
ATOM 2775 O O . PHE A 1 374 ? -10.882 -16.098 6.594 1.00 98.62 374 PHE A O 1
ATOM 2782 N N . PRO A 1 375 ? -11.849 -16.345 8.603 1.00 98.44 375 PRO A N 1
ATOM 2783 C CA . PRO A 1 375 ? -11.888 -16.781 9.997 1.00 98.44 375 PRO A CA 1
ATOM 2784 C C . PRO A 1 375 ? -11.685 -18.296 10.117 1.00 98.44 375 PRO A C 1
ATOM 2786 O O . PRO A 1 375 ? -12.422 -19.085 9.534 1.00 98.44 375 PRO A O 1
ATOM 2789 N N . LEU A 1 376 ? -10.692 -18.717 10.895 1.00 98.19 376 LEU A N 1
ATOM 2790 C CA . LEU A 1 376 ? -10.416 -20.125 11.166 1.00 98.19 376 LEU A CA 1
ATOM 2791 C C . LEU A 1 376 ? -11.093 -20.578 12.460 1.00 98.19 376 LEU A C 1
ATOM 2793 O O . LEU A 1 376 ? -11.224 -19.828 13.423 1.00 98.19 376 LEU A O 1
ATOM 2797 N N . THR A 1 377 ? -11.459 -21.855 12.507 1.00 96.00 377 THR A N 1
ATOM 2798 C CA . THR A 1 377 ? -11.957 -22.524 13.721 1.00 96.00 377 THR A CA 1
ATOM 2799 C C . THR A 1 377 ? -10.897 -23.417 14.364 1.00 96.00 377 THR A C 1
ATOM 2801 O O . THR A 1 377 ? -10.907 -23.629 15.577 1.00 96.00 377 THR A O 1
ATOM 2804 N N . GLU A 1 378 ? -9.954 -23.911 13.564 1.00 94.75 378 GLU A N 1
ATOM 2805 C CA . GLU A 1 378 ? -8.819 -24.713 13.994 1.00 94.75 378 GLU A CA 1
ATOM 2806 C C . GLU A 1 378 ? -7.596 -24.487 13.096 1.00 94.75 378 GLU A C 1
ATOM 2808 O O . GLU A 1 378 ? -7.681 -23.940 11.995 1.00 94.75 378 GLU A O 1
ATOM 2813 N N . ASN A 1 379 ? -6.434 -24.927 13.575 1.00 94.50 379 ASN A N 1
ATOM 2814 C CA . ASN A 1 379 ? -5.194 -24.841 12.815 1.00 94.50 379 ASN A CA 1
ATOM 2815 C C . ASN A 1 379 ? -5.194 -25.783 11.611 1.00 94.50 379 ASN A C 1
ATOM 2817 O O . ASN A 1 379 ? -5.494 -26.970 11.736 1.00 94.50 379 ASN A O 1
ATOM 2821 N N . VAL A 1 380 ? -4.710 -25.271 10.481 1.00 94.56 380 VAL A N 1
ATOM 2822 C CA . VAL A 1 380 ? -4.314 -26.084 9.331 1.00 94.56 380 VAL A CA 1
ATOM 2823 C C . VAL A 1 380 ? -2.841 -26.467 9.498 1.00 94.56 380 VAL A C 1
ATOM 2825 O O . VAL A 1 380 ? -1.977 -25.603 9.669 1.00 94.56 380 VAL A O 1
ATOM 2828 N N . TYR A 1 381 ? -2.557 -27.773 9.495 1.00 93.69 381 TYR A N 1
ATOM 2829 C CA . TYR A 1 381 ? -1.214 -28.333 9.671 1.00 93.69 381 TYR A CA 1
ATOM 2830 C C . TYR A 1 381 ? -0.791 -29.090 8.414 1.00 93.69 381 TYR A C 1
ATOM 2832 O O . TYR A 1 381 ? -1.125 -30.262 8.245 1.00 93.69 381 TYR A O 1
ATOM 2840 N N . THR A 1 382 ? -0.023 -28.442 7.547 1.00 94.25 382 THR A N 1
ATOM 2841 C CA . THR A 1 382 ? 0.552 -29.082 6.359 1.00 94.25 382 THR A CA 1
ATOM 2842 C C . THR A 1 382 ? 1.855 -28.393 5.953 1.00 94.25 382 THR A C 1
ATOM 2844 O O . THR A 1 382 ? 2.190 -27.329 6.470 1.00 94.25 382 THR A O 1
ATOM 2847 N N . ALA A 1 383 ? 2.622 -29.044 5.084 1.00 95.69 383 ALA A N 1
ATOM 2848 C CA . ALA A 1 383 ? 3.771 -28.474 4.381 1.00 95.69 383 ALA A CA 1
ATOM 2849 C C . ALA A 1 383 ? 3.546 -28.457 2.855 1.00 95.69 383 ALA A C 1
ATOM 2851 O O . ALA A 1 383 ? 4.492 -28.236 2.102 1.00 95.69 383 ALA A O 1
ATOM 2852 N N . ASP A 1 384 ? 2.322 -28.745 2.406 1.00 97.12 384 ASP A N 1
ATOM 2853 C CA . ASP A 1 384 ? 1.914 -28.690 1.008 1.00 97.12 384 ASP A CA 1
ATOM 2854 C C . ASP A 1 384 ? 1.068 -27.435 0.759 1.00 97.12 384 ASP A C 1
ATOM 2856 O O . ASP A 1 384 ? 0.154 -27.123 1.524 1.00 97.12 384 ASP A O 1
ATOM 2860 N N . GLN A 1 385 ? 1.416 -26.696 -0.296 1.00 97.88 385 GLN A N 1
ATOM 2861 C CA . GLN A 1 385 ? 0.813 -25.402 -0.610 1.00 97.88 385 GLN A CA 1
ATOM 2862 C C . GLN A 1 385 ? -0.680 -25.529 -0.942 1.00 97.88 385 GLN A C 1
ATOM 2864 O O . GLN A 1 385 ? -1.475 -24.717 -0.473 1.00 97.88 385 GLN A O 1
ATOM 2869 N N . GLN A 1 386 ? -1.064 -26.559 -1.703 1.00 98.25 386 GLN A N 1
ATOM 2870 C CA . GLN A 1 386 ? -2.455 -26.786 -2.093 1.00 98.25 386 GLN A CA 1
ATOM 2871 C C . GLN A 1 386 ? -3.275 -27.285 -0.906 1.00 98.25 386 GLN A C 1
ATOM 2873 O O . GLN A 1 386 ? -4.360 -26.774 -0.654 1.00 98.25 386 GLN A O 1
ATOM 2878 N N . GLU A 1 387 ? -2.748 -28.244 -0.136 1.00 98.31 387 GLU A N 1
ATOM 2879 C CA . GLU A 1 387 ? -3.439 -28.741 1.060 1.00 98.31 387 GLU A CA 1
ATOM 2880 C C . GLU A 1 387 ? -3.699 -27.625 2.082 1.00 98.31 387 GLU A C 1
ATOM 2882 O O . GLU A 1 387 ? -4.670 -27.700 2.837 1.00 98.31 387 GLU A O 1
ATOM 2887 N N . ALA A 1 388 ? -2.840 -26.600 2.128 1.00 98.12 388 ALA A N 1
ATOM 2888 C CA . ALA A 1 388 ? -3.030 -25.464 3.017 1.00 98.12 388 ALA A CA 1
ATOM 2889 C C . ALA A 1 388 ? -4.231 -24.621 2.583 1.00 98.12 388 ALA A C 1
ATOM 2891 O O . ALA A 1 388 ? -5.119 -24.393 3.403 1.00 98.12 388 ALA A O 1
ATOM 2892 N N . VAL A 1 389 ? -4.286 -24.217 1.308 1.00 98.75 389 VAL A N 1
ATOM 2893 C CA . VAL A 1 389 ? -5.409 -23.442 0.750 1.00 98.75 389 VAL A CA 1
ATOM 2894 C C . VAL A 1 389 ? -6.716 -24.232 0.872 1.00 98.75 389 VAL A C 1
ATOM 2896 O O . VAL A 1 389 ? -7.679 -23.738 1.459 1.00 98.75 389 VAL A O 1
ATOM 2899 N N . ASP A 1 390 ? -6.715 -25.506 0.470 1.00 98.75 390 ASP A N 1
ATOM 2900 C CA . ASP A 1 390 ? -7.876 -26.395 0.596 1.00 98.75 390 ASP A CA 1
ATOM 2901 C C . ASP A 1 390 ? -8.332 -26.538 2.060 1.00 98.75 390 ASP A C 1
ATOM 2903 O O . ASP A 1 390 ? -9.529 -26.567 2.356 1.00 98.75 390 ASP A O 1
ATOM 2907 N N . GLY A 1 391 ? -7.383 -26.637 2.997 1.00 98.38 391 GLY A N 1
ATOM 2908 C CA . GLY A 1 391 ? -7.651 -26.767 4.429 1.00 98.38 391 GLY A CA 1
ATOM 2909 C C . GLY A 1 391 ? -8.235 -25.502 5.062 1.00 98.38 391 GLY A C 1
ATOM 2910 O O . GLY A 1 391 ? -9.048 -25.605 5.984 1.00 98.38 391 GLY A O 1
ATOM 2911 N N . ILE A 1 392 ? -7.856 -24.322 4.565 1.00 98.69 392 ILE A N 1
ATOM 2912 C CA . ILE A 1 392 ? -8.446 -23.032 4.950 1.00 98.69 392 ILE A CA 1
ATOM 2913 C C . ILE A 1 392 ? -9.885 -22.964 4.424 1.00 98.69 392 ILE A C 1
ATOM 2915 O O . ILE A 1 392 ? -10.826 -22.786 5.201 1.00 98.69 392 ILE A O 1
ATOM 2919 N N . HIS A 1 393 ? -10.084 -23.219 3.129 1.00 98.75 393 HIS A N 1
ATOM 2920 C CA . HIS A 1 393 ? -11.405 -23.205 2.493 1.00 98.75 393 HIS A CA 1
ATOM 2921 C C . HIS A 1 393 ? -12.374 -24.231 3.076 1.00 98.75 393 HIS A C 1
ATOM 2923 O O . HIS A 1 393 ? -13.571 -23.963 3.186 1.00 98.75 393 HIS A O 1
ATOM 2929 N N . ALA A 1 394 ? -11.882 -25.396 3.509 1.00 98.62 394 ALA A N 1
ATOM 2930 C CA . ALA A 1 394 ? -12.698 -26.415 4.168 1.00 98.62 394 ALA A CA 1
ATOM 2931 C C . ALA A 1 394 ? -13.369 -25.911 5.461 1.00 98.62 394 ALA A C 1
ATOM 2933 O O . ALA A 1 394 ? -14.380 -26.479 5.883 1.00 98.62 394 ALA A O 1
ATOM 2934 N N . GLN A 1 395 ? -12.838 -24.845 6.069 1.00 98.31 395 GLN A N 1
ATOM 2935 C CA . GLN A 1 395 ? -13.416 -24.176 7.237 1.00 98.31 395 GLN A CA 1
ATOM 2936 C C . GLN A 1 395 ? -14.336 -22.998 6.870 1.00 98.31 395 GLN A C 1
ATOM 2938 O O . GLN A 1 395 ? -14.930 -22.396 7.759 1.00 98.31 395 GLN A O 1
ATOM 2943 N N . GLY A 1 396 ? -14.488 -22.676 5.580 1.00 98.00 396 GLY A N 1
ATOM 2944 C CA . GLY A 1 396 ? -15.219 -21.495 5.105 1.00 98.00 396 GLY A CA 1
ATOM 2945 C C . GLY A 1 396 ? -14.443 -20.180 5.248 1.00 98.00 396 GLY A C 1
ATOM 2946 O O . GLY A 1 396 ? -15.042 -19.115 5.123 1.00 98.00 396 GLY A O 1
ATOM 2947 N N . ALA A 1 397 ? -13.140 -20.262 5.525 1.00 98.62 397 ALA A N 1
ATOM 2948 C CA . ALA A 1 397 ? -12.223 -19.131 5.599 1.00 98.62 397 ALA A CA 1
ATOM 2949 C C . ALA A 1 397 ? -11.713 -18.731 4.207 1.00 98.62 397 ALA A C 1
ATOM 2951 O O . ALA A 1 397 ? -11.794 -19.529 3.274 1.00 98.62 397 ALA A O 1
ATOM 2952 N N . ILE A 1 398 ? -11.138 -17.532 4.097 1.00 98.75 398 ILE A N 1
ATOM 2953 C CA . ILE A 1 398 ? -10.390 -17.090 2.913 1.00 98.75 398 ILE A CA 1
ATOM 2954 C C . ILE A 1 398 ? -8.891 -17.324 3.098 1.00 98.75 398 ILE A C 1
ATOM 2956 O O . ILE A 1 398 ? -8.385 -17.198 4.215 1.00 98.75 398 ILE A O 1
ATOM 2960 N N . ALA A 1 399 ? -8.198 -17.650 2.009 1.00 98.75 399 ALA A N 1
ATOM 2961 C CA . ALA A 1 399 ? -6.752 -17.826 1.941 1.00 98.75 399 ALA A CA 1
ATOM 2962 C C . ALA A 1 399 ? -6.113 -16.656 1.181 1.00 98.75 399 ALA A C 1
ATOM 2964 O O . ALA A 1 399 ? -6.450 -16.403 0.024 1.00 98.75 399 ALA A O 1
ATOM 2965 N N . ILE A 1 400 ? -5.171 -15.956 1.812 1.00 98.62 400 ILE A N 1
ATOM 2966 C CA . ILE A 1 400 ? -4.468 -14.813 1.215 1.00 98.62 400 ILE A CA 1
ATOM 2967 C C . ILE A 1 400 ? -2.968 -15.103 1.191 1.00 98.62 400 ILE A C 1
ATOM 2969 O O . ILE A 1 400 ? -2.400 -15.514 2.204 1.00 98.62 400 ILE A O 1
ATOM 2973 N N . LEU A 1 401 ? -2.331 -14.897 0.034 1.00 98.25 401 LEU A N 1
ATOM 2974 C CA . LEU A 1 401 ? -0.881 -15.026 -0.115 1.00 98.25 401 LEU A CA 1
ATOM 2975 C C . LEU A 1 401 ? -0.197 -13.828 0.545 1.00 98.25 401 LEU A C 1
ATOM 2977 O O . LEU A 1 401 ? -0.423 -12.684 0.142 1.00 98.25 401 LEU A O 1
ATOM 2981 N N . SER A 1 402 ? 0.652 -14.096 1.532 1.00 97.25 402 SER A N 1
ATOM 2982 C CA . SER A 1 402 ? 1.289 -13.053 2.327 1.00 97.25 402 SER A CA 1
ATOM 2983 C C . SER A 1 402 ? 2.641 -12.637 1.771 1.00 97.25 402 SER A C 1
ATOM 2985 O O . SER A 1 402 ? 3.418 -13.474 1.299 1.00 97.25 402 SER A O 1
ATOM 2987 N N . HIS A 1 403 ? 2.881 -11.321 1.822 1.00 94.56 403 HIS A N 1
ATOM 2988 C CA . HIS A 1 403 ? 4.112 -10.620 1.447 1.00 94.56 403 HIS A CA 1
ATOM 2989 C C . HIS A 1 403 ? 4.971 -11.356 0.393 1.00 94.56 403 HIS A C 1
ATOM 2991 O O . HIS A 1 403 ? 6.100 -11.774 0.679 1.00 94.56 403 HIS A O 1
ATOM 2997 N N . PRO A 1 404 ? 4.475 -11.534 -0.849 1.00 93.56 404 PRO A N 1
ATOM 2998 C CA . PRO A 1 404 ? 5.164 -12.324 -1.874 1.00 93.56 404 PRO A CA 1
ATOM 2999 C C . PRO A 1 404 ? 6.550 -11.770 -2.242 1.00 93.56 404 PRO A C 1
ATOM 3001 O O . PRO A 1 404 ? 7.365 -12.482 -2.820 1.00 93.56 404 PRO A O 1
ATOM 3004 N N . THR A 1 405 ? 6.852 -10.526 -1.864 1.00 89.69 405 THR A N 1
ATOM 3005 C CA . THR A 1 405 ? 8.152 -9.865 -2.029 1.00 89.69 405 THR A CA 1
ATOM 3006 C C . THR A 1 405 ? 9.196 -10.238 -0.970 1.00 89.69 405 THR A C 1
ATOM 3008 O O . THR A 1 405 ? 10.322 -9.762 -1.061 1.00 89.69 405 THR A O 1
ATOM 3011 N N . ILE A 1 406 ? 8.882 -11.067 0.035 1.00 89.88 406 ILE A N 1
ATOM 3012 C CA . ILE A 1 406 ? 9.826 -11.404 1.123 1.00 89.88 406 ILE A CA 1
ATOM 3013 C C . ILE A 1 406 ? 11.014 -12.259 0.652 1.00 89.88 406 ILE A C 1
ATOM 3015 O O . ILE A 1 406 ? 12.070 -12.286 1.287 1.00 89.88 406 ILE A O 1
ATOM 3019 N N . GLY A 1 407 ? 10.858 -12.990 -0.453 1.00 90.06 407 GLY A N 1
ATOM 3020 C CA . GLY A 1 407 ? 11.918 -13.839 -0.977 1.00 90.06 407 GLY A CA 1
ATOM 3021 C C . GLY A 1 407 ? 11.630 -14.371 -2.371 1.00 90.06 407 GLY A C 1
ATOM 3022 O O . GLY A 1 407 ? 10.502 -14.702 -2.714 1.00 90.06 407 GLY A O 1
ATOM 3023 N N . SER A 1 408 ? 12.684 -14.526 -3.168 1.00 89.75 408 SER A N 1
ATOM 3024 C CA . SER A 1 408 ? 12.597 -14.952 -4.570 1.00 89.75 408 SER A CA 1
ATOM 3025 C C . SER A 1 408 ? 11.940 -16.313 -4.793 1.00 89.75 408 SER A C 1
ATOM 3027 O O . SER A 1 408 ? 11.485 -16.617 -5.888 1.00 89.75 408 SER A O 1
ATOM 3029 N N . ASP A 1 409 ? 11.929 -17.171 -3.777 1.00 90.69 409 ASP A N 1
ATOM 3030 C CA . ASP A 1 409 ? 11.293 -18.480 -3.853 1.00 90.69 409 ASP A CA 1
ATOM 3031 C C . ASP A 1 409 ? 9.762 -18.421 -3.666 1.00 90.69 409 ASP A C 1
ATOM 3033 O O . ASP A 1 409 ? 9.112 -19.461 -3.742 1.00 90.69 409 ASP A O 1
ATOM 3037 N N . TYR A 1 410 ? 9.183 -17.227 -3.474 1.00 93.19 410 TYR A N 1
ATOM 3038 C CA . TYR A 1 410 ? 7.739 -16.969 -3.554 1.00 93.19 410 TYR A CA 1
ATOM 3039 C C . TYR A 1 410 ? 7.231 -16.773 -4.986 1.00 93.19 410 TYR A C 1
ATOM 3041 O O . TYR A 1 410 ? 6.050 -17.019 -5.214 1.00 93.19 410 TYR A O 1
ATOM 3049 N N . ALA A 1 411 ? 8.089 -16.392 -5.943 1.00 90.94 411 ALA A N 1
ATOM 3050 C CA . ALA A 1 411 ? 7.677 -16.025 -7.305 1.00 90.94 411 ALA A CA 1
ATOM 3051 C C . ALA A 1 411 ? 6.784 -17.089 -7.969 1.00 90.94 411 ALA A C 1
ATOM 3053 O O . ALA A 1 411 ? 5.688 -16.778 -8.420 1.00 90.94 411 ALA A O 1
ATOM 3054 N N . GLN A 1 412 ? 7.179 -18.366 -7.884 1.00 91.44 412 GLN A N 1
ATOM 3055 C CA . GLN A 1 412 ? 6.387 -19.469 -8.436 1.00 91.44 412 GLN A CA 1
ATOM 3056 C C . GLN A 1 412 ? 4.988 -19.573 -7.805 1.00 91.44 412 GLN A C 1
ATOM 3058 O O . GLN A 1 412 ? 4.016 -19.819 -8.506 1.00 91.44 412 GLN A O 1
ATOM 3063 N N . VAL A 1 413 ? 4.864 -19.406 -6.482 1.00 95.00 413 VAL A N 1
ATOM 3064 C CA . VAL A 1 413 ? 3.551 -19.485 -5.811 1.00 95.00 413 VAL A CA 1
ATOM 3065 C C . VAL A 1 413 ? 2.697 -18.261 -6.120 1.00 95.00 413 VAL A C 1
ATOM 3067 O O . VAL A 1 413 ? 1.484 -18.391 -6.241 1.00 95.00 413 VAL A O 1
ATOM 3070 N N . TYR A 1 414 ? 3.322 -17.096 -6.278 1.00 94.50 414 TYR A N 1
ATOM 3071 C CA . TYR A 1 414 ? 2.653 -15.875 -6.709 1.00 94.50 414 TYR A CA 1
ATOM 3072 C C . TYR A 1 414 ? 2.086 -15.990 -8.134 1.00 94.50 414 TYR A C 1
ATOM 3074 O O . TYR A 1 414 ? 0.947 -15.584 -8.369 1.00 94.50 414 TYR A O 1
ATOM 3082 N N . GLU A 1 415 ? 2.836 -16.579 -9.066 1.00 91.81 415 GLU A N 1
ATOM 3083 C CA . GLU A 1 415 ? 2.374 -16.852 -10.436 1.00 91.81 415 GLU A CA 1
ATOM 3084 C C . GLU A 1 415 ? 1.266 -17.907 -10.473 1.00 91.81 415 GLU A C 1
ATOM 3086 O O . GLU A 1 415 ? 0.259 -17.741 -11.155 1.00 91.81 415 GLU A O 1
ATOM 3091 N N . ASP A 1 416 ? 1.420 -18.975 -9.689 1.00 94.69 416 ASP A N 1
ATOM 3092 C CA . ASP A 1 416 ? 0.457 -20.072 -9.611 1.00 94.69 416 ASP A CA 1
ATOM 3093 C C . ASP A 1 416 ? -0.708 -19.776 -8.640 1.00 94.69 416 ASP A C 1
ATOM 3095 O O . ASP A 1 416 ? -1.454 -20.687 -8.276 1.00 94.69 416 ASP A O 1
ATOM 3099 N N . ARG A 1 417 ? -0.899 -18.529 -8.185 1.00 94.38 417 ARG A N 1
ATOM 3100 C CA . ARG A 1 417 ? -1.897 -18.204 -7.146 1.00 94.38 417 ARG A CA 1
ATOM 3101 C C . ARG A 1 417 ? -3.322 -18.623 -7.525 1.00 94.38 417 ARG A C 1
ATOM 3103 O O . ARG A 1 417 ? -4.023 -19.225 -6.711 1.00 94.38 417 ARG A O 1
ATOM 3110 N N . ASP A 1 418 ? -3.709 -18.400 -8.780 1.00 94.56 418 ASP A N 1
ATOM 3111 C CA . ASP A 1 418 ? -5.016 -18.792 -9.319 1.00 94.56 418 ASP A CA 1
ATOM 3112 C C . ASP A 1 418 ? -5.163 -20.314 -9.387 1.00 94.56 418 ASP A C 1
ATOM 3114 O O . ASP A 1 418 ? -6.248 -20.856 -9.174 1.00 94.56 418 ASP A O 1
ATOM 3118 N N . LEU A 1 419 ? -4.062 -21.018 -9.674 1.00 97.00 419 LEU A N 1
ATOM 3119 C CA . LEU A 1 419 ? -4.029 -22.477 -9.700 1.00 97.00 419 LEU A CA 1
ATOM 3120 C C . LEU A 1 419 ? -4.236 -23.052 -8.296 1.00 97.00 419 LEU A C 1
ATOM 3122 O O . LEU A 1 419 ? -4.982 -24.020 -8.153 1.00 97.00 419 LEU A O 1
ATOM 3126 N N . TYR A 1 420 ? -3.600 -22.455 -7.284 1.00 98.25 420 TYR A N 1
ATOM 3127 C CA . TYR A 1 420 ? -3.797 -22.846 -5.889 1.00 98.25 420 TYR A CA 1
ATOM 3128 C C . TYR A 1 420 ? -5.184 -22.473 -5.360 1.00 98.25 420 TYR A C 1
ATOM 3130 O O . TYR A 1 420 ? -5.677 -23.136 -4.449 1.00 98.25 420 TYR A O 1
ATOM 3138 N N . GLY A 1 421 ? -5.826 -21.461 -5.950 1.00 98.12 421 GLY A N 1
ATOM 3139 C CA . GLY A 1 421 ? -7.146 -20.981 -5.554 1.00 98.12 421 GLY A CA 1
ATOM 3140 C C . GLY A 1 421 ? -7.100 -19.950 -4.431 1.00 98.12 421 GLY A C 1
ATOM 3141 O O . GLY A 1 421 ? -7.985 -19.948 -3.584 1.00 98.12 421 GLY A O 1
ATOM 3142 N N . TYR A 1 422 ? -6.078 -19.095 -4.380 1.00 98.62 422 TYR A N 1
ATOM 3143 C CA . TYR A 1 422 ? -6.064 -17.993 -3.417 1.00 98.62 422 TYR A CA 1
ATOM 3144 C C . TYR A 1 422 ? -7.238 -17.032 -3.625 1.00 98.62 422 TYR A C 1
ATOM 3146 O O . TYR A 1 422 ? -7.660 -16.770 -4.749 1.00 98.62 422 TYR A O 1
ATOM 3154 N N . ASP A 1 423 ? -7.730 -16.465 -2.526 1.00 98.69 423 ASP A N 1
ATOM 3155 C CA . ASP A 1 423 ? -8.808 -15.478 -2.540 1.00 98.69 423 ASP A CA 1
ATOM 3156 C C . ASP A 1 423 ? -8.291 -14.043 -2.661 1.00 98.69 423 ASP A C 1
ATOM 3158 O O . ASP A 1 423 ? -9.063 -13.143 -2.990 1.00 98.69 423 ASP A O 1
ATOM 3162 N N . GLY A 1 424 ? -7.007 -13.817 -2.376 1.00 97.94 424 GLY A N 1
ATOM 3163 C CA . GLY A 1 424 ? -6.357 -12.519 -2.493 1.00 97.94 424 GLY A CA 1
ATOM 3164 C C . GLY A 1 424 ? -4.861 -12.550 -2.189 1.00 97.94 424 GLY A C 1
ATOM 3165 O O . GLY A 1 424 ? -4.282 -13.602 -1.904 1.00 97.94 424 GLY A O 1
ATOM 3166 N N . VAL A 1 425 ? -4.241 -11.372 -2.228 1.00 97.69 425 VAL A N 1
ATOM 3167 C CA . VAL A 1 425 ? -2.799 -11.181 -2.023 1.00 97.69 425 VAL A CA 1
ATOM 3168 C C . VAL A 1 425 ? -2.503 -9.943 -1.173 1.00 97.69 425 VAL A C 1
ATOM 3170 O O . VAL A 1 425 ? -3.206 -8.931 -1.223 1.00 97.69 425 VAL A O 1
ATOM 3173 N N . GLU A 1 426 ? -1.448 -10.009 -0.371 1.00 97.62 426 GLU A N 1
ATOM 3174 C CA . GLU A 1 426 ? -0.867 -8.831 0.268 1.00 97.62 426 GLU A CA 1
ATOM 3175 C C . GLU A 1 426 ? -0.059 -8.014 -0.736 1.00 97.62 426 GLU A C 1
ATOM 3177 O O . GLU A 1 426 ? 1.035 -8.407 -1.140 1.00 97.62 426 GLU A O 1
ATOM 3182 N N . VAL A 1 427 ? -0.581 -6.844 -1.101 1.00 96.44 427 VAL A N 1
ATOM 3183 C CA . VAL A 1 427 ? 0.083 -5.926 -2.046 1.00 96.44 427 VAL A CA 1
ATOM 3184 C C . VAL A 1 427 ? 1.016 -4.938 -1.349 1.00 96.44 427 VAL A C 1
ATOM 3186 O O . VAL A 1 427 ? 1.884 -4.342 -1.982 1.00 96.44 427 VAL A O 1
ATOM 3189 N N . ASN A 1 428 ? 0.831 -4.748 -0.041 1.00 95.31 428 ASN A N 1
ATOM 3190 C CA . ASN A 1 428 ? 1.660 -3.899 0.800 1.00 95.31 428 ASN A CA 1
ATOM 3191 C C . ASN A 1 428 ? 1.890 -4.589 2.141 1.00 95.31 428 ASN A C 1
ATOM 3193 O O . ASN A 1 428 ? 0.933 -4.823 2.882 1.00 95.31 428 ASN A O 1
ATOM 3197 N N . ASN A 1 429 ? 3.148 -4.865 2.460 1.00 94.12 429 ASN A N 1
ATOM 3198 C CA . ASN A 1 429 ? 3.533 -5.412 3.748 1.00 94.12 429 ASN A CA 1
ATOM 3199 C C . ASN A 1 429 ? 4.558 -4.497 4.416 1.00 94.12 429 ASN A C 1
ATOM 3201 O O . ASN A 1 429 ? 5.600 -4.238 3.828 1.00 94.12 429 ASN A O 1
ATOM 3205 N N . ASP A 1 430 ? 4.247 -3.956 5.596 1.00 91.88 430 ASP A N 1
ATOM 3206 C CA . ASP A 1 430 ? 5.097 -3.004 6.322 1.00 91.88 430 ASP A CA 1
ATOM 3207 C C . ASP A 1 430 ? 5.618 -1.889 5.392 1.00 91.88 430 ASP A C 1
ATOM 3209 O O . ASP A 1 430 ? 6.791 -1.560 5.382 1.00 91.88 430 ASP A O 1
ATOM 3213 N N . GLY A 1 431 ? 4.790 -1.343 4.502 1.00 91.19 431 GLY A N 1
ATOM 3214 C CA . GLY A 1 431 ? 5.180 -0.289 3.558 1.00 91.19 431 GLY A CA 1
ATOM 3215 C C . GLY A 1 431 ? 6.075 -0.743 2.397 1.00 91.19 431 GLY A C 1
ATOM 3216 O O . GLY A 1 431 ? 6.569 0.094 1.636 1.00 91.19 431 GLY A O 1
ATOM 3217 N N . PHE A 1 432 ? 6.342 -2.036 2.237 1.00 91.62 432 PHE A N 1
ATOM 3218 C CA . PHE A 1 432 ? 6.979 -2.565 1.036 1.00 91.62 432 PHE A CA 1
ATOM 3219 C C . PHE A 1 432 ? 5.942 -2.614 -0.092 1.00 91.62 432 PHE A C 1
ATOM 3221 O O . PHE A 1 432 ? 5.136 -3.536 -0.180 1.00 91.62 432 PHE A O 1
ATOM 3228 N N . PHE A 1 433 ? 5.964 -1.581 -0.939 1.00 92.38 433 PHE A N 1
ATOM 3229 C CA . PHE A 1 433 ? 5.061 -1.386 -2.077 1.00 92.38 433 PHE A CA 1
ATOM 3230 C C . PHE A 1 433 ? 5.878 -0.997 -3.321 1.00 92.38 433 PHE A C 1
ATOM 3232 O O . PHE A 1 433 ? 6.055 0.185 -3.622 1.00 92.38 433 PHE A O 1
ATOM 3239 N N . PHE A 1 434 ? 6.459 -1.991 -4.002 1.00 85.12 434 PHE A N 1
ATOM 3240 C CA . PHE A 1 434 ? 7.356 -1.770 -5.148 1.00 85.12 434 PHE A CA 1
ATOM 3241 C C . PHE A 1 434 ? 6.668 -2.015 -6.499 1.00 85.12 434 PHE A C 1
ATOM 3243 O O . PHE A 1 434 ? 6.606 -1.084 -7.303 1.00 85.12 434 PHE A O 1
ATOM 3250 N N . GLY A 1 435 ? 6.121 -3.218 -6.722 1.00 84.56 435 GLY A N 1
ATOM 3251 C CA . GLY A 1 435 ? 5.398 -3.582 -7.953 1.00 84.56 435 GLY A CA 1
ATOM 3252 C C . GLY A 1 435 ? 4.030 -4.253 -7.753 1.00 84.56 435 GLY A C 1
ATOM 3253 O O . GLY A 1 435 ? 3.179 -4.157 -8.627 1.00 84.56 435 GLY A O 1
ATOM 3254 N N . GLY A 1 436 ? 3.737 -4.813 -6.570 1.00 88.31 436 GLY A N 1
ATOM 3255 C CA . GLY A 1 436 ? 2.472 -5.525 -6.288 1.00 88.31 436 GLY A CA 1
ATOM 3256 C C . GLY A 1 436 ? 1.179 -4.692 -6.372 1.00 88.31 436 GLY A C 1
ATOM 3257 O O . GLY A 1 436 ? 0.086 -5.213 -6.188 1.00 88.31 436 GLY A O 1
ATOM 3258 N N . GLY A 1 437 ? 1.264 -3.392 -6.656 1.00 93.81 437 GLY A N 1
ATOM 3259 C CA . GLY A 1 437 ? 0.092 -2.532 -6.795 1.00 93.81 437 GLY A CA 1
ATOM 3260 C C . GLY A 1 437 ? -0.822 -2.892 -7.969 1.00 93.81 437 GLY A C 1
ATOM 3261 O O . GLY A 1 437 ? -2.027 -2.657 -7.874 1.00 93.81 437 GLY A O 1
ATOM 3262 N N . GLU A 1 438 ? -0.303 -3.496 -9.043 1.00 93.31 438 GLU A N 1
ATOM 3263 C CA . GLU A 1 438 ? -1.138 -3.936 -10.171 1.00 93.31 438 GLU A CA 1
ATOM 3264 C C . GLU A 1 438 ? -2.090 -5.076 -9.800 1.00 93.31 438 GLU A C 1
ATOM 3266 O O . GLU A 1 438 ? -3.162 -5.189 -10.400 1.00 93.31 438 GLU A O 1
ATOM 3271 N N . ASP A 1 439 ? -1.745 -5.890 -8.796 1.00 93.81 439 ASP A N 1
ATOM 3272 C CA . ASP A 1 439 ? -2.560 -7.041 -8.405 1.00 93.81 439 ASP A CA 1
ATOM 3273 C C . ASP A 1 439 ? -3.987 -6.608 -8.047 1.00 93.81 439 ASP A C 1
ATOM 3275 O O . ASP A 1 439 ? -4.941 -7.308 -8.365 1.00 93.81 439 ASP A O 1
ATOM 3279 N N . GLY A 1 440 ? -4.193 -5.404 -7.500 1.00 95.38 440 GLY A N 1
ATOM 3280 C CA . GLY A 1 440 ? -5.538 -4.925 -7.173 1.00 95.38 440 GLY A CA 1
ATOM 3281 C C . GLY A 1 440 ? -6.483 -4.745 -8.369 1.00 95.38 440 GLY A C 1
ATOM 3282 O O . GLY A 1 440 ? -7.707 -4.738 -8.176 1.00 95.38 440 GLY A O 1
ATOM 3283 N N . PHE A 1 441 ? -5.972 -4.670 -9.607 1.00 94.06 441 PHE A N 1
ATOM 3284 C CA . PHE A 1 441 ? -6.819 -4.721 -10.805 1.00 94.06 441 PHE A CA 1
ATOM 3285 C C . PHE A 1 441 ? -7.480 -6.092 -10.984 1.00 94.06 441 PHE A C 1
ATOM 3287 O O . PHE A 1 441 ? -8.630 -6.160 -11.428 1.00 94.06 441 PHE A O 1
ATOM 3294 N N . PHE A 1 442 ? -6.807 -7.171 -10.584 1.00 91.69 442 PHE A N 1
ATOM 3295 C CA . PHE A 1 442 ? -7.216 -8.547 -10.871 1.00 91.69 442 PHE A CA 1
ATOM 3296 C C . PHE A 1 442 ? -7.686 -9.273 -9.611 1.00 91.69 442 PHE A C 1
ATOM 3298 O O . PHE A 1 442 ? -8.804 -9.782 -9.573 1.00 91.69 442 PHE A O 1
ATOM 3305 N N . ASP A 1 443 ? -6.936 -9.153 -8.527 1.00 95.62 443 ASP A N 1
ATOM 3306 C CA . ASP A 1 443 ? -7.099 -9.893 -7.283 1.00 95.62 443 ASP A CA 1
ATOM 3307 C C . ASP A 1 443 ? -7.767 -9.064 -6.187 1.00 95.62 443 ASP A C 1
ATOM 3309 O O . ASP A 1 443 ? -7.774 -7.826 -6.212 1.00 95.62 443 ASP A O 1
ATOM 3313 N N . ASN A 1 444 ? -8.346 -9.747 -5.201 1.00 98.19 444 ASN A N 1
ATOM 3314 C CA . ASN A 1 444 ? -8.634 -9.092 -3.931 1.00 98.19 444 ASN A CA 1
ATOM 3315 C C . ASN A 1 444 ? -7.318 -8.848 -3.196 1.00 98.19 444 ASN A C 1
ATOM 3317 O O . ASN A 1 444 ? -6.359 -9.607 -3.333 1.00 98.19 444 ASN A O 1
ATOM 3321 N N . PHE A 1 445 ? -7.276 -7.786 -2.405 1.00 98.06 445 PHE A N 1
ATOM 3322 C CA . PHE A 1 445 ? -6.034 -7.325 -1.813 1.00 98.06 445 PHE A CA 1
ATOM 3323 C C . PHE A 1 445 ? -6.234 -6.876 -0.378 1.00 98.06 445 PHE A C 1
ATOM 3325 O O . PHE A 1 445 ? -7.315 -6.430 0.014 1.00 98.06 445 PHE A O 1
ATOM 3332 N N . ILE A 1 446 ? -5.152 -6.960 0.384 1.00 98.12 446 ILE A N 1
ATOM 3333 C CA . ILE A 1 446 ? -5.043 -6.376 1.716 1.00 98.12 446 ILE A CA 1
ATOM 3334 C C . ILE A 1 446 ? -3.678 -5.712 1.886 1.00 98.12 446 ILE A C 1
ATOM 3336 O O . ILE A 1 446 ? -2.729 -5.981 1.144 1.00 98.12 446 ILE A O 1
ATOM 3340 N N . GLY A 1 447 ? -3.589 -4.849 2.891 1.00 97.25 447 GLY A N 1
ATOM 3341 C CA . GLY A 1 447 ? -2.328 -4.389 3.445 1.00 97.25 447 GLY A CA 1
ATOM 3342 C C . GLY A 1 447 ? -2.064 -5.065 4.784 1.00 97.25 447 GLY A C 1
ATOM 3343 O O . GLY A 1 447 ? -2.994 -5.321 5.549 1.00 97.25 447 GLY A O 1
ATOM 3344 N N . ALA A 1 448 ? -0.802 -5.325 5.084 1.00 95.44 448 ALA A N 1
ATOM 3345 C CA . ALA A 1 448 ? -0.376 -6.028 6.284 1.00 95.44 448 ALA A CA 1
ATOM 3346 C C . ALA A 1 448 ? 0.775 -5.290 6.955 1.00 95.44 448 ALA A C 1
ATOM 3348 O O . ALA A 1 448 ? 1.630 -4.716 6.288 1.00 95.44 448 ALA A O 1
ATOM 3349 N N . ALA A 1 449 ? 0.804 -5.270 8.284 1.00 89.75 449 ALA A N 1
ATOM 3350 C CA . ALA A 1 449 ? 1.950 -4.724 9.003 1.00 89.75 449 ALA A CA 1
ATOM 3351 C C . ALA A 1 449 ? 2.999 -5.793 9.317 1.00 89.75 449 ALA A C 1
ATOM 3353 O O . ALA A 1 449 ? 4.122 -5.413 9.633 1.00 89.75 449 ALA A O 1
ATOM 3354 N N . ASP A 1 450 ? 2.601 -7.075 9.327 1.00 93.19 450 ASP A N 1
ATOM 3355 C CA . ASP A 1 450 ? 3.436 -8.223 9.708 1.00 93.19 450 ASP A CA 1
ATOM 3356 C C . ASP A 1 450 ? 4.296 -7.917 10.947 1.00 93.19 450 ASP A C 1
ATOM 3358 O O . ASP A 1 450 ? 5.523 -8.043 11.027 1.00 93.19 450 ASP A O 1
ATOM 3362 N N . THR A 1 451 ? 3.629 -7.319 11.931 1.00 86.50 451 THR A N 1
ATOM 3363 C CA . THR A 1 451 ? 4.338 -6.719 13.043 1.00 86.50 451 THR A CA 1
ATOM 3364 C C . THR A 1 451 ? 4.756 -7.800 14.026 1.00 86.50 451 THR A C 1
ATOM 3366 O O . THR A 1 451 ? 3.934 -8.454 14.663 1.00 86.50 451 THR A O 1
ATOM 3369 N N . HIS A 1 452 ? 6.066 -7.862 14.247 1.00 87.62 452 HIS A N 1
ATOM 3370 C CA . HIS A 1 452 ? 6.702 -8.706 15.251 1.00 87.62 452 HIS A CA 1
ATOM 3371 C C . HIS A 1 452 ? 7.096 -7.927 16.519 1.00 87.62 452 HIS A C 1
ATOM 3373 O O . HIS A 1 452 ? 7.843 -8.423 17.361 1.00 87.62 452 HIS A O 1
ATOM 3379 N N . THR A 1 453 ? 6.630 -6.684 16.694 1.00 73.62 453 THR A N 1
ATOM 3380 C CA . THR A 1 453 ? 6.959 -5.849 17.864 1.00 73.62 453 THR A CA 1
ATOM 3381 C C . THR A 1 453 ? 5.719 -5.202 18.480 1.00 73.62 453 THR A C 1
ATOM 3383 O O . THR A 1 453 ? 4.835 -4.732 17.781 1.00 73.62 453 THR A O 1
ATOM 3386 N N . ALA A 1 454 ? 5.648 -5.128 19.810 1.00 60.34 454 ALA A N 1
ATOM 3387 C CA . ALA A 1 454 ? 4.414 -4.766 20.518 1.00 60.34 454 ALA A CA 1
ATOM 3388 C C . ALA A 1 454 ? 3.925 -3.307 20.339 1.00 60.34 454 ALA A C 1
ATOM 3390 O O . ALA A 1 454 ? 2.836 -2.981 20.802 1.00 60.34 454 ALA A O 1
ATOM 3391 N N . ILE A 1 455 ? 4.729 -2.405 19.752 1.00 59.09 455 ILE A N 1
ATOM 3392 C CA . ILE A 1 455 ? 4.498 -0.942 19.812 1.00 59.09 455 ILE A CA 1
ATOM 3393 C C . ILE A 1 455 ? 4.554 -0.268 18.426 1.00 59.09 455 ILE A C 1
ATOM 3395 O O . ILE A 1 455 ? 4.331 0.936 18.333 1.00 59.09 455 ILE A O 1
ATOM 3399 N N . SER A 1 456 ? 4.840 -0.983 17.333 1.00 67.69 456 SER A N 1
ATOM 3400 C CA . SER A 1 456 ? 4.874 -0.330 16.018 1.00 67.69 456 SER A CA 1
ATOM 3401 C C . SER A 1 456 ? 3.466 0.008 15.527 1.00 67.69 456 SER A C 1
ATOM 3403 O O . SER A 1 456 ? 2.562 -0.833 15.520 1.00 67.69 456 SER A O 1
ATOM 3405 N N . GLU A 1 457 ? 3.295 1.257 15.095 1.00 74.69 457 GLU A N 1
ATOM 3406 C CA . GLU A 1 457 ? 2.254 1.595 14.130 1.00 74.69 457 GLU A CA 1
ATOM 3407 C C . GLU A 1 457 ? 2.535 0.830 12.834 1.00 74.69 457 GLU A C 1
ATOM 3409 O O . GLU A 1 457 ? 3.694 0.605 12.483 1.00 74.69 457 GLU A O 1
ATOM 3414 N N . GLY A 1 458 ? 1.479 0.392 12.157 1.00 84.94 458 GLY A N 1
ATOM 3415 C CA . GLY A 1 458 ? 1.585 -0.459 10.980 1.00 84.94 458 GLY A CA 1
ATOM 3416 C C . GLY A 1 458 ? 0.546 -0.113 9.926 1.00 84.94 458 GLY A C 1
ATOM 3417 O O . GLY A 1 458 ? -0.256 0.809 10.106 1.00 84.94 458 GLY A O 1
ATOM 3418 N N . ILE A 1 459 ? 0.571 -0.877 8.837 1.00 94.31 459 ILE A N 1
ATOM 3419 C CA . ILE A 1 459 ? -0.434 -0.813 7.778 1.00 94.31 459 ILE A CA 1
ATOM 3420 C C . ILE A 1 459 ? -1.825 -1.073 8.363 1.00 94.31 459 ILE A C 1
ATOM 3422 O O . ILE A 1 459 ? -2.003 -1.915 9.246 1.00 94.31 459 ILE A O 1
ATOM 3426 N N . ARG A 1 460 ? -2.817 -0.326 7.881 1.00 95.31 460 ARG A N 1
ATOM 3427 C CA . ARG A 1 460 ? -4.213 -0.442 8.314 1.00 95.31 460 ARG A CA 1
ATOM 3428 C C . ARG A 1 460 ? -5.102 -0.692 7.113 1.00 95.31 460 ARG A C 1
ATOM 3430 O O . ARG A 1 460 ? -4.787 -0.281 6.000 1.00 95.31 460 ARG A O 1
ATOM 3437 N N . ASN A 1 461 ? -6.244 -1.306 7.370 1.00 98.25 461 ASN A N 1
ATOM 3438 C CA . ASN A 1 461 ? -7.258 -1.567 6.364 1.00 98.25 461 ASN A CA 1
ATOM 3439 C C . ASN A 1 461 ? -8.556 -0.890 6.798 1.00 98.25 461 ASN A C 1
ATOM 3441 O O . ASN A 1 461 ? -9.134 -1.272 7.817 1.00 98.25 461 ASN A O 1
ATOM 3445 N N . ALA A 1 462 ? -8.998 0.114 6.044 1.00 98.62 462 ALA A N 1
ATOM 3446 C CA . ALA A 1 462 ? -10.337 0.674 6.169 1.00 98.62 462 ALA A CA 1
ATOM 3447 C C . ALA A 1 462 ? -11.286 -0.123 5.274 1.00 98.62 462 ALA A C 1
ATOM 3449 O O . ALA A 1 462 ? -11.151 -0.097 4.054 1.00 98.62 462 ALA A O 1
ATOM 3450 N N . ILE A 1 463 ? -12.229 -0.841 5.878 1.00 98.69 463 ILE A N 1
ATOM 3451 C CA . ILE A 1 463 ? -13.263 -1.592 5.165 1.00 98.69 463 ILE A CA 1
ATOM 3452 C C . ILE A 1 463 ? -14.590 -0.838 5.170 1.00 98.69 463 ILE A C 1
ATOM 3454 O O . ILE A 1 463 ? -14.906 -0.115 6.119 1.00 98.69 463 ILE A O 1
ATOM 3458 N N . PHE A 1 464 ? -15.382 -1.056 4.124 1.00 98.62 464 PHE A N 1
ATOM 3459 C CA . PHE A 1 464 ? -16.681 -0.423 3.928 1.00 98.62 464 PHE A CA 1
ATOM 3460 C C . PHE A 1 464 ? -17.788 -1.473 3.973 1.00 98.62 464 PHE A C 1
ATOM 3462 O O . PHE A 1 464 ? -17.888 -2.348 3.106 1.00 98.62 464 PHE A O 1
ATOM 3469 N N . VAL A 1 465 ? -18.630 -1.384 5.002 1.00 97.81 465 VAL A N 1
ATOM 3470 C CA . VAL A 1 465 ? -19.660 -2.382 5.311 1.00 97.81 465 VAL A CA 1
ATOM 3471 C C . VAL A 1 465 ? -21.027 -1.715 5.369 1.00 97.81 465 VAL A C 1
ATOM 3473 O O . VAL A 1 465 ? -21.259 -0.788 6.146 1.00 97.81 465 VAL A O 1
ATOM 3476 N N . GLU A 1 466 ? -21.949 -2.216 4.555 1.00 94.38 466 GLU A N 1
ATOM 3477 C CA . GLU A 1 466 ? -23.365 -1.874 4.623 1.00 94.38 466 GLU A CA 1
ATOM 3478 C C . GLU A 1 466 ? -24.038 -2.801 5.647 1.00 94.38 466 GLU A C 1
ATOM 3480 O O . GLU A 1 466 ? -23.985 -4.018 5.505 1.00 94.38 466 GLU A O 1
ATOM 3485 N N . ASN A 1 467 ? -24.679 -2.233 6.673 1.00 91.94 467 ASN A N 1
ATOM 3486 C CA . ASN A 1 467 ? -25.358 -2.971 7.752 1.00 91.94 467 ASN A CA 1
ATOM 3487 C C . ASN A 1 467 ? -24.474 -4.029 8.456 1.00 91.94 467 ASN A C 1
ATOM 3489 O O . ASN A 1 467 ? -24.702 -5.228 8.277 1.00 91.94 467 ASN A O 1
ATOM 3493 N N . PRO A 1 468 ? -23.515 -3.607 9.302 1.00 94.19 468 PRO A N 1
ATOM 3494 C CA . PRO A 1 468 ? -22.670 -4.524 10.066 1.00 94.19 468 PRO A CA 1
ATOM 3495 C C . PRO A 1 468 ? -23.495 -5.579 10.813 1.00 94.19 468 PRO A C 1
ATOM 3497 O O . PRO A 1 468 ? -24.468 -5.254 11.502 1.00 94.19 468 PRO A O 1
ATOM 3500 N N . SER A 1 469 ? -23.112 -6.846 10.668 1.00 94.88 469 SER A N 1
ATOM 3501 C CA . SER A 1 469 ? -23.855 -7.997 11.190 1.00 94.88 469 SER A CA 1
ATOM 3502 C C . SER A 1 469 ? -23.465 -8.373 12.623 1.00 94.88 469 SER A C 1
ATOM 3504 O O . SER A 1 469 ? -24.128 -9.203 13.254 1.00 94.88 469 SER A O 1
ATOM 3506 N N . GLY A 1 470 ? -22.409 -7.760 13.161 1.00 89.44 470 GLY A N 1
ATOM 3507 C CA . GLY A 1 470 ? -21.978 -7.934 14.540 1.00 89.44 470 GLY A CA 1
ATOM 3508 C C . GLY A 1 470 ? -22.880 -7.220 15.560 1.00 89.44 470 GLY A C 1
ATOM 3509 O O . GLY A 1 470 ? -23.710 -6.366 15.232 1.00 89.44 470 GLY A O 1
ATOM 3510 N N . PRO A 1 471 ? -22.741 -7.565 16.851 1.00 81.62 471 PRO A N 1
ATOM 3511 C CA . PRO A 1 471 ? -23.534 -6.958 17.912 1.00 81.62 471 PRO A CA 1
ATOM 3512 C C . PRO A 1 471 ? -23.257 -5.456 18.023 1.00 81.62 471 PRO A C 1
ATOM 3514 O O . PRO A 1 471 ? -22.120 -5.011 17.884 1.00 81.62 471 PRO A O 1
ATOM 3517 N N . ASN A 1 472 ? -24.297 -4.680 18.338 1.00 75.19 472 ASN A N 1
ATOM 3518 C CA . ASN A 1 472 ? -24.209 -3.233 18.565 1.00 75.19 472 ASN A CA 1
ATOM 3519 C C . ASN A 1 472 ? -23.594 -2.454 17.386 1.00 75.19 472 ASN A C 1
ATOM 3521 O O . ASN A 1 472 ? -22.878 -1.489 17.612 1.00 75.19 472 ASN A O 1
ATOM 3525 N N . GLY A 1 473 ? -23.841 -2.876 16.139 1.00 82.94 473 GLY A N 1
ATOM 3526 C CA . GLY A 1 473 ? -23.341 -2.184 14.942 1.00 82.94 473 GLY A CA 1
ATOM 3527 C C . GLY A 1 473 ? -21.845 -2.377 14.669 1.00 82.94 473 GLY A C 1
ATOM 3528 O O . GLY A 1 473 ? -21.279 -1.651 13.853 1.00 82.94 473 GLY A O 1
ATOM 3529 N N . ARG A 1 474 ? -21.203 -3.336 15.347 1.00 87.50 474 ARG A N 1
ATOM 3530 C CA . ARG A 1 474 ? -19.827 -3.766 15.066 1.00 87.50 474 ARG A CA 1
ATOM 3531 C C . ARG A 1 474 ? -19.783 -4.647 13.824 1.00 87.50 474 ARG A C 1
ATOM 3533 O O . ARG A 1 474 ? -20.757 -5.326 13.510 1.00 87.50 474 ARG A O 1
ATOM 3540 N N . VAL A 1 475 ? -18.626 -4.698 13.178 1.00 95.25 475 VAL A N 1
ATOM 3541 C CA . VAL A 1 475 ? -18.369 -5.677 12.117 1.00 95.25 475 VAL A CA 1
ATOM 3542 C C . VAL A 1 475 ? -18.188 -7.079 12.701 1.00 95.25 475 VAL A C 1
ATOM 3544 O O . VAL A 1 475 ? -17.593 -7.253 13.768 1.00 95.25 475 VAL A O 1
ATOM 3547 N N . SER A 1 476 ? -18.728 -8.080 12.013 1.00 96.00 476 SER A N 1
ATOM 3548 C CA . SER A 1 476 ? -18.410 -9.490 12.234 1.00 96.00 476 SER A CA 1
ATOM 3549 C C . SER A 1 476 ? -17.218 -9.922 11.374 1.00 96.00 476 SER A C 1
ATOM 3551 O O . SER A 1 476 ? -16.824 -9.232 10.437 1.00 96.00 476 SER A O 1
ATOM 3553 N N . GLU A 1 477 ? -16.666 -11.102 11.651 1.00 96.31 477 GLU A N 1
ATOM 3554 C CA . GLU A 1 477 ? -15.642 -11.724 10.801 1.00 96.31 477 GLU A CA 1
ATOM 3555 C C . GLU A 1 477 ? -16.093 -11.903 9.344 1.00 96.31 477 GLU A C 1
ATOM 3557 O O . GLU A 1 477 ? -15.299 -11.701 8.427 1.00 96.31 477 GLU A O 1
ATOM 3562 N N . MET A 1 478 ? -17.379 -12.191 9.118 1.00 97.50 478 MET A N 1
ATOM 3563 C CA . MET A 1 478 ? -17.924 -12.333 7.768 1.00 97.50 478 MET A CA 1
ATOM 3564 C C . MET A 1 478 ? -18.091 -10.992 7.056 1.00 97.50 478 MET A C 1
ATOM 3566 O O . MET A 1 478 ? -17.956 -10.952 5.837 1.00 97.50 478 MET A O 1
ATOM 3570 N N . ASP A 1 479 ? -18.328 -9.899 7.788 1.00 98.44 479 ASP A N 1
ATOM 3571 C CA . ASP A 1 479 ? -18.353 -8.557 7.195 1.00 98.44 479 ASP A CA 1
ATOM 3572 C C . ASP A 1 479 ? -16.955 -8.161 6.688 1.00 98.44 479 ASP A C 1
ATOM 3574 O O . ASP A 1 479 ? -16.828 -7.561 5.622 1.00 98.44 479 ASP A O 1
ATOM 3578 N N . VAL A 1 480 ? -15.897 -8.528 7.429 1.00 98.50 480 VAL A N 1
ATOM 3579 C CA . VAL A 1 480 ? -14.502 -8.294 7.013 1.00 98.50 480 VAL A CA 1
ATOM 3580 C C . VAL A 1 480 ? -14.156 -9.124 5.776 1.00 98.50 480 VAL A C 1
ATOM 3582 O O . VAL A 1 480 ? -13.612 -8.583 4.814 1.00 98.50 480 VAL A O 1
ATOM 3585 N N . VAL A 1 481 ? -14.512 -10.414 5.766 1.00 98.62 481 VAL A N 1
ATOM 3586 C CA . VAL A 1 481 ? -14.326 -11.293 4.597 1.00 98.62 481 VAL A CA 1
ATOM 3587 C C . VAL A 1 481 ? -15.055 -10.743 3.372 1.00 98.62 481 VAL A C 1
ATOM 3589 O O . VAL A 1 481 ? -14.453 -10.614 2.309 1.00 98.62 481 VAL A O 1
ATOM 3592 N N . ASP A 1 482 ? -16.330 -10.376 3.512 1.00 98.50 482 ASP A N 1
ATOM 3593 C CA . ASP A 1 482 ? -17.128 -9.824 2.415 1.00 98.50 482 ASP A CA 1
ATOM 3594 C C . ASP A 1 482 ? -16.546 -8.506 1.889 1.00 98.50 482 ASP A C 1
ATOM 3596 O O . ASP A 1 482 ? -16.512 -8.283 0.677 1.00 98.50 482 ASP A O 1
ATOM 3600 N N . ALA A 1 483 ? -16.040 -7.640 2.769 1.00 98.62 483 ALA A N 1
ATOM 3601 C CA . ALA A 1 483 ? -15.383 -6.415 2.341 1.00 98.62 483 ALA A CA 1
ATOM 3602 C C . ALA A 1 483 ? -14.137 -6.692 1.488 1.00 98.62 483 ALA A C 1
ATOM 3604 O O . ALA A 1 483 ? -13.980 -6.071 0.438 1.00 98.62 483 ALA A O 1
ATOM 3605 N N . ILE A 1 484 ? -13.299 -7.653 1.885 1.00 98.62 484 ILE A N 1
ATOM 3606 C CA . ILE A 1 484 ? -12.088 -8.026 1.138 1.00 98.62 484 ILE A CA 1
ATOM 3607 C C . ILE A 1 484 ? -12.453 -8.662 -0.206 1.00 98.62 484 ILE A C 1
ATOM 3609 O O . ILE A 1 484 ? -11.987 -8.195 -1.243 1.00 98.62 484 ILE A O 1
ATOM 3613 N N . LEU A 1 485 ? -13.338 -9.666 -0.209 1.00 98.38 485 LEU A N 1
ATOM 3614 C CA . LEU A 1 485 ? -13.735 -10.397 -1.421 1.00 98.38 485 LEU A CA 1
ATOM 3615 C C . LEU A 1 485 ? -14.464 -9.531 -2.460 1.00 98.38 485 LEU A C 1
ATOM 3617 O O . LEU A 1 485 ? -14.564 -9.914 -3.623 1.00 98.38 485 LEU A O 1
ATOM 3621 N N . ASN A 1 486 ? -14.980 -8.371 -2.050 1.00 97.88 486 ASN A N 1
ATOM 3622 C CA . ASN A 1 486 ? -15.616 -7.397 -2.936 1.00 97.88 486 ASN A CA 1
ATOM 3623 C C . ASN A 1 486 ? -14.791 -6.108 -3.101 1.00 97.88 486 ASN A C 1
ATOM 3625 O O . ASN A 1 486 ? -15.325 -5.102 -3.570 1.00 97.88 486 ASN A O 1
ATOM 3629 N N . LYS A 1 487 ? -13.510 -6.117 -2.704 1.00 98.19 487 LYS A N 1
ATOM 3630 C CA . LYS A 1 487 ? -12.571 -4.982 -2.802 1.00 98.19 487 LYS A CA 1
ATOM 3631 C C . LYS A 1 487 ? -13.101 -3.677 -2.179 1.00 98.19 487 LYS A C 1
ATOM 3633 O O . LYS A 1 487 ? -12.729 -2.582 -2.598 1.00 98.19 487 LYS A O 1
ATOM 3638 N N . LYS A 1 488 ? -13.952 -3.783 -1.151 1.00 98.50 488 LYS A N 1
ATOM 3639 C CA . LYS A 1 488 ? -14.509 -2.676 -0.349 1.00 98.50 488 LYS A CA 1
ATOM 3640 C C . LYS A 1 488 ? -13.543 -2.271 0.757 1.00 98.50 488 LYS A C 1
ATOM 3642 O O . LYS A 1 488 ? -13.893 -2.264 1.937 1.00 98.50 488 LYS A O 1
ATOM 3647 N N . ILE A 1 489 ? -12.304 -2.004 0.363 1.00 98.56 489 ILE A N 1
ATOM 3648 C CA . ILE A 1 489 ? -11.162 -1.837 1.255 1.00 98.56 489 ILE A CA 1
ATOM 3649 C C . ILE A 1 489 ? -10.228 -0.746 0.729 1.00 98.56 489 ILE A C 1
ATOM 3651 O O . ILE A 1 489 ? -9.997 -0.632 -0.476 1.00 98.56 489 ILE A O 1
ATOM 3655 N N . VAL A 1 490 ? -9.690 0.049 1.651 1.00 98.81 490 VAL A N 1
ATOM 3656 C CA . VAL A 1 490 ? -8.593 0.991 1.425 1.00 98.81 490 VAL A CA 1
ATOM 3657 C C . VAL A 1 490 ? -7.446 0.616 2.353 1.00 98.81 490 VAL A C 1
ATOM 3659 O O . VAL A 1 490 ? -7.610 0.562 3.575 1.00 98.81 490 VAL A O 1
ATOM 3662 N N . ILE A 1 491 ? -6.281 0.365 1.766 1.00 98.69 491 ILE A N 1
ATOM 3663 C CA . ILE A 1 491 ? -5.024 0.206 2.489 1.00 98.69 491 ILE A CA 1
ATOM 3664 C C . ILE A 1 491 ? -4.515 1.594 2.862 1.00 98.69 491 ILE A C 1
ATOM 3666 O O . ILE A 1 491 ? -4.398 2.471 2.005 1.00 98.69 491 ILE A O 1
ATOM 3670 N N . ILE A 1 492 ? -4.182 1.765 4.137 1.00 98.12 492 ILE A N 1
ATOM 3671 C CA . ILE A 1 492 ? -3.601 2.978 4.701 1.00 98.12 492 ILE A CA 1
ATOM 3672 C C . ILE A 1 492 ? -2.183 2.643 5.149 1.00 98.12 492 ILE A C 1
ATOM 3674 O O . ILE A 1 492 ? -1.976 1.871 6.090 1.00 98.12 492 ILE A O 1
ATOM 3678 N N . ASP A 1 493 ? -1.208 3.234 4.473 1.00 96.44 493 ASP A N 1
ATOM 3679 C CA . ASP A 1 493 ? 0.212 3.010 4.711 1.00 96.44 493 ASP A CA 1
ATOM 3680 C C . ASP A 1 493 ? 0.869 4.277 5.272 1.00 96.44 493 ASP A C 1
ATOM 3682 O O . ASP A 1 493 ? 1.158 5.209 4.515 1.00 96.44 493 ASP A O 1
ATOM 3686 N N . PRO A 1 494 ? 1.150 4.333 6.586 1.00 93.94 494 PRO A N 1
ATOM 3687 C CA . PRO A 1 494 ? 1.797 5.490 7.193 1.00 93.94 494 PRO A CA 1
ATOM 3688 C C . PRO A 1 494 ? 3.283 5.630 6.819 1.00 93.94 494 PRO A C 1
ATOM 3690 O O . PRO A 1 494 ? 3.834 6.723 6.928 1.00 93.94 494 PRO A O 1
ATOM 3693 N N . PHE A 1 495 ? 3.957 4.571 6.356 1.00 92.19 495 PHE A N 1
ATOM 3694 C CA . PHE A 1 495 ? 5.386 4.619 6.019 1.00 92.19 495 PHE A CA 1
ATOM 3695 C C . PHE A 1 495 ? 5.636 5.314 4.691 1.00 92.19 495 PHE A C 1
ATOM 3697 O O . PHE A 1 495 ? 6.589 6.084 4.545 1.00 92.19 495 PHE A O 1
ATOM 3704 N N . ASN A 1 496 ? 4.764 5.044 3.724 1.00 93.44 496 ASN A N 1
ATOM 3705 C CA . ASN A 1 496 ? 4.756 5.748 2.457 1.00 93.44 496 ASN A CA 1
ATOM 3706 C C . ASN A 1 496 ? 3.718 6.856 2.415 1.00 93.44 496 ASN A C 1
ATOM 3708 O O . ASN A 1 496 ? 3.540 7.388 1.334 1.00 93.44 496 ASN A O 1
ATOM 3712 N N . ASN A 1 497 ? 3.047 7.209 3.516 1.00 95.06 497 ASN A N 1
ATOM 3713 C CA . ASN A 1 497 ? 1.899 8.126 3.550 1.00 95.06 497 ASN A CA 1
ATOM 3714 C C . ASN A 1 497 ? 0.959 7.930 2.342 1.00 95.06 497 ASN A C 1
ATOM 3716 O O . ASN A 1 497 ? 0.798 8.829 1.513 1.00 95.06 497 ASN A O 1
ATOM 3720 N N . MET A 1 498 ? 0.472 6.700 2.170 1.00 96.88 498 MET A N 1
ATOM 3721 C CA . MET A 1 498 ? -0.232 6.238 0.976 1.00 96.88 498 MET A CA 1
ATOM 3722 C C . MET A 1 498 ? -1.631 5.717 1.308 1.00 96.88 498 MET A C 1
ATOM 3724 O O . MET A 1 498 ? -1.816 4.985 2.281 1.00 96.88 498 MET A O 1
ATOM 3728 N N . LEU A 1 499 ? -2.579 6.038 0.429 1.00 98.50 499 LEU A N 1
ATOM 3729 C CA . LEU A 1 499 ? -3.872 5.379 0.302 1.00 98.50 499 LEU A CA 1
ATOM 3730 C C . LEU A 1 499 ? -3.887 4.539 -0.975 1.00 98.50 499 LEU A C 1
ATOM 3732 O O . LEU A 1 499 ? -3.515 5.027 -2.045 1.00 98.50 499 LEU A O 1
ATOM 3736 N N . TYR A 1 500 ? -4.338 3.294 -0.863 1.00 98.69 500 TYR A N 1
ATOM 3737 C CA . TYR A 1 500 ? -4.469 2.383 -1.995 1.00 98.69 500 TYR A CA 1
ATOM 3738 C C . TYR A 1 500 ? -5.811 1.647 -1.966 1.00 98.69 500 TYR A C 1
ATOM 3740 O O . TYR A 1 500 ? -6.177 1.062 -0.948 1.00 98.69 500 TYR A O 1
ATOM 3748 N N . GLY A 1 501 ? -6.544 1.648 -3.079 1.00 98.56 501 GLY A N 1
ATOM 3749 C CA . GLY A 1 501 ? -7.802 0.906 -3.201 1.00 98.56 501 GLY A CA 1
ATOM 3750 C C . GLY A 1 501 ? -8.574 1.225 -4.479 1.00 98.56 501 GLY A C 1
ATOM 3751 O O . GLY A 1 501 ? -8.070 1.902 -5.371 1.00 98.56 501 GLY A O 1
ATOM 3752 N N . GLN A 1 502 ? -9.817 0.756 -4.597 1.00 98.50 502 GLN A N 1
ATOM 3753 C CA . GLN A 1 502 ? -10.674 1.199 -5.704 1.00 98.50 502 GLN A CA 1
ATOM 3754 C C . GLN A 1 502 ? -11.114 2.649 -5.483 1.00 98.50 502 GLN A C 1
ATOM 3756 O O . GLN A 1 502 ? -11.384 3.045 -4.347 1.00 98.50 502 GLN A O 1
ATOM 3761 N N . GLN A 1 503 ? -11.228 3.422 -6.566 1.00 98.06 503 GLN A N 1
ATOM 3762 C CA . GLN A 1 503 ? -11.471 4.865 -6.496 1.00 98.06 503 GLN A CA 1
ATOM 3763 C C . GLN A 1 503 ? -12.685 5.231 -5.632 1.00 98.06 503 GLN A C 1
ATOM 3765 O O . GLN A 1 503 ? -12.556 6.075 -4.755 1.00 98.06 503 GLN A O 1
ATOM 3770 N N . VAL A 1 504 ? -13.827 4.552 -5.800 1.00 98.25 504 VAL A N 1
ATOM 3771 C CA . VAL A 1 504 ? -15.042 4.824 -5.007 1.00 98.25 504 VAL A CA 1
ATOM 3772 C C . VAL A 1 504 ? -14.817 4.739 -3.490 1.00 98.25 504 VAL A C 1
ATOM 3774 O O . VAL A 1 504 ? -15.391 5.521 -2.736 1.00 98.25 504 VAL A O 1
ATOM 3777 N N . TRP A 1 505 ? -13.962 3.824 -3.029 1.00 98.69 505 TRP A N 1
ATOM 3778 C CA . TRP A 1 505 ? -13.683 3.627 -1.605 1.00 98.69 505 TRP A CA 1
ATOM 3779 C C . TRP A 1 505 ? -12.599 4.575 -1.094 1.00 98.69 505 TRP A C 1
ATOM 3781 O O . TRP A 1 505 ? -12.694 5.060 0.031 1.00 98.69 505 TRP A O 1
ATOM 3791 N N . VAL A 1 506 ? -11.604 4.886 -1.929 1.00 98.69 506 VAL A N 1
ATOM 3792 C CA . VAL A 1 506 ? -10.590 5.908 -1.634 1.00 98.69 506 VAL A CA 1
ATOM 3793 C C . VAL A 1 506 ? -11.241 7.286 -1.501 1.00 98.69 506 VAL A C 1
ATOM 3795 O O . VAL A 1 506 ? -11.017 7.972 -0.505 1.00 98.69 506 VAL A O 1
ATOM 3798 N N . ASP A 1 507 ? -12.112 7.656 -2.441 1.00 98.06 507 ASP A N 1
ATOM 3799 C CA . ASP A 1 507 ? -12.871 8.908 -2.395 1.00 98.06 507 ASP A CA 1
ATOM 3800 C C . ASP A 1 507 ? -13.739 8.965 -1.130 1.00 98.06 507 ASP A C 1
ATOM 3802 O O . ASP A 1 507 ? -13.750 9.975 -0.427 1.00 98.06 507 ASP A O 1
ATOM 3806 N N . ARG A 1 508 ? -14.402 7.853 -0.778 1.00 98.00 508 ARG A N 1
ATOM 3807 C CA . ARG A 1 508 ? -15.209 7.762 0.445 1.00 98.00 508 ARG A CA 1
ATOM 3808 C C . ARG A 1 508 ? -14.374 7.886 1.722 1.00 98.00 508 ARG A C 1
ATOM 3810 O O . ARG A 1 508 ? -14.823 8.517 2.676 1.00 98.00 508 ARG A O 1
ATOM 3817 N N . TYR A 1 509 ? -13.173 7.310 1.764 1.00 98.62 509 TYR A N 1
ATOM 3818 C CA . TYR A 1 509 ? -12.252 7.484 2.891 1.00 98.62 509 TYR A CA 1
ATOM 3819 C C . TYR A 1 509 ? -11.889 8.964 3.086 1.00 98.62 509 TYR A C 1
ATOM 3821 O O . TYR A 1 509 ? -11.970 9.478 4.203 1.00 98.62 509 TYR A O 1
ATOM 3829 N N . ILE A 1 510 ? -11.525 9.650 1.997 1.00 98.19 510 ILE A N 1
ATOM 3830 C CA . ILE A 1 510 ? -11.151 11.070 2.017 1.00 98.19 510 ILE A CA 1
ATOM 3831 C C . ILE A 1 510 ? -12.344 11.930 2.444 1.00 98.19 510 ILE A C 1
ATOM 3833 O O . ILE A 1 510 ? -12.204 12.778 3.319 1.00 98.19 510 ILE A O 1
ATOM 3837 N N . GLU A 1 511 ? -13.534 11.663 1.909 1.00 97.44 511 GLU A N 1
ATOM 3838 C CA . GLU A 1 511 ? -14.761 12.363 2.296 1.00 97.44 511 GLU A CA 1
ATOM 3839 C C . GLU A 1 511 ? -15.049 12.224 3.802 1.00 97.44 511 GLU A C 1
ATOM 3841 O O . GLU A 1 511 ? -15.332 13.210 4.482 1.00 97.44 511 GLU A O 1
ATOM 3846 N N . ILE A 1 512 ? -14.936 11.008 4.347 1.00 98.00 512 ILE A N 1
ATOM 3847 C CA . ILE A 1 512 ? -15.127 10.744 5.779 1.00 98.00 512 ILE A CA 1
ATOM 3848 C C . ILE A 1 512 ? -14.064 11.466 6.620 1.00 98.00 512 ILE A C 1
ATOM 3850 O O . ILE A 1 512 ? -14.377 11.958 7.706 1.00 98.00 512 ILE A O 1
ATOM 3854 N N . ARG A 1 513 ? -12.822 11.562 6.130 1.00 97.88 513 ARG A N 1
ATOM 3855 C CA . ARG A 1 513 ? -11.754 12.340 6.773 1.00 97.88 513 ARG A CA 1
ATOM 3856 C C . ARG A 1 513 ? -12.097 13.825 6.850 1.00 97.88 513 ARG A C 1
ATOM 3858 O O . ARG A 1 513 ? -12.086 14.378 7.948 1.00 97.88 513 ARG A O 1
ATOM 3865 N N . ASP A 1 514 ? -12.495 14.432 5.738 1.00 97.56 514 ASP A N 1
ATOM 3866 C CA . ASP A 1 514 ? -12.862 15.853 5.680 1.00 97.56 514 ASP A CA 1
ATOM 3867 C C . ASP A 1 514 ? -14.088 16.159 6.568 1.00 97.56 514 ASP A C 1
ATOM 3869 O O . ASP A 1 514 ? -14.164 17.193 7.249 1.00 97.56 514 ASP A O 1
ATOM 3873 N N . GLN A 1 515 ? -15.052 15.231 6.610 1.00 96.94 515 GLN A N 1
ATOM 3874 C CA . GLN A 1 515 ? -16.199 15.294 7.519 1.00 96.94 515 GLN A CA 1
ATOM 3875 C C . GLN A 1 515 ? -15.761 15.230 8.984 1.00 96.94 515 GLN A C 1
ATOM 3877 O O . GLN A 1 515 ? -16.251 16.019 9.795 1.00 96.94 515 GLN A O 1
ATOM 3882 N N . ALA A 1 516 ? -14.847 14.319 9.334 1.00 97.12 516 ALA A N 1
ATOM 3883 C CA . ALA A 1 516 ? -14.326 14.181 10.691 1.00 97.12 516 ALA A CA 1
ATOM 3884 C C . ALA A 1 516 ? -13.637 15.466 11.161 1.00 97.12 516 ALA A C 1
ATOM 3886 O O . ALA A 1 516 ? -13.945 15.960 12.245 1.00 97.12 516 ALA A O 1
ATOM 3887 N N . GLU A 1 517 ? -12.766 16.037 10.329 1.00 97.75 517 GLU A N 1
ATOM 3888 C CA . GLU A 1 517 ? -12.069 17.297 10.604 1.00 97.75 517 GLU A CA 1
ATOM 3889 C C . GLU A 1 517 ? -13.055 18.437 10.888 1.00 97.75 517 GLU A C 1
ATOM 3891 O O . GLU A 1 517 ? -12.991 19.088 11.937 1.00 97.75 517 GLU A O 1
ATOM 3896 N N . SER A 1 518 ? -14.036 18.615 10.000 1.00 97.81 518 SER A N 1
ATOM 3897 C CA . SER A 1 518 ? -15.065 19.653 10.133 1.00 97.81 518 SER A CA 1
ATOM 3898 C C . SER A 1 518 ? -15.929 19.457 11.386 1.00 97.81 518 SER A C 1
ATOM 3900 O O . SER A 1 518 ? -16.260 20.412 12.097 1.00 97.81 518 SER A O 1
ATOM 3902 N N . ALA A 1 519 ? -16.302 18.209 11.682 1.00 96.81 519 ALA A N 1
ATOM 3903 C CA . ALA A 1 519 ? -17.144 17.873 12.823 1.00 96.81 519 ALA A CA 1
ATOM 3904 C C . ALA A 1 519 ? -16.405 18.059 14.161 1.00 96.81 519 ALA A C 1
ATOM 3906 O O . ALA A 1 519 ? -17.014 18.505 15.141 1.00 96.81 519 ALA A O 1
ATOM 3907 N N . ILE A 1 520 ? -15.097 17.781 14.208 1.00 97.50 520 ILE A N 1
ATOM 3908 C CA . ILE A 1 520 ? -14.240 18.049 15.371 1.00 97.50 520 ILE A CA 1
ATOM 3909 C C . ILE A 1 520 ? -14.187 19.554 15.660 1.00 97.50 520 ILE A C 1
ATOM 3911 O O . ILE A 1 520 ? -14.428 19.955 16.801 1.00 97.50 520 ILE A O 1
ATOM 3915 N N . GLU A 1 521 ? -13.947 20.398 14.651 1.00 97.31 521 GLU A N 1
ATOM 3916 C CA . GLU A 1 521 ? -13.883 21.860 14.825 1.00 97.31 521 GLU A CA 1
ATOM 3917 C C . GLU A 1 521 ? -15.216 22.434 15.346 1.00 97.31 521 GLU A C 1
ATOM 3919 O O . GLU A 1 521 ? -15.260 23.233 16.296 1.00 97.31 521 GLU A O 1
ATOM 3924 N N . ALA A 1 522 ? -16.336 21.980 14.775 1.00 96.62 522 ALA A N 1
ATOM 3925 C CA . ALA A 1 522 ? -17.667 22.373 15.228 1.00 96.62 522 ALA A CA 1
ATOM 3926 C C . ALA A 1 522 ? -17.931 21.944 16.684 1.00 96.62 522 ALA A C 1
ATOM 3928 O O . ALA A 1 522 ? -18.462 22.722 17.485 1.00 96.62 522 ALA A O 1
ATOM 3929 N N . SER A 1 523 ? -17.517 20.729 17.050 1.00 96.00 523 SER A N 1
ATOM 3930 C CA . SER A 1 523 ? -17.704 20.173 18.395 1.00 96.00 523 SER A CA 1
ATOM 3931 C C . SER A 1 523 ? -16.856 20.881 19.443 1.00 96.00 523 SER A C 1
ATOM 3933 O O . SER A 1 523 ? -17.361 21.184 20.523 1.00 96.00 523 SER A O 1
ATOM 3935 N N . GLN A 1 524 ? -15.606 21.226 19.115 1.00 97.31 524 GLN A N 1
ATOM 3936 C CA . GLN A 1 524 ? -14.746 22.068 19.954 1.00 97.31 524 GLN A CA 1
ATOM 3937 C C . GLN A 1 524 ? -15.436 23.393 20.291 1.00 97.31 524 GLN A C 1
ATOM 3939 O O . GLN A 1 524 ? -15.488 23.795 21.455 1.00 97.31 524 GLN A O 1
ATOM 3944 N N . THR A 1 525 ? -16.024 24.045 19.285 1.00 96.88 525 THR A N 1
ATOM 3945 C CA . THR A 1 525 ? -16.745 25.312 19.463 1.00 96.88 525 THR A CA 1
ATOM 3946 C C . THR A 1 525 ? -17.973 25.147 20.363 1.00 96.88 525 THR A C 1
ATOM 3948 O O . THR A 1 525 ? -18.164 25.932 21.298 1.00 96.88 525 THR A O 1
ATOM 3951 N N . LEU A 1 526 ? -18.795 24.121 20.116 1.00 95.50 526 LEU A N 1
ATOM 3952 C CA . LEU A 1 526 ? -19.992 23.838 20.913 1.00 95.50 526 LEU A CA 1
ATOM 3953 C C . LEU A 1 526 ? -19.635 23.560 22.376 1.00 95.50 526 LEU A C 1
ATOM 3955 O O . LEU A 1 526 ? -20.154 24.230 23.270 1.00 95.50 526 LEU A O 1
ATOM 3959 N N . ILE A 1 527 ? -18.729 22.614 22.621 1.00 93.62 527 ILE A N 1
ATOM 3960 C CA . ILE A 1 527 ? -18.336 22.196 23.971 1.00 93.62 527 ILE A CA 1
ATOM 3961 C C . ILE A 1 527 ? -17.718 23.372 24.729 1.00 93.62 527 ILE A C 1
ATOM 3963 O O . ILE A 1 527 ? -18.079 23.612 25.881 1.00 93.62 527 ILE A O 1
ATOM 3967 N N . GLN A 1 528 ? -16.866 24.176 24.084 1.00 96.38 528 GLN A N 1
ATOM 3968 C CA . GLN A 1 528 ? -16.307 25.367 24.721 1.00 96.38 528 GLN A CA 1
ATOM 3969 C C . GLN A 1 528 ? -17.392 26.391 25.092 1.00 96.38 528 GLN A C 1
ATOM 3971 O O . GLN A 1 528 ? -17.349 26.948 26.188 1.00 96.38 528 GLN A O 1
ATOM 3976 N N . SER A 1 529 ? -18.402 26.594 24.241 1.00 96.94 529 SER A N 1
ATOM 3977 C CA . SER A 1 529 ? -19.511 27.508 24.548 1.00 96.94 529 SER A CA 1
ATOM 3978 C C . SER A 1 529 ? -20.351 27.054 25.750 1.00 96.94 529 SER A C 1
ATOM 3980 O O . SER A 1 529 ? -20.760 27.883 26.565 1.00 96.94 529 SER A O 1
ATOM 3982 N N . LEU A 1 530 ? -20.563 25.742 25.903 1.00 95.06 530 LEU A N 1
ATOM 3983 C CA . LEU A 1 530 ? -21.286 25.158 27.034 1.00 95.06 530 LEU A CA 1
ATOM 3984 C C . LEU A 1 530 ? -20.479 25.281 28.332 1.00 95.06 530 LEU A C 1
ATOM 3986 O O . LEU A 1 530 ? -21.028 25.668 29.364 1.00 95.06 530 LEU A O 1
ATOM 3990 N N . LYS A 1 531 ? -19.160 25.064 28.268 1.00 93.94 531 LYS A N 1
ATOM 3991 C CA . LYS A 1 531 ? -18.252 25.315 29.401 1.00 93.94 531 LYS A CA 1
ATOM 3992 C C . LYS A 1 531 ? -18.299 26.768 29.851 1.00 93.94 531 LYS A C 1
ATOM 3994 O O . LYS A 1 531 ? -18.394 27.039 31.046 1.00 93.94 531 LYS A O 1
ATOM 3999 N N . ASP A 1 532 ? -18.268 27.703 28.904 1.00 95.75 532 ASP A N 1
ATOM 400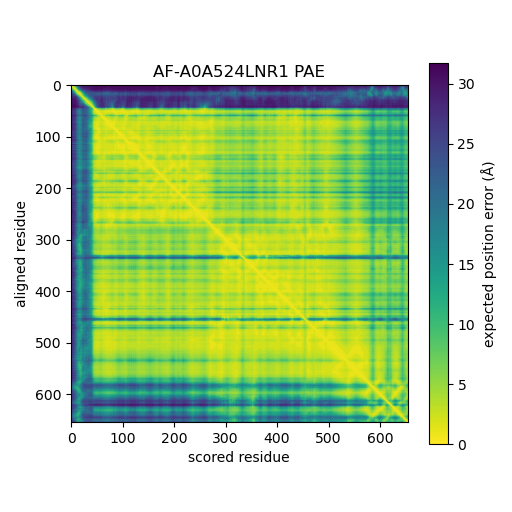0 C CA . ASP A 1 532 ? -18.340 29.137 29.196 1.00 95.75 532 ASP A CA 1
ATOM 4001 C C . ASP A 1 532 ? -19.696 29.532 29.814 1.00 95.75 532 ASP A C 1
ATOM 4003 O O . ASP A 1 532 ? -19.769 30.481 30.600 1.00 95.75 532 ASP A O 1
ATOM 4007 N N . ALA A 1 533 ? -20.760 28.782 29.507 1.00 95.50 533 ALA A N 1
ATOM 4008 C CA . ALA A 1 533 ? -22.078 28.913 30.127 1.00 95.50 533 ALA A CA 1
ATOM 4009 C C . ALA A 1 533 ? -22.184 28.248 31.517 1.00 95.50 533 ALA A C 1
ATOM 4011 O O . ALA A 1 533 ? -23.171 28.470 32.221 1.00 95.50 533 ALA A O 1
ATOM 4012 N N . GLY A 1 534 ? -21.165 27.498 31.948 1.00 92.81 534 GLY A N 1
ATOM 4013 C CA . GLY A 1 534 ? -21.135 26.795 33.232 1.00 92.81 534 GLY A CA 1
ATOM 4014 C C . GLY A 1 534 ? -21.843 25.439 33.230 1.00 92.81 534 GLY A C 1
ATOM 4015 O O . GLY A 1 534 ? -22.190 24.954 34.306 1.00 92.81 534 GLY A O 1
ATOM 4016 N N . GLU A 1 535 ? -22.068 24.852 32.052 1.00 91.62 535 GLU A N 1
ATOM 4017 C CA . GLU A 1 535 ? -22.643 23.514 31.901 1.00 91.62 535 GLU A CA 1
ATOM 4018 C C . GLU A 1 535 ? -21.596 22.417 32.149 1.00 91.62 535 GLU A C 1
ATOM 4020 O O . GLU A 1 535 ? -20.402 22.578 31.879 1.00 91.62 535 GLU A O 1
ATOM 4025 N N . ASP A 1 536 ? -22.063 21.269 32.633 1.00 89.19 536 ASP A N 1
ATOM 4026 C CA . ASP A 1 536 ? -21.241 20.086 32.882 1.00 89.19 536 ASP A CA 1
ATOM 4027 C C . ASP A 1 536 ? -21.072 19.265 31.594 1.00 89.19 536 ASP A C 1
ATOM 4029 O O . ASP A 1 536 ? -21.996 18.579 31.158 1.00 89.19 536 ASP A O 1
ATOM 4033 N N . VAL A 1 537 ? -19.891 19.331 30.976 1.00 91.50 537 VAL A N 1
ATOM 4034 C CA . VAL A 1 537 ? -19.624 18.695 29.667 1.00 91.50 537 VAL A CA 1
ATOM 4035 C C . VAL A 1 537 ? -18.316 17.909 29.627 1.00 91.50 537 VAL A C 1
ATOM 4037 O O . VAL A 1 537 ? -17.750 17.669 28.565 1.00 91.50 537 VAL A O 1
ATOM 4040 N N . ARG A 1 538 ? -17.794 17.493 30.780 1.00 90.25 538 ARG A N 1
ATOM 4041 C CA . ARG A 1 538 ? -16.476 16.855 30.826 1.00 90.25 538 ARG A CA 1
ATOM 4042 C C . ARG A 1 538 ? -16.440 15.495 30.141 1.00 90.25 538 ARG A C 1
ATOM 4044 O O . ARG A 1 538 ? -15.414 15.142 29.572 1.00 90.25 538 ARG A O 1
ATOM 4051 N N . LEU A 1 539 ? -17.544 14.742 30.145 1.00 85.69 539 LEU A N 1
ATOM 4052 C CA . LEU A 1 539 ? -17.619 13.512 29.352 1.00 85.69 539 LEU A CA 1
ATOM 4053 C C . LEU A 1 539 ? -17.576 13.818 27.845 1.00 85.69 539 LEU A C 1
ATOM 4055 O O . LEU A 1 539 ? -16.919 13.094 27.101 1.00 85.69 539 LEU A O 1
ATOM 4059 N N . SER A 1 540 ? -18.193 14.920 27.402 1.00 89.31 540 SER A N 1
ATOM 4060 C CA . SER A 1 540 ? -18.072 15.394 26.018 1.00 89.31 540 SER A CA 1
ATOM 4061 C C . SER A 1 540 ? -16.634 15.745 25.645 1.00 89.31 540 SER A C 1
ATOM 4063 O O . SER A 1 540 ? -16.204 15.408 24.548 1.00 89.31 540 SER A O 1
ATOM 4065 N N . GLU A 1 541 ? -15.881 16.387 26.546 1.00 93.19 541 GLU A N 1
ATOM 4066 C CA . GLU A 1 541 ? -14.455 16.673 26.326 1.00 93.19 541 GLU A CA 1
ATOM 4067 C C . GLU A 1 541 ? -13.653 15.383 26.117 1.00 93.19 541 GLU A C 1
ATOM 4069 O O . GLU A 1 541 ? -12.886 15.292 25.167 1.00 93.19 541 GLU A O 1
ATOM 4074 N N . PHE A 1 542 ? -13.893 14.357 26.940 1.00 87.81 542 PHE A N 1
ATOM 4075 C CA . PHE A 1 542 ? -13.247 13.051 26.791 1.00 87.81 542 PHE A CA 1
ATOM 4076 C C . PHE A 1 542 ? -13.536 12.399 25.426 1.00 87.81 542 PHE A C 1
ATOM 4078 O O . PHE A 1 542 ? -12.617 11.896 24.783 1.00 87.81 542 PHE A O 1
ATOM 4085 N N . TYR A 1 543 ? -14.787 12.427 24.953 1.00 88.56 543 TYR A N 1
ATOM 4086 C CA . TYR A 1 543 ? -15.124 11.917 23.618 1.00 88.56 543 TYR A CA 1
ATOM 4087 C C . TYR A 1 543 ? -14.495 12.743 22.492 1.00 88.56 543 TYR A C 1
ATOM 4089 O O . TYR A 1 543 ? -14.075 12.183 21.483 1.00 88.56 543 TYR A O 1
ATOM 4097 N N . LEU A 1 544 ? -14.419 14.064 22.651 1.00 93.12 544 LEU A N 1
ATOM 4098 C CA . LEU A 1 544 ? -13.781 14.938 21.673 1.00 93.12 544 LEU A CA 1
ATOM 4099 C C . LEU A 1 544 ? -12.267 14.683 21.583 1.00 93.12 544 LEU A C 1
ATOM 4101 O O . LEU A 1 544 ? -11.735 14.609 20.476 1.00 93.12 544 LEU A O 1
ATOM 4105 N N . ASP A 1 545 ? -11.593 14.482 22.717 1.00 92.44 545 ASP A N 1
ATOM 4106 C CA . ASP A 1 545 ? -10.178 14.097 22.753 1.00 92.44 545 ASP A CA 1
ATOM 4107 C C . ASP A 1 545 ? -9.959 12.753 22.034 1.00 92.44 545 ASP A C 1
ATOM 4109 O O . ASP A 1 545 ? -9.044 12.621 21.219 1.00 92.44 545 ASP A O 1
ATOM 4113 N N . GLU A 1 546 ? -10.838 11.770 22.258 1.00 87.56 546 GLU A N 1
ATOM 4114 C CA . GLU A 1 546 ? -10.790 10.481 21.555 1.00 87.56 546 GLU A CA 1
ATOM 4115 C C . GLU A 1 546 ? -11.080 10.605 20.051 1.00 87.56 546 GLU A C 1
ATOM 4117 O O . GLU A 1 546 ? -10.507 9.857 19.252 1.00 87.56 546 GLU A O 1
ATOM 4122 N N . ALA A 1 547 ? -11.918 11.560 19.635 1.00 93.12 547 ALA A N 1
ATOM 4123 C CA . ALA A 1 547 ? -12.147 11.844 18.223 1.00 93.12 547 ALA A CA 1
ATOM 4124 C C . ALA A 1 547 ? -10.880 12.365 17.537 1.00 93.12 547 ALA A C 1
ATOM 4126 O O . ALA A 1 547 ? -10.481 11.833 16.502 1.00 93.12 547 ALA A O 1
ATOM 4127 N N . MET A 1 548 ? -10.222 13.357 18.144 1.00 96.06 548 MET A N 1
ATOM 4128 C CA . MET A 1 548 ? -8.955 13.909 17.650 1.00 96.06 548 MET A CA 1
ATOM 4129 C C . MET A 1 548 ? -7.878 12.823 17.577 1.00 96.06 548 MET A C 1
ATOM 4131 O O . MET A 1 548 ? -7.236 12.642 16.549 1.00 96.06 548 MET A O 1
ATOM 4135 N N . ASN A 1 549 ? -7.762 12.024 18.637 1.00 91.81 549 ASN A N 1
ATOM 4136 C CA . ASN A 1 549 ? -6.820 10.916 18.716 1.00 91.81 549 ASN A CA 1
ATOM 4137 C C . ASN A 1 549 ? -7.073 9.848 17.635 1.00 91.81 549 ASN A C 1
ATOM 4139 O O . ASN A 1 549 ? -6.136 9.296 17.067 1.00 91.81 549 ASN A O 1
ATOM 4143 N N . SER A 1 550 ? -8.341 9.545 17.338 1.00 92.31 550 SER A N 1
ATOM 4144 C CA . SER A 1 550 ? -8.712 8.590 16.285 1.00 92.31 550 SER A CA 1
ATOM 4145 C C . SER A 1 550 ? -8.357 9.111 14.891 1.00 92.31 550 SER A C 1
ATOM 4147 O O . SER A 1 550 ? -7.877 8.339 14.061 1.00 92.31 550 SER A O 1
ATOM 4149 N N . LEU A 1 551 ? -8.547 10.412 14.646 1.00 94.94 551 LEU A N 1
ATOM 4150 C CA . LEU A 1 551 ? -8.168 11.053 13.389 1.00 94.94 551 LEU A CA 1
ATOM 4151 C C . LEU A 1 551 ? -6.644 11.048 13.196 1.00 94.94 551 LEU A C 1
ATOM 4153 O O . LEU A 1 551 ? -6.178 10.621 12.142 1.00 94.94 551 LEU A O 1
ATOM 4157 N N . ASP A 1 552 ? -5.877 11.401 14.234 1.00 93.44 552 ASP A N 1
ATOM 4158 C CA . ASP A 1 552 ? -4.405 11.337 14.232 1.00 93.44 552 ASP A CA 1
ATOM 4159 C C . ASP A 1 552 ? -3.888 9.915 13.939 1.00 93.44 552 ASP A C 1
ATOM 4161 O O . ASP A 1 552 ? -2.822 9.726 13.358 1.00 93.44 552 ASP A O 1
ATOM 4165 N N . LYS A 1 553 ? -4.670 8.895 14.310 1.00 91.75 553 LYS A N 1
ATOM 4166 C CA . LYS A 1 553 ? -4.392 7.472 14.060 1.00 91.75 553 LYS A CA 1
ATOM 4167 C C . LYS A 1 553 ? -4.957 6.964 12.735 1.00 91.75 553 LYS A C 1
ATOM 4169 O O . LYS A 1 553 ? -5.045 5.751 12.546 1.00 91.75 553 LYS A O 1
ATOM 4174 N N . LEU A 1 554 ? -5.331 7.857 11.821 1.00 94.69 554 LEU A N 1
ATOM 4175 C CA . LEU A 1 554 ? -5.846 7.514 10.494 1.00 94.69 554 LEU A CA 1
ATOM 4176 C C . LEU A 1 554 ? -7.124 6.650 10.557 1.00 94.69 554 LEU A C 1
ATOM 4178 O O . LEU A 1 554 ? -7.347 5.772 9.724 1.00 94.69 554 LEU A O 1
ATOM 4182 N N . ASN A 1 555 ? -7.973 6.875 11.567 1.00 95.81 555 ASN A N 1
ATOM 4183 C CA . ASN A 1 555 ? -9.322 6.314 11.641 1.00 95.81 555 ASN A CA 1
ATOM 4184 C C . ASN A 1 555 ? -10.380 7.435 11.719 1.00 95.81 555 ASN A C 1
ATOM 4186 O O . ASN A 1 555 ? -10.971 7.676 12.782 1.00 95.81 555 ASN A O 1
ATOM 4190 N N . PRO A 1 556 ? -10.658 8.121 10.593 1.00 96.81 556 PRO A N 1
ATOM 4191 C CA . PRO A 1 556 ? -11.653 9.189 10.569 1.00 96.81 556 PRO A CA 1
ATOM 4192 C C . PRO A 1 556 ? -13.094 8.693 10.805 1.00 96.81 556 PRO A C 1
ATOM 4194 O O . PRO A 1 556 ? -13.939 9.443 11.291 1.00 96.81 556 PRO A O 1
ATOM 4197 N N . GLY A 1 557 ? -13.379 7.411 10.559 1.00 94.25 557 GLY A N 1
ATOM 4198 C CA . GLY A 1 557 ? -14.696 6.810 10.793 1.00 94.25 557 GLY A CA 1
ATOM 4199 C C . GLY A 1 557 ? -15.001 6.707 12.284 1.00 94.25 557 GLY A C 1
ATOM 4200 O O . GLY A 1 557 ? -16.068 7.124 12.742 1.00 94.25 557 GLY A O 1
ATOM 4201 N N . ARG A 1 558 ? -14.027 6.239 13.073 1.00 92.25 558 ARG A N 1
ATOM 4202 C CA . ARG A 1 558 ? -14.099 6.285 14.538 1.00 92.25 558 ARG A CA 1
ATOM 4203 C C . ARG A 1 558 ? -14.122 7.720 15.053 1.00 92.25 558 ARG A C 1
ATOM 4205 O O . ARG A 1 558 ? -14.893 7.999 15.968 1.00 92.25 558 ARG A O 1
ATOM 4212 N N . ALA A 1 559 ? -13.352 8.633 14.457 1.00 94.75 559 ALA A N 1
ATOM 4213 C CA . ALA A 1 559 ? -13.369 10.044 14.843 1.00 94.75 559 ALA A CA 1
ATOM 4214 C C . ALA A 1 559 ? -14.778 10.658 14.730 1.00 94.75 559 ALA A C 1
ATOM 4216 O O . ALA A 1 559 ? -15.256 11.268 15.688 1.00 94.75 559 ALA A O 1
ATOM 4217 N N . LEU A 1 560 ? -15.492 10.412 13.624 1.00 93.94 560 LEU A N 1
ATOM 4218 C CA . LEU A 1 560 ? -16.887 10.841 13.463 1.00 93.94 560 LEU A CA 1
ATOM 4219 C C . LEU A 1 560 ? -17.817 10.242 14.520 1.00 93.94 560 LEU A C 1
ATOM 4221 O O . LEU A 1 560 ? -18.597 10.974 15.131 1.00 93.94 560 LEU A O 1
ATOM 4225 N N . LYS A 1 561 ? -17.716 8.932 14.785 1.00 90.06 561 LYS A N 1
ATOM 4226 C CA . LYS A 1 561 ? -18.511 8.271 15.836 1.00 90.06 561 LYS A CA 1
ATOM 4227 C C . LYS A 1 561 ? -18.259 8.918 17.203 1.00 90.06 561 LYS A C 1
ATOM 4229 O O . LYS A 1 561 ? -19.199 9.146 17.959 1.00 90.06 561 LYS A O 1
ATOM 4234 N N . MET A 1 562 ? -17.008 9.255 17.518 1.00 89.25 562 MET A N 1
ATOM 4235 C CA . MET A 1 562 ? -16.642 9.913 18.777 1.00 89.25 562 MET A CA 1
ATOM 4236 C C . MET A 1 562 ? -17.181 11.343 18.873 1.00 89.25 562 MET A C 1
ATOM 4238 O O . MET A 1 562 ? -17.739 11.706 19.909 1.00 89.25 562 MET A O 1
ATOM 4242 N N . VAL A 1 563 ? -17.119 12.123 17.789 1.00 92.12 563 VAL A N 1
ATOM 4243 C CA . VAL A 1 563 ? -17.754 13.451 17.713 1.00 92.12 563 VAL A CA 1
ATOM 4244 C C . VAL A 1 563 ? -19.264 13.373 17.956 1.00 92.12 563 VAL A C 1
ATOM 4246 O O . VAL A 1 563 ? -19.819 14.182 18.708 1.00 92.12 563 VAL A O 1
ATOM 4249 N N . GLN A 1 564 ? -19.939 12.387 17.362 1.00 88.94 564 GLN A N 1
ATOM 4250 C CA . GLN A 1 564 ? -21.374 12.186 17.566 1.00 88.94 564 GLN A CA 1
ATOM 4251 C C . GLN A 1 564 ? -21.702 11.944 19.044 1.00 88.94 564 GLN A C 1
ATOM 4253 O O . GLN A 1 564 ? -22.634 12.552 19.565 1.00 88.94 564 GLN A O 1
ATOM 4258 N N . ASN A 1 565 ? -20.905 11.144 19.762 1.00 86.50 565 ASN A N 1
ATOM 4259 C CA . ASN A 1 565 ? -21.107 10.975 21.207 1.00 86.50 565 ASN A CA 1
ATOM 4260 C C . ASN A 1 565 ? -20.830 12.258 21.977 1.00 86.50 565 ASN A C 1
ATOM 4262 O O . ASN A 1 565 ? -21.637 12.628 22.828 1.00 86.50 565 ASN A O 1
ATOM 4266 N N . ALA A 1 566 ? -19.729 12.947 21.658 1.00 87.88 566 ALA A N 1
ATOM 4267 C CA . ALA A 1 566 ? -19.318 14.178 22.328 1.00 87.88 566 ALA A CA 1
ATOM 4268 C C . ALA A 1 566 ? -20.427 15.241 22.309 1.00 87.88 566 ALA A C 1
ATOM 4270 O O . ALA A 1 566 ? -20.578 16.011 23.258 1.00 87.88 566 ALA A O 1
ATOM 4271 N N . THR A 1 567 ? -21.227 15.256 21.244 1.00 90.19 567 THR A N 1
ATOM 4272 C CA . THR A 1 567 ? -22.300 16.231 21.015 1.00 90.19 567 THR A CA 1
ATOM 4273 C C . THR A 1 567 ? -23.708 15.681 21.252 1.00 90.19 567 THR A C 1
ATOM 4275 O O . THR A 1 567 ? -24.684 16.417 21.100 1.00 90.19 567 THR A O 1
ATOM 4278 N N . SER A 1 568 ? -23.842 14.415 21.653 1.00 87.75 568 SER A N 1
ATOM 4279 C CA . SER A 1 568 ? -25.144 13.788 21.883 1.00 87.75 568 SER A CA 1
ATOM 4280 C C . SER A 1 568 ? -25.844 14.333 23.132 1.00 87.75 568 SER A C 1
ATOM 4282 O O . SER A 1 568 ? -25.218 14.588 24.163 1.00 87.75 568 SER A O 1
ATOM 4284 N N . GLU A 1 569 ? -27.176 14.429 23.086 1.00 84.38 569 GLU A N 1
ATOM 4285 C CA . GLU A 1 569 ? -27.983 14.860 24.238 1.00 84.38 569 GLU A CA 1
ATOM 4286 C C . GLU A 1 569 ? -27.821 13.961 25.469 1.00 84.38 569 GLU A C 1
ATOM 4288 O O . GLU A 1 569 ? -28.101 14.413 26.569 1.00 84.38 569 GLU A O 1
ATOM 4293 N N . ALA A 1 570 ? -27.401 12.702 25.301 1.00 79.88 570 ALA A N 1
ATOM 4294 C CA . ALA A 1 570 ? -27.190 11.761 26.404 1.00 79.88 570 ALA A CA 1
ATOM 4295 C C . ALA A 1 570 ? -25.845 11.948 27.126 1.00 79.88 570 ALA A C 1
ATOM 4297 O O . ALA A 1 570 ? -25.652 11.422 28.221 1.00 79.88 570 ALA A O 1
ATOM 4298 N N . VAL A 1 571 ? -24.905 12.655 26.498 1.00 84.06 571 VAL A N 1
ATOM 4299 C CA . VAL A 1 571 ? -23.571 12.930 27.044 1.00 84.06 571 VAL A CA 1
ATOM 4300 C C . VAL A 1 571 ? -23.471 14.378 27.527 1.00 84.06 571 VAL A C 1
ATOM 4302 O O . VAL A 1 571 ? -22.833 14.650 28.546 1.00 84.06 571 VAL A O 1
ATOM 4305 N N . LEU A 1 572 ? -24.127 15.312 26.831 1.00 85.94 572 LEU A N 1
ATOM 4306 C CA . LEU A 1 572 ? -24.212 16.715 27.234 1.00 85.94 572 LEU A CA 1
ATOM 4307 C C . LEU A 1 572 ? -24.947 16.850 28.575 1.00 85.94 572 LEU A C 1
ATOM 4309 O O . LEU A 1 572 ? -26.136 16.577 28.658 1.00 85.94 572 LEU A O 1
ATOM 4313 N N . GLY A 1 573 ? -24.276 17.330 29.621 1.00 84.88 573 GLY A N 1
ATOM 4314 C CA . GLY A 1 573 ? -24.839 17.376 30.976 1.00 84.88 573 GLY A CA 1
ATOM 4315 C C . GLY A 1 573 ? -24.319 16.268 31.892 1.00 84.88 573 GLY A C 1
ATOM 4316 O O . GLY A 1 573 ? -24.780 16.170 33.034 1.00 84.88 573 GLY A O 1
ATOM 4317 N N . ILE A 1 574 ? -23.356 15.466 31.430 1.00 86.00 574 ILE A N 1
ATOM 4318 C CA . ILE A 1 574 ? -22.612 14.514 32.254 1.00 86.00 574 ILE A CA 1
ATOM 4319 C C . ILE A 1 574 ? -21.224 15.068 32.584 1.00 86.00 574 ILE A C 1
ATOM 4321 O O . ILE A 1 574 ? -20.373 15.252 31.709 1.00 86.00 574 ILE A O 1
ATOM 4325 N N . ASP A 1 575 ? -20.971 15.281 33.878 1.00 90.31 575 ASP A N 1
ATOM 4326 C CA . ASP A 1 575 ? -19.620 15.547 34.383 1.00 90.31 575 ASP A CA 1
ATOM 4327 C C . ASP A 1 575 ? -18.982 14.238 34.845 1.00 90.31 575 ASP A C 1
ATOM 4329 O O . ASP A 1 575 ? -19.591 13.464 35.589 1.00 90.31 575 ASP A O 1
ATOM 4333 N N . ILE A 1 576 ? -17.732 14.016 34.451 1.00 86.19 576 ILE A N 1
ATOM 4334 C CA . ILE A 1 576 ? -16.919 12.898 34.920 1.00 86.19 576 ILE A CA 1
ATOM 4335 C C . ILE A 1 576 ? -15.600 13.428 35.469 1.00 86.19 576 ILE A C 1
ATOM 4337 O O . ILE A 1 576 ? -14.866 14.157 34.806 1.00 86.19 576 ILE A O 1
ATOM 4341 N N . SER A 1 577 ? -15.249 13.013 36.681 1.00 86.25 577 SER A N 1
ATOM 4342 C CA . SER A 1 577 ? -13.930 13.267 37.248 1.00 86.25 577 SER A CA 1
ATOM 4343 C C . SER A 1 577 ? -13.301 11.970 37.730 1.00 86.25 577 SER A C 1
ATOM 4345 O O . SER A 1 577 ? -13.914 11.183 38.449 1.00 86.25 577 SER A O 1
ATOM 4347 N N . ILE A 1 578 ? -12.055 11.752 37.319 1.00 80.44 578 ILE A N 1
ATOM 4348 C CA . ILE A 1 578 ? -11.259 10.609 37.749 1.00 80.44 578 ILE A CA 1
ATOM 4349 C C . ILE A 1 578 ? -10.132 11.145 38.618 1.00 80.44 578 ILE A C 1
ATOM 4351 O O . ILE A 1 578 ? -9.321 11.958 38.175 1.00 80.44 578 ILE A O 1
ATOM 4355 N N . THR A 1 579 ? -10.098 10.709 39.872 1.00 82.62 579 THR A N 1
ATOM 4356 C CA . THR A 1 579 ? -9.043 11.065 40.817 1.00 82.62 579 THR A CA 1
ATOM 4357 C C . THR A 1 579 ? -8.213 9.829 41.086 1.00 82.62 579 THR A C 1
ATOM 4359 O O . THR A 1 579 ? -8.698 8.866 41.669 1.00 82.62 579 THR A O 1
ATOM 4362 N N . THR A 1 580 ? -6.949 9.860 40.679 1.00 75.19 580 THR A N 1
ATOM 4363 C CA . THR A 1 580 ? -5.970 8.825 41.008 1.00 75.19 580 THR A CA 1
ATOM 4364 C C . THR A 1 580 ? -4.685 9.494 41.498 1.00 75.19 580 THR A C 1
ATOM 4366 O O . THR A 1 580 ? -4.295 10.528 40.946 1.00 75.19 580 THR A O 1
ATOM 4369 N N . PRO A 1 581 ? -4.008 8.957 42.525 1.00 72.94 581 PRO A N 1
ATOM 4370 C CA . PRO A 1 581 ? -2.679 9.420 42.897 1.00 72.94 581 PRO A CA 1
ATOM 4371 C C . PRO A 1 581 ? -1.726 9.290 41.710 1.00 72.94 581 PRO A C 1
ATOM 4373 O O . PRO A 1 581 ? -1.770 8.298 40.990 1.00 72.94 581 PRO A O 1
ATOM 4376 N N . THR A 1 582 ? -0.869 10.286 41.501 1.00 66.44 582 THR A N 1
ATOM 4377 C CA . THR A 1 582 ? 0.070 10.324 40.366 1.00 66.44 582 THR A CA 1
ATOM 4378 C C . THR A 1 582 ? 1.464 9.810 40.712 1.00 66.44 582 THR A C 1
ATOM 4380 O O . THR A 1 582 ? 2.240 9.513 39.810 1.00 66.44 582 THR A O 1
ATOM 4383 N N . ILE A 1 583 ? 1.789 9.713 42.006 1.00 64.25 583 ILE A N 1
ATOM 4384 C CA . ILE A 1 583 ? 3.065 9.214 42.526 1.00 64.25 583 ILE A CA 1
ATOM 4385 C C . ILE A 1 583 ? 2.756 8.321 43.723 1.00 64.25 583 ILE A C 1
ATOM 4387 O O . ILE A 1 583 ? 2.110 8.767 44.673 1.00 64.25 583 ILE A O 1
ATOM 4391 N N . LEU A 1 584 ? 3.237 7.082 43.683 1.00 67.56 584 LEU A N 1
ATOM 4392 C CA . LEU A 1 584 ? 3.025 6.085 44.727 1.00 67.56 584 LEU A CA 1
ATOM 4393 C C . LEU A 1 584 ? 4.342 5.377 45.048 1.00 67.56 584 LEU A C 1
ATOM 4395 O O . LEU A 1 584 ? 5.154 5.123 44.158 1.00 67.56 584 LEU A O 1
ATOM 4399 N N . ASP A 1 585 ? 4.554 5.070 46.327 1.00 72.75 585 ASP A N 1
ATOM 4400 C CA . ASP A 1 585 ? 5.659 4.211 46.745 1.00 72.75 585 ASP A CA 1
ATOM 4401 C C . ASP A 1 585 ? 5.339 2.738 46.378 1.00 72.75 585 ASP A C 1
ATOM 4403 O O . ASP A 1 585 ? 4.168 2.368 46.221 1.00 72.75 585 ASP A O 1
ATOM 4407 N N . PRO A 1 586 ? 6.354 1.867 46.230 1.00 74.75 586 PRO A N 1
ATOM 4408 C CA . PRO A 1 586 ? 6.140 0.429 46.073 1.00 74.75 586 PRO A CA 1
ATOM 4409 C C . PRO A 1 586 ? 5.289 -0.178 47.196 1.00 74.75 586 PRO A C 1
ATOM 4411 O O . PRO A 1 586 ? 5.373 0.275 48.340 1.00 74.75 586 PRO A O 1
ATOM 4414 N N . LEU A 1 587 ? 4.517 -1.225 46.884 1.00 73.62 587 LEU A N 1
ATOM 4415 C CA . LEU A 1 587 ? 3.682 -1.973 47.841 1.00 73.62 587 LEU A CA 1
ATOM 4416 C C . LEU A 1 587 ? 2.730 -1.103 48.680 1.00 73.62 587 LEU A C 1
ATOM 4418 O O . LEU A 1 587 ? 2.464 -1.396 49.847 1.00 73.62 587 LEU A O 1
ATOM 4422 N N . THR A 1 588 ? 2.233 -0.014 48.100 1.00 77.75 588 THR A N 1
ATOM 4423 C CA . THR A 1 588 ? 1.363 0.950 48.776 1.00 77.75 588 THR A CA 1
ATOM 4424 C C . THR A 1 588 ? -0.083 0.746 48.349 1.00 77.75 588 THR A C 1
ATOM 4426 O O . THR A 1 588 ? -0.384 0.679 47.155 1.00 77.75 588 THR A O 1
ATOM 4429 N N . GLU A 1 589 ? -0.973 0.657 49.336 1.00 81.56 589 GLU A N 1
ATOM 4430 C CA . GLU A 1 589 ? -2.417 0.706 49.119 1.00 81.56 589 GLU A CA 1
ATOM 4431 C C . GLU A 1 589 ? -2.864 2.135 48.824 1.00 81.56 589 GLU A C 1
ATOM 4433 O O . GLU A 1 589 ? -2.398 3.086 49.460 1.00 81.56 589 GLU A O 1
ATOM 4438 N N . TYR A 1 590 ? -3.777 2.294 47.875 1.00 77.75 590 TYR A N 1
ATOM 4439 C CA . TYR A 1 590 ? -4.352 3.590 47.561 1.00 77.75 590 TYR A CA 1
ATOM 4440 C C . TYR A 1 590 ? -5.719 3.450 46.889 1.00 77.75 590 TYR A C 1
ATOM 4442 O O . TYR A 1 590 ? -6.086 2.380 46.407 1.00 77.75 590 TYR A O 1
ATOM 4450 N N . GLU A 1 591 ? -6.447 4.562 46.836 1.00 82.00 591 GLU A N 1
ATOM 4451 C CA . GLU A 1 591 ? -7.765 4.640 46.216 1.00 82.00 591 GLU A CA 1
ATOM 4452 C C . GLU A 1 591 ? -7.716 5.468 44.927 1.00 82.00 591 GLU A C 1
ATOM 4454 O O . GLU A 1 591 ? -7.124 6.553 44.907 1.00 82.00 591 GLU A O 1
ATOM 4459 N N . SER A 1 592 ? -8.388 4.999 43.876 1.00 78.19 592 SER A N 1
ATOM 4460 C CA . SER A 1 592 ? -8.825 5.868 42.776 1.00 78.19 592 SER A CA 1
ATOM 4461 C C . SER A 1 592 ? -10.338 6.001 42.809 1.00 78.19 592 SER A C 1
ATOM 4463 O O . SER A 1 592 ? -11.050 5.019 43.023 1.00 78.19 592 SER A O 1
ATOM 4465 N N . SER A 1 593 ? -10.840 7.208 42.568 1.00 83.19 593 SER A N 1
ATOM 4466 C CA . SER A 1 593 ? -12.270 7.465 42.476 1.00 83.19 593 SER A CA 1
ATOM 4467 C C . SER A 1 593 ? -12.673 7.895 41.075 1.00 83.19 593 SER A C 1
ATOM 4469 O O . SER A 1 593 ? -11.982 8.672 40.418 1.00 83.19 593 SER A O 1
ATOM 4471 N N . ILE A 1 594 ? -13.816 7.387 40.628 1.00 82.19 594 ILE A N 1
ATOM 4472 C CA . ILE A 1 594 ? -14.523 7.857 39.440 1.00 82.19 594 ILE A CA 1
ATOM 4473 C C . ILE A 1 594 ? -15.817 8.468 39.956 1.00 82.19 594 ILE A C 1
ATOM 4475 O O . ILE A 1 594 ? -16.642 7.758 40.530 1.00 82.19 594 ILE A O 1
ATOM 4479 N N . VAL A 1 595 ? -15.973 9.777 39.801 1.00 87.06 595 VAL A N 1
ATOM 4480 C CA . VAL A 1 595 ? -17.169 10.513 40.208 1.00 87.06 595 VAL A CA 1
ATOM 4481 C C . VAL A 1 595 ? -17.891 10.969 38.957 1.00 87.06 595 VAL A C 1
ATOM 4483 O O . VAL A 1 595 ? -17.296 11.619 38.100 1.00 87.06 595 VAL A O 1
ATOM 4486 N N . LEU A 1 596 ? -19.172 10.634 38.880 1.00 86.94 596 LEU A N 1
ATOM 4487 C CA . LEU A 1 596 ? -20.041 10.936 37.757 1.00 86.94 596 LEU A CA 1
ATOM 4488 C C . LEU A 1 596 ? -21.254 11.716 38.248 1.00 86.94 596 LEU A C 1
ATOM 4490 O O . LEU A 1 596 ? -21.958 11.280 39.164 1.00 86.94 596 LEU A O 1
ATOM 4494 N N . LYS A 1 597 ? -21.492 12.877 37.643 1.00 91.19 597 LYS A N 1
ATOM 4495 C CA . LYS A 1 597 ? -22.670 13.708 37.878 1.00 91.19 597 LYS A CA 1
ATOM 4496 C C . LYS A 1 597 ? -23.574 13.620 36.659 1.00 91.19 597 LYS A C 1
ATOM 4498 O O . LYS A 1 597 ? -23.153 13.953 35.558 1.00 91.19 597 LYS A O 1
ATOM 4503 N N . ASN A 1 598 ? -24.806 13.183 36.883 1.00 90.00 598 ASN A N 1
ATOM 4504 C CA . ASN A 1 598 ? -25.831 13.059 35.864 1.00 90.00 598 ASN A CA 1
ATOM 4505 C C . ASN A 1 598 ? -26.862 14.176 36.035 1.00 90.00 598 ASN A C 1
ATOM 4507 O O . ASN A 1 598 ? -27.624 14.155 37.001 1.00 90.00 598 ASN A O 1
ATOM 4511 N N . ASN A 1 599 ? -26.895 15.138 35.110 1.00 91.00 599 ASN A N 1
ATOM 4512 C CA . ASN A 1 599 ? -27.892 16.214 35.121 1.00 91.00 599 ASN A CA 1
ATOM 4513 C C . ASN A 1 599 ? -29.170 15.874 34.338 1.00 91.00 599 ASN A C 1
ATOM 4515 O O . ASN A 1 599 ? -30.081 16.698 34.268 1.00 91.00 599 ASN A O 1
ATOM 4519 N N . HIS A 1 600 ? -29.272 14.680 33.753 1.00 87.19 600 HIS A N 1
ATOM 4520 C CA . HIS A 1 600 ? -30.501 14.237 33.106 1.00 87.19 600 HIS A CA 1
ATOM 4521 C C . HIS A 1 600 ? -31.543 13.785 34.118 1.00 87.19 600 HIS A C 1
ATOM 4523 O O . HIS A 1 600 ? -31.235 13.395 35.238 1.00 87.19 600 HIS A O 1
ATOM 4529 N N . THR A 1 601 ? -32.800 13.756 33.685 1.00 90.25 601 THR A N 1
ATOM 4530 C CA . THR A 1 601 ? -33.930 13.283 34.499 1.00 90.25 601 THR A CA 1
ATOM 4531 C C . THR A 1 601 ? -34.038 11.757 34.567 1.00 90.25 601 THR A C 1
ATOM 4533 O O . THR A 1 601 ? -34.825 11.226 35.352 1.00 90.25 601 THR A O 1
ATOM 4536 N N . TYR A 1 602 ? -33.261 11.037 33.757 1.00 85.69 602 TYR A N 1
ATOM 4537 C CA . TYR A 1 602 ? -33.225 9.579 33.700 1.00 85.69 602 TYR A CA 1
ATOM 4538 C C . TYR A 1 602 ? -31.890 9.042 34.222 1.00 85.69 602 TYR A C 1
ATOM 4540 O O . TYR A 1 602 ? -30.877 9.738 34.219 1.00 85.69 602 TYR A O 1
ATOM 4548 N N . GLY A 1 603 ? -31.907 7.803 34.715 1.00 84.19 603 GLY A N 1
ATOM 4549 C CA . GLY A 1 603 ? -30.703 7.145 35.214 1.00 84.19 603 GLY A CA 1
ATOM 4550 C C . GLY A 1 603 ? -29.799 6.646 34.089 1.00 84.19 603 GLY A C 1
ATOM 4551 O O . GLY A 1 603 ? -30.283 6.303 33.013 1.00 84.19 603 GLY A O 1
ATOM 4552 N N . LEU A 1 604 ? -28.504 6.573 34.376 1.00 80.69 604 LEU A N 1
ATOM 4553 C CA . LEU A 1 604 ? -27.478 5.990 33.516 1.00 80.69 604 LEU A CA 1
ATOM 4554 C C . LEU A 1 604 ? -26.872 4.760 34.189 1.00 80.69 604 LEU A C 1
ATOM 4556 O O . LEU A 1 604 ? -26.823 4.680 35.417 1.00 80.69 604 LEU A O 1
ATOM 4560 N N . GLU A 1 605 ? -26.385 3.822 33.387 1.00 78.62 605 GLU A N 1
ATOM 4561 C CA . GLU A 1 605 ? -25.489 2.762 33.840 1.00 78.62 605 GLU A CA 1
ATOM 4562 C C . GLU A 1 605 ? -24.157 2.967 33.127 1.00 78.62 605 GLU A C 1
ATOM 4564 O O . GLU A 1 605 ? -24.156 3.132 31.913 1.00 78.62 605 GLU A O 1
ATOM 4569 N N . ILE A 1 606 ? -23.054 2.982 33.875 1.00 72.50 606 ILE A N 1
ATOM 4570 C CA . ILE A 1 606 ? -21.708 3.048 33.301 1.00 72.50 606 ILE A CA 1
ATOM 4571 C C . ILE A 1 606 ? -20.927 1.811 33.718 1.00 72.50 606 ILE A C 1
ATOM 4573 O O . ILE A 1 606 ? -20.757 1.532 34.910 1.00 72.50 606 ILE A O 1
ATOM 4577 N N . ASN A 1 607 ? -20.429 1.068 32.740 1.00 69.75 607 ASN A N 1
ATOM 4578 C CA . ASN A 1 607 ? -19.400 0.070 32.944 1.00 69.75 607 ASN A CA 1
ATOM 4579 C C . ASN A 1 607 ? -18.069 0.791 33.180 1.00 69.75 607 ASN A C 1
ATOM 4581 O O . ASN A 1 607 ? -17.738 1.725 32.465 1.00 69.75 607 ASN A O 1
ATOM 4585 N N . SER A 1 608 ? -17.324 0.386 34.206 1.00 68.38 608 SER A N 1
ATOM 4586 C CA . SER A 1 608 ? -15.989 0.925 34.495 1.00 68.38 608 SER A CA 1
ATOM 4587 C C . SER A 1 608 ? -14.915 -0.164 34.528 1.00 68.38 608 SER A C 1
ATOM 4589 O O . SER A 1 608 ? -13.866 0.015 35.150 1.00 68.38 608 SER A O 1
ATOM 4591 N N . THR A 1 609 ? -15.176 -1.345 33.963 1.00 67.44 609 THR A N 1
ATOM 4592 C CA . THR A 1 609 ? -14.289 -2.511 34.057 1.00 67.44 609 THR A CA 1
ATOM 4593 C C . THR A 1 609 ? -12.857 -2.170 33.631 1.00 67.44 609 THR A C 1
ATOM 4595 O O . THR A 1 609 ? -12.609 -1.460 32.657 1.00 67.44 609 THR A O 1
ATOM 4598 N N . MET A 1 610 ? -11.902 -2.655 34.427 1.00 66.38 610 MET A N 1
ATOM 4599 C CA . MET A 1 610 ? -10.475 -2.504 34.165 1.00 66.38 610 MET A CA 1
ATOM 4600 C C . MET A 1 610 ? -9.968 -3.744 33.462 1.00 66.38 610 MET A C 1
ATOM 4602 O O . MET A 1 610 ? -10.127 -4.839 33.995 1.00 66.38 610 MET A O 1
ATOM 4606 N N . PHE A 1 611 ? -9.328 -3.555 32.316 1.00 61.88 611 PHE A N 1
ATOM 4607 C CA . PHE A 1 611 ? -8.964 -4.671 31.444 1.00 61.88 611 PHE A CA 1
ATOM 4608 C C . PHE A 1 611 ? -7.460 -4.758 31.149 1.00 61.88 611 PHE A C 1
ATOM 4610 O O . PHE A 1 611 ? -6.971 -5.820 30.777 1.00 61.88 611 PHE A O 1
ATOM 4617 N N . ILE A 1 612 ? -6.704 -3.681 31.389 1.00 60.81 612 ILE A N 1
ATOM 4618 C CA . ILE A 1 612 ? -5.236 -3.706 31.435 1.00 60.81 612 ILE A CA 1
ATOM 4619 C C . ILE A 1 612 ? -4.807 -3.333 32.839 1.00 60.81 612 ILE A C 1
ATOM 4621 O O . ILE A 1 612 ? -5.302 -2.357 33.404 1.00 60.81 612 ILE A O 1
ATOM 4625 N N . HIS A 1 613 ? -3.890 -4.112 33.402 1.00 60.81 613 HIS A N 1
ATOM 4626 C CA . HIS A 1 613 ? -3.283 -3.806 34.684 1.00 60.81 613 HIS A CA 1
ATOM 4627 C C . HIS A 1 613 ? -1.835 -4.308 34.736 1.00 60.81 613 HIS A C 1
ATOM 4629 O O . HIS A 1 613 ? -1.557 -5.500 34.846 1.00 60.81 613 HIS A O 1
ATOM 4635 N N . GLY A 1 614 ? -0.888 -3.376 34.675 1.00 56.06 614 GLY A N 1
ATOM 4636 C CA . GLY A 1 614 ? 0.536 -3.649 34.859 1.00 56.06 614 GLY A CA 1
ATOM 4637 C C . GLY A 1 614 ? 1.001 -3.139 36.216 1.00 56.06 614 GLY A C 1
ATOM 4638 O O . GLY A 1 614 ? 0.931 -1.940 36.460 1.00 56.06 614 GLY A O 1
ATOM 4639 N N . GLY A 1 615 ? 1.476 -4.034 37.089 1.00 53.72 615 GLY A N 1
ATOM 4640 C CA . GLY A 1 615 ? 2.095 -3.661 38.367 1.00 53.72 615 GLY A CA 1
ATOM 4641 C C . GLY A 1 615 ? 1.142 -3.262 39.497 1.00 53.72 615 GLY A C 1
ATOM 4642 O O . GLY A 1 615 ? 1.499 -2.490 40.384 1.00 53.72 615 GLY A O 1
ATOM 4643 N N . VAL A 1 616 ? -0.058 -3.832 39.477 1.00 60.69 616 VAL A N 1
ATOM 4644 C CA . VAL A 1 616 ? -1.176 -3.499 40.364 1.00 60.69 616 VAL A CA 1
ATOM 4645 C C . VAL A 1 616 ? -1.934 -4.770 40.687 1.00 60.69 616 VAL A C 1
ATOM 4647 O O . VAL A 1 616 ? -2.162 -5.597 39.802 1.00 60.69 616 VAL A O 1
ATOM 4650 N N . THR A 1 617 ? -2.375 -4.899 41.930 1.00 61.34 617 THR A N 1
ATOM 4651 C CA . THR A 1 617 ? -3.417 -5.856 42.308 1.00 61.34 617 THR A CA 1
ATOM 4652 C C . THR A 1 617 ? -4.655 -5.100 42.759 1.00 61.34 617 THR A C 1
ATOM 4654 O O . THR A 1 617 ? -4.550 -4.124 43.500 1.00 61.34 617 THR A O 1
ATOM 4657 N N . PHE A 1 618 ? -5.820 -5.559 42.317 1.00 67.88 618 PHE A N 1
ATOM 4658 C CA . PHE A 1 618 ? -7.124 -5.014 42.679 1.00 67.88 618 PHE A CA 1
ATOM 4659 C C . PHE A 1 618 ? -8.135 -6.155 42.787 1.00 67.88 618 PHE A C 1
ATOM 4661 O O . PHE A 1 618 ? -7.835 -7.296 42.430 1.00 67.88 618 PHE A O 1
ATOM 4668 N N . ASN A 1 619 ? -9.332 -5.862 43.290 1.00 60.97 619 ASN A N 1
ATOM 4669 C CA . ASN A 1 619 ? -10.426 -6.825 43.311 1.00 60.97 619 ASN A CA 1
ATOM 4670 C C . ASN A 1 619 ? -11.166 -6.785 41.959 1.00 60.97 619 ASN A C 1
ATOM 4672 O O . ASN A 1 619 ? -11.825 -5.778 41.685 1.00 60.97 619 ASN A O 1
ATOM 4676 N N . PRO A 1 620 ? -11.071 -7.824 41.106 1.00 53.78 620 PRO A N 1
ATOM 4677 C CA . PRO A 1 620 ? -11.761 -7.858 39.824 1.00 53.78 620 PRO A CA 1
ATOM 4678 C C . PRO A 1 620 ? -13.248 -8.108 40.079 1.00 53.78 620 PRO A C 1
ATOM 4680 O O . PRO A 1 620 ? -13.710 -9.243 40.178 1.00 53.78 620 PRO A O 1
ATOM 4683 N N . LYS A 1 621 ? -14.007 -7.033 40.257 1.00 54.72 621 LYS A N 1
ATOM 4684 C CA . LYS A 1 621 ? -15.463 -7.071 40.167 1.00 54.72 621 LYS A CA 1
ATOM 4685 C C . LYS A 1 621 ? -15.885 -6.260 38.956 1.00 54.72 621 LYS A C 1
ATOM 4687 O O . LYS A 1 621 ? -15.300 -5.214 38.684 1.00 54.72 621 LYS A O 1
ATOM 4692 N N . ASP A 1 622 ? -16.927 -6.721 38.277 1.00 53.97 622 ASP A N 1
ATOM 4693 C CA . ASP A 1 622 ? -17.693 -5.874 37.374 1.00 53.97 622 ASP A CA 1
ATOM 4694 C C . ASP A 1 622 ? -18.272 -4.723 38.193 1.00 53.97 622 ASP A C 1
ATOM 4696 O O . ASP A 1 622 ? -19.110 -4.922 39.079 1.00 53.97 622 ASP A O 1
ATOM 4700 N N . TYR A 1 623 ? -17.791 -3.513 37.932 1.00 65.25 623 TYR A N 1
ATOM 4701 C CA . TYR A 1 623 ? -18.310 -2.309 38.565 1.00 65.25 623 TYR A CA 1
ATOM 4702 C C . TYR A 1 623 ? -19.154 -1.566 37.545 1.00 65.25 623 TYR A C 1
ATOM 4704 O O . TYR A 1 623 ? -18.687 -0.653 36.859 1.00 65.25 623 TYR A O 1
ATOM 4712 N N . LYS A 1 624 ? -20.412 -1.988 37.470 1.00 69.88 624 LYS A N 1
ATOM 4713 C CA . LYS A 1 624 ? -21.483 -1.171 36.917 1.00 69.88 624 LYS A CA 1
ATOM 4714 C C . LYS A 1 624 ? -21.822 -0.082 37.930 1.00 69.88 624 LYS A C 1
ATOM 4716 O O . LYS A 1 624 ? -22.086 -0.386 39.096 1.00 69.88 624 LYS A O 1
ATOM 4721 N N . LEU A 1 625 ? -21.781 1.173 37.500 1.00 75.00 625 LEU A N 1
ATOM 4722 C CA . LEU A 1 625 ? -22.289 2.302 38.265 1.00 75.00 625 LEU A CA 1
ATOM 4723 C C . LEU A 1 625 ? -23.681 2.645 37.767 1.00 75.00 625 LEU A C 1
ATOM 4725 O O . LEU A 1 625 ? -23.819 3.179 36.672 1.00 75.00 625 LEU A O 1
ATOM 4729 N N . GLU A 1 626 ? -24.697 2.393 38.580 1.00 83.56 626 GLU A N 1
ATOM 4730 C CA . GLU A 1 626 ? -26.011 2.987 38.356 1.00 83.56 626 GLU A CA 1
ATOM 4731 C C . GLU A 1 626 ? -26.011 4.415 38.914 1.00 83.56 626 GLU A C 1
ATOM 4733 O O . GLU A 1 626 ? -25.693 4.639 40.084 1.00 83.56 626 GLU A O 1
ATOM 4738 N N . ILE A 1 627 ? -26.365 5.383 38.074 1.00 84.69 627 ILE A N 1
ATOM 4739 C CA . ILE A 1 627 ? -26.352 6.812 38.386 1.00 84.69 627 ILE A CA 1
ATOM 4740 C C . ILE A 1 627 ? -27.766 7.341 38.146 1.00 84.69 627 ILE A C 1
ATOM 4742 O O . ILE A 1 627 ? -28.120 7.640 37.002 1.00 84.69 627 ILE A O 1
ATOM 4746 N N . PRO A 1 628 ? -28.608 7.454 39.185 1.00 89.75 628 PRO A N 1
ATOM 4747 C CA . PRO A 1 628 ? -29.945 8.016 39.037 1.00 89.75 628 PRO A CA 1
ATOM 4748 C C . PRO A 1 628 ? -29.919 9.422 38.416 1.00 89.75 628 PRO A C 1
ATOM 4750 O O . PRO A 1 628 ? -28.936 10.154 38.553 1.00 89.75 628 PRO A O 1
ATOM 4753 N N . GLY A 1 629 ? -31.011 9.808 37.758 1.00 90.19 629 GLY A N 1
ATOM 4754 C CA . GLY A 1 629 ? -31.142 11.149 37.189 1.00 90.19 629 GLY A CA 1
ATOM 4755 C C . GLY A 1 629 ? -31.018 12.242 38.252 1.00 90.19 629 GLY A C 1
ATOM 4756 O O . GLY A 1 629 ? -31.476 12.061 39.379 1.00 90.19 629 GLY A O 1
ATOM 4757 N N . GLU A 1 630 ? -30.397 13.360 37.885 1.00 93.31 630 GLU A N 1
ATOM 4758 C CA . GLU A 1 630 ? -30.152 14.530 38.737 1.00 93.31 630 GLU A CA 1
ATOM 4759 C C . GLU A 1 630 ? -29.340 14.203 40.007 1.00 93.31 630 GLU A C 1
ATOM 4761 O O . GLU A 1 630 ? -29.532 14.804 41.068 1.00 93.31 630 GLU A O 1
ATOM 4766 N N . THR A 1 631 ? -28.423 13.230 39.924 1.00 93.00 631 THR A N 1
ATOM 4767 C CA . THR A 1 631 ? -27.578 12.820 41.057 1.00 93.00 631 THR A CA 1
ATOM 4768 C C . THR A 1 631 ? -26.092 12.769 40.725 1.00 93.00 631 THR A C 1
ATOM 4770 O O . THR A 1 631 ? -25.667 12.808 39.572 1.00 93.00 631 THR A O 1
ATOM 4773 N N . THR A 1 632 ? -25.278 12.665 41.775 1.00 92.19 632 THR A N 1
ATOM 4774 C CA . THR A 1 632 ? -23.852 12.356 41.679 1.00 92.19 632 THR A CA 1
ATOM 4775 C C . THR A 1 632 ? -23.599 11.011 42.338 1.00 92.19 632 THR A C 1
ATOM 4777 O O . THR A 1 632 ? -23.993 10.801 43.486 1.00 92.19 632 THR A O 1
ATOM 4780 N N . SER A 1 633 ? -22.920 10.122 41.624 1.00 89.44 633 SER A N 1
ATOM 4781 C CA . SER A 1 633 ? -22.486 8.820 42.128 1.00 89.44 633 SER A CA 1
ATOM 4782 C C . SER A 1 633 ? -20.974 8.688 41.993 1.00 89.44 633 SER A C 1
ATOM 4784 O O . SER A 1 633 ? -20.352 9.332 41.150 1.00 89.44 633 SER A O 1
ATOM 4786 N N . ALA A 1 634 ? -20.366 7.871 42.848 1.00 86.00 634 ALA A N 1
ATOM 4787 C CA . ALA A 1 634 ? -18.930 7.643 42.834 1.00 86.00 634 ALA A CA 1
ATOM 4788 C C . ALA A 1 634 ? -18.621 6.157 42.994 1.00 86.00 634 ALA A C 1
ATOM 4790 O O . ALA A 1 634 ? -19.231 5.480 43.824 1.00 86.00 634 ALA A O 1
ATOM 4791 N N . ILE A 1 635 ? -17.634 5.676 42.243 1.00 80.44 635 ILE A N 1
ATOM 4792 C CA . ILE A 1 635 ? -16.971 4.399 42.503 1.00 80.44 635 ILE A CA 1
ATOM 4793 C C . ILE A 1 635 ? -15.618 4.710 43.116 1.00 80.44 635 ILE A C 1
ATOM 4795 O O . ILE A 1 635 ? -14.854 5.494 42.558 1.00 80.44 635 ILE A O 1
ATOM 4799 N N . ILE A 1 636 ? -15.320 4.064 44.239 1.00 81.31 636 ILE A N 1
ATOM 4800 C CA . ILE A 1 636 ? -13.984 4.037 44.831 1.00 81.31 636 ILE A CA 1
ATOM 4801 C C . ILE A 1 636 ? -13.394 2.662 44.558 1.00 81.31 636 ILE A C 1
ATOM 4803 O O . ILE A 1 636 ? -14.074 1.643 44.712 1.00 81.31 636 ILE A O 1
ATOM 4807 N N . ARG A 1 637 ? -12.142 2.647 44.114 1.00 77.44 637 ARG A N 1
ATOM 4808 C CA . ARG A 1 637 ? -11.391 1.433 43.839 1.00 77.44 637 ARG A CA 1
ATOM 4809 C C . ARG A 1 637 ? -10.133 1.402 44.669 1.00 77.44 637 ARG A C 1
ATOM 4811 O O . ARG A 1 637 ? -9.325 2.321 44.583 1.00 77.44 637 ARG A O 1
ATOM 4818 N N . ASP A 1 638 ? -9.974 0.299 45.382 1.00 80.75 638 ASP A N 1
ATOM 4819 C CA . ASP A 1 638 ? -8.794 0.020 46.178 1.00 80.75 638 ASP A CA 1
ATOM 4820 C C . ASP A 1 638 ? -7.769 -0.727 45.325 1.00 80.75 638 ASP A C 1
ATOM 4822 O O . ASP A 1 638 ? -8.064 -1.761 44.711 1.00 80.75 638 ASP A O 1
ATOM 4826 N N . PHE A 1 639 ? -6.552 -0.205 45.315 1.00 76.88 639 PHE A N 1
ATOM 4827 C CA . PHE A 1 639 ? -5.417 -0.751 44.593 1.00 76.88 639 PHE A CA 1
ATOM 4828 C C . PHE A 1 639 ? -4.249 -0.981 45.532 1.00 76.88 639 PHE A C 1
ATOM 4830 O O . PHE A 1 639 ? -4.090 -0.296 46.540 1.00 76.88 639 PHE A O 1
ATOM 4837 N N . THR A 1 640 ? -3.370 -1.896 45.142 1.00 75.38 640 THR A N 1
ATOM 4838 C CA . THR A 1 640 ? -2.045 -2.041 45.744 1.00 75.38 640 THR A CA 1
ATOM 4839 C C . THR A 1 640 ? -0.999 -2.023 44.640 1.00 75.38 640 THR A C 1
ATOM 4841 O O . THR A 1 640 ? -1.099 -2.801 43.686 1.00 75.38 640 THR A O 1
ATOM 4844 N N . THR A 1 641 ? -0.010 -1.133 44.748 1.00 69.38 641 THR A N 1
ATOM 4845 C CA . THR A 1 641 ? 1.122 -1.091 43.809 1.00 69.38 641 THR A CA 1
ATOM 4846 C C . THR A 1 641 ? 2.024 -2.315 43.980 1.00 69.38 641 THR A C 1
ATOM 4848 O O . THR A 1 641 ? 2.124 -2.890 45.064 1.00 69.38 641 THR A O 1
ATOM 4851 N N . ASN A 1 642 ? 2.711 -2.726 42.916 1.00 66.75 642 ASN A N 1
ATOM 4852 C CA . ASN A 1 642 ? 3.711 -3.792 42.979 1.00 66.75 642 ASN A CA 1
ATOM 4853 C C . ASN A 1 642 ? 5.023 -3.333 43.651 1.00 66.75 642 ASN A C 1
ATOM 4855 O O . ASN A 1 642 ? 5.175 -2.187 44.083 1.00 66.75 642 ASN A O 1
ATOM 4859 N N . ASP A 1 643 ? 6.014 -4.227 43.660 1.00 66.19 643 ASP A N 1
ATOM 4860 C CA . ASP A 1 643 ? 7.366 -4.007 44.197 1.00 66.19 643 ASP A CA 1
ATOM 4861 C C . ASP A 1 643 ? 8.146 -2.848 43.539 1.00 66.19 643 ASP A C 1
ATOM 4863 O O . ASP A 1 643 ? 9.191 -2.438 44.048 1.00 66.19 643 ASP A O 1
ATOM 4867 N N . TYR A 1 644 ? 7.650 -2.302 42.424 1.00 56.62 644 TYR A N 1
ATOM 4868 C CA . TYR A 1 644 ? 8.284 -1.224 41.663 1.00 56.62 644 TYR A CA 1
ATOM 4869 C C . TYR A 1 644 ? 7.493 0.093 41.687 1.00 56.62 644 TYR A C 1
ATOM 4871 O O . TYR A 1 644 ? 7.995 1.098 41.188 1.00 56.62 644 TYR A O 1
ATOM 4879 N N . GLY A 1 645 ? 6.283 0.116 42.260 1.00 53.03 645 GLY A N 1
ATOM 4880 C CA . GLY A 1 645 ? 5.427 1.309 42.309 1.00 53.03 645 GLY A CA 1
ATOM 4881 C C . GLY A 1 645 ? 4.831 1.734 40.957 1.00 53.03 645 GLY A C 1
ATOM 4882 O O . GLY A 1 645 ? 4.178 2.771 40.894 1.00 53.03 645 GLY A O 1
ATOM 4883 N N . LEU A 1 646 ? 5.055 0.970 39.879 1.00 50.44 646 LEU A N 1
ATOM 4884 C CA . LEU A 1 646 ? 4.603 1.304 38.524 1.00 50.44 646 LEU A CA 1
ATOM 4885 C C . LEU A 1 646 ? 3.201 0.758 38.272 1.00 50.44 646 LEU A C 1
ATOM 4887 O O . LEU A 1 646 ? 2.944 -0.415 38.528 1.00 50.44 646 LEU A O 1
ATOM 4891 N N . MET A 1 647 ? 2.338 1.605 37.714 1.00 57.94 647 MET A N 1
ATOM 4892 C CA . MET A 1 647 ? 0.947 1.280 37.448 1.00 57.94 647 MET A CA 1
ATOM 4893 C C . MET A 1 647 ? 0.486 1.787 36.087 1.00 57.94 647 MET A C 1
ATOM 4895 O O . MET A 1 647 ? 0.523 2.988 3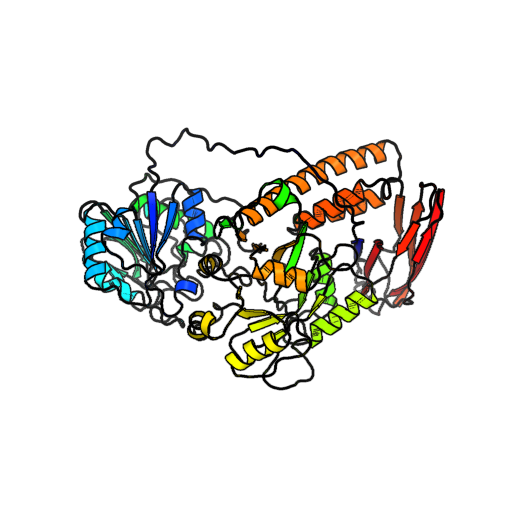5.821 1.00 57.94 647 MET A O 1
ATOM 4899 N N . VAL A 1 648 ? -0.012 0.866 35.266 1.00 55.44 648 VAL A N 1
ATOM 4900 C CA . VAL A 1 648 ? -0.768 1.180 34.049 1.00 55.44 648 VAL A CA 1
ATOM 4901 C C . VAL A 1 648 ? -2.109 0.485 34.159 1.00 55.44 648 VAL A C 1
ATOM 4903 O O . VAL A 1 648 ? -2.143 -0.730 34.366 1.00 55.44 648 VAL A O 1
ATOM 4906 N N . TYR A 1 649 ? -3.194 1.243 34.038 1.00 58.62 649 TYR A N 1
ATOM 4907 C CA . TYR A 1 649 ? -4.511 0.660 33.862 1.00 58.62 649 TYR A CA 1
ATOM 4908 C C . TYR A 1 649 ? -5.368 1.455 32.891 1.00 58.62 649 TYR A C 1
ATOM 4910 O O . TYR A 1 649 ? -5.275 2.682 32.809 1.00 58.62 649 TYR A O 1
ATOM 4918 N N . SER A 1 650 ? -6.216 0.719 32.180 1.00 59.69 650 SER A N 1
ATOM 4919 C CA . SER A 1 650 ? -7.181 1.275 31.242 1.00 59.69 650 SER A CA 1
ATOM 4920 C C . SER A 1 650 ? -8.594 1.030 31.756 1.00 59.69 650 SER A C 1
ATOM 4922 O O . SER A 1 650 ? -8.915 -0.080 32.194 1.00 59.69 650 SER A O 1
ATOM 4924 N N . LEU A 1 651 ? -9.421 2.074 31.732 1.00 62.53 651 LEU A N 1
ATOM 4925 C CA . LEU A 1 651 ? -10.841 1.997 32.070 1.00 62.53 651 LEU A CA 1
ATOM 4926 C C . LEU A 1 651 ? -11.645 1.898 30.780 1.00 62.53 651 LEU A C 1
ATOM 4928 O O . LEU A 1 651 ? -11.497 2.748 29.903 1.00 62.53 651 LEU A O 1
ATOM 4932 N N . ASN A 1 652 ? -12.495 0.881 30.691 1.00 61.69 652 ASN A N 1
ATOM 4933 C CA . ASN A 1 652 ? -13.555 0.837 29.697 1.00 61.69 652 ASN A CA 1
ATOM 4934 C C . ASN A 1 652 ? -14.740 1.624 30.262 1.00 61.69 652 ASN A C 1
ATOM 4936 O O . ASN A 1 652 ? -15.270 1.212 31.293 1.00 61.69 652 ASN A O 1
ATOM 4940 N N . LEU A 1 653 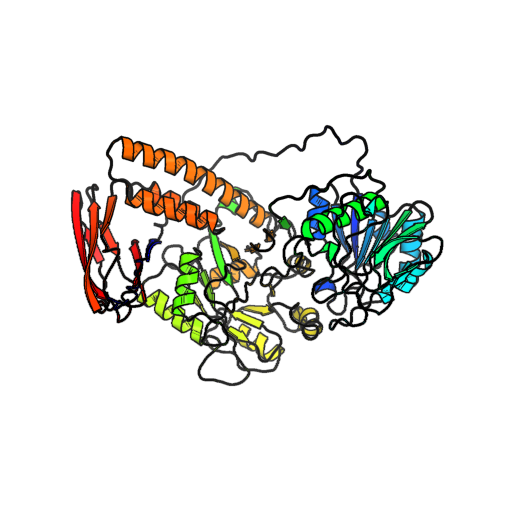? -15.092 2.756 29.650 1.00 58.31 653 LEU A N 1
ATOM 4941 C CA . LEU A 1 653 ? -16.284 3.530 29.989 1.00 58.31 653 LEU A CA 1
ATOM 4942 C C . LEU A 1 653 ? -17.327 3.325 28.885 1.00 58.31 653 LEU A C 1
ATOM 4944 O O . LEU A 1 653 ? -17.153 3.809 27.765 1.00 58.31 653 LEU A O 1
ATOM 4948 N N . TYR A 1 654 ? -18.384 2.586 29.224 1.00 55.84 654 TYR A N 1
ATOM 4949 C CA . TYR A 1 654 ? -19.517 2.255 28.352 1.00 55.84 654 TYR A CA 1
ATOM 4950 C C . TYR A 1 654 ? -20.836 2.495 29.063 1.00 55.84 654 TYR A C 1
ATOM 4952 O O . TYR A 1 654 ? -20.925 2.050 30.233 1.00 55.84 654 TYR A O 1
#

Secondary structure (DSSP, 8-state):
----------PPEEEEEEE--------------------TTSTTS----EEEEE-TT-TTTGGGTS--TTSHHHHHHHHTT-EEEEESS----TTGGGG-SEEEEES-SSPPPHHHHHHHHHHHHTT-EEEEE---TT-TT---GGGGHHHHGGGTEEE-S--B-PEE----S-GGGTT---EESEETTEEBPPEEE-TT-EEEEEETTEEEEEEEEETTEEEEEES-SHHHH-SSTT-GGGHHHHHHHHHHHHHHHTTPPP-PPP--SSEEEESS--S---HHHHHTEEEEEEEESB--TTTT-SS-HHHHHHHHHHTT-SEEEE-PEE-SS--SSSTHHHHHHHHHHHHHTT-S--EEE-EEE-SSS-EEEES-SS----S-HHHHHHHHHTTT-EEEE--GGG-GGGHHHHHTHHHHT-SEEEEEETTB-SSGGGHHHHS-EEEE--B-STT----EEEEEEES--SGGGPPPHHHHHHHHHTT-EEEEETTTTEEEE-HHHHHHHHHHHHHHHHHHHHHHHHHHHHHHTT---HHHHHHHHHHHHHHHTT-HHHHHHHHHHHHSTTTTTEEEEEE--S---TT-EEEEEEEEEE-SSS-EEEE--EEEEESEEE-----EEEE-TTEEEEEEEEEEE-TT--EEEEEEE-